Protein AF-A0A7C6LFH2-F1 (afdb_monomer)

Radius of gyration: 31.32 Å; Cα contacts (8 Å, |Δi|>4): 1348; chains: 1; bounding box: 76×56×92 Å

Structure (mmCIF, N/CA/C/O backbone):
data_AF-A0A7C6LFH2-F1
#
_entry.id   AF-A0A7C6LFH2-F1
#
loop_
_atom_site.group_PDB
_atom_site.id
_atom_site.type_symbol
_atom_site.label_atom_id
_atom_site.label_alt_id
_atom_site.label_comp_id
_atom_site.label_asym_id
_atom_site.label_entity_id
_atom_site.label_seq_id
_atom_site.pdbx_PDB_ins_code
_atom_site.Cartn_x
_atom_site.Cartn_y
_atom_site.Cartn_z
_atom_site.occupancy
_atom_site.B_iso_or_equiv
_atom_site.auth_seq_id
_atom_site.auth_comp_id
_atom_site.auth_asym_id
_atom_site.auth_atom_id
_atom_site.pdbx_PDB_model_num
ATOM 1 N N . MET A 1 1 ? 4.595 31.286 12.216 1.00 28.39 1 MET A N 1
ATOM 2 C CA . MET A 1 1 ? 3.271 31.506 11.596 1.00 28.39 1 MET A CA 1
ATOM 3 C C . MET A 1 1 ? 2.532 30.180 11.543 1.00 28.39 1 MET A C 1
ATOM 5 O O . MET A 1 1 ? 3.025 29.265 10.896 1.00 28.39 1 MET A O 1
ATOM 9 N N . MET A 1 2 ? 1.414 30.035 12.262 1.00 27.88 2 MET A N 1
ATOM 10 C CA . MET A 1 2 ? 0.525 28.885 12.061 1.00 27.88 2 MET A CA 1
ATOM 11 C C . MET A 1 2 ? -0.269 29.104 10.764 1.00 27.88 2 MET A C 1
ATOM 13 O O . MET A 1 2 ? -0.871 30.168 10.627 1.00 27.88 2 MET A O 1
ATOM 17 N N . PRO A 1 3 ? -0.257 28.166 9.800 1.00 31.67 3 PRO A N 1
ATOM 18 C CA . PRO A 1 3 ? -1.025 28.320 8.571 1.00 31.67 3 PRO A CA 1
ATOM 19 C C . PRO A 1 3 ? -2.533 28.255 8.853 1.00 31.67 3 PRO A C 1
ATOM 21 O O . PRO A 1 3 ? -3.001 27.371 9.573 1.00 31.67 3 PRO A O 1
ATOM 24 N N . LYS A 1 4 ? -3.289 29.178 8.251 1.00 34.00 4 LYS A N 1
ATOM 25 C CA . LYS A 1 4 ? -4.755 29.159 8.145 1.00 34.00 4 LYS A CA 1
ATOM 26 C C . LYS A 1 4 ? -5.212 27.888 7.406 1.00 34.00 4 LYS A C 1
ATOM 28 O O . LYS A 1 4 ? -5.181 27.875 6.183 1.00 34.00 4 LYS A O 1
ATOM 33 N N . ALA A 1 5 ? -5.616 26.825 8.107 1.00 36.16 5 ALA A N 1
ATOM 34 C CA . ALA A 1 5 ? -6.254 25.665 7.455 1.00 36.16 5 ALA A CA 1
ATOM 35 C C . ALA A 1 5 ? -7.191 24.830 8.349 1.00 36.16 5 ALA A C 1
ATOM 37 O O . ALA A 1 5 ? -7.469 23.677 8.036 1.00 36.16 5 ALA A O 1
ATOM 38 N N . VAL A 1 6 ? -7.692 25.369 9.465 1.00 44.88 6 VAL A N 1
ATOM 39 C CA . VAL A 1 6 ? -8.659 24.645 10.324 1.00 44.88 6 VAL A CA 1
ATOM 40 C C . VAL A 1 6 ? -9.843 25.537 10.713 1.00 44.88 6 VAL A C 1
ATOM 42 O O . VAL A 1 6 ? -10.404 25.399 11.792 1.00 44.88 6 VAL A O 1
ATOM 45 N N . GLU A 1 7 ? -10.237 26.477 9.850 1.00 42.16 7 GLU A N 1
ATOM 46 C CA . GLU A 1 7 ? -11.457 27.277 10.070 1.00 42.16 7 GLU A CA 1
ATOM 47 C C . GLU A 1 7 ? -12.679 26.775 9.283 1.00 42.16 7 GLU A C 1
ATOM 49 O O . GLU A 1 7 ? -13.780 27.261 9.513 1.00 42.16 7 GLU A O 1
ATOM 54 N N . ALA A 1 8 ? -12.551 25.744 8.437 1.00 42.97 8 ALA A N 1
ATOM 55 C CA . ALA A 1 8 ? -13.687 25.224 7.666 1.00 42.97 8 ALA A CA 1
ATOM 56 C C . ALA A 1 8 ? -13.632 23.705 7.409 1.00 42.97 8 ALA A C 1
ATOM 58 O O . ALA A 1 8 ? -13.862 23.249 6.293 1.00 42.97 8 ALA A O 1
ATOM 59 N N . GLY A 1 9 ? -13.337 22.893 8.431 1.00 53.41 9 GLY A N 1
ATOM 60 C CA . GLY A 1 9 ? -13.661 21.464 8.349 1.00 53.41 9 GLY A CA 1
ATOM 61 C C . GLY A 1 9 ? -15.181 21.307 8.250 1.00 53.41 9 GLY A C 1
ATOM 62 O O . GLY A 1 9 ? -15.904 21.877 9.072 1.00 53.41 9 GLY A O 1
ATOM 63 N N . ALA A 1 10 ? -15.679 20.585 7.245 1.00 71.75 10 ALA A N 1
ATOM 64 C CA . ALA A 1 10 ? -17.111 20.352 7.098 1.00 71.75 10 ALA A CA 1
ATOM 65 C C . ALA A 1 10 ? -17.675 19.712 8.382 1.00 71.75 10 ALA A C 1
ATOM 67 O O . ALA A 1 10 ? -17.030 18.892 9.038 1.00 71.75 10 ALA A O 1
ATOM 68 N N . ARG A 1 11 ? -18.868 20.131 8.810 1.00 88.56 11 ARG A N 1
ATOM 69 C CA . ARG A 1 11 ? -19.461 19.627 10.055 1.00 88.56 11 ARG A CA 1
ATOM 70 C C . ARG A 1 11 ? -20.131 18.283 9.805 1.00 88.56 11 ARG A C 1
ATOM 72 O O . ARG A 1 11 ? -20.966 18.176 8.911 1.00 88.56 11 ARG A O 1
ATOM 79 N N . LEU A 1 12 ? -19.811 17.285 10.627 1.00 92.88 12 LEU A N 1
ATOM 80 C CA . LEU A 1 12 ? -20.607 16.064 10.699 1.00 92.88 12 LEU A CA 1
ATOM 81 C C . LEU A 1 12 ? -21.862 16.364 11.523 1.00 92.88 12 LEU A C 1
ATOM 83 O O . LEU A 1 12 ? -21.760 16.820 12.661 1.00 92.88 12 LEU A O 1
ATOM 87 N N . GLN A 1 13 ? -23.033 16.122 10.943 1.00 92.12 13 GLN A N 1
ATOM 88 C CA . GLN A 1 13 ? -24.318 16.218 11.631 1.00 92.12 13 GLN A CA 1
ATOM 89 C C . GLN A 1 13 ? -24.920 14.822 11.751 1.00 92.12 13 GLN A C 1
ATOM 91 O O . GLN A 1 13 ? -24.859 14.044 10.802 1.00 92.12 13 GLN A O 1
ATOM 96 N N . VAL A 1 14 ? -25.486 14.524 12.919 1.00 94.94 14 VAL A N 1
ATOM 97 C CA . VAL A 1 14 ? -26.140 13.247 13.214 1.00 94.94 14 VAL A CA 1
ATOM 98 C C . VAL A 1 14 ? -27.643 13.479 13.275 1.00 94.94 14 VAL A C 1
ATOM 100 O O . VAL A 1 14 ? -28.114 14.355 14.003 1.00 94.94 14 VAL A O 1
ATOM 103 N N . SER A 1 15 ? -28.400 12.690 12.523 1.00 94.19 15 SER A N 1
ATOM 104 C CA . SER A 1 15 ? -29.857 12.753 12.440 1.00 94.19 15 SER A CA 1
ATOM 105 C C . SER A 1 15 ? -30.480 11.384 12.707 1.00 94.19 15 SER A C 1
ATOM 107 O O . SER A 1 15 ? -29.845 10.360 12.495 1.00 94.19 15 SER A O 1
ATOM 109 N N . HIS A 1 16 ? -31.757 11.345 13.097 1.00 94.50 16 HIS A N 1
ATOM 110 C CA . HIS A 1 16 ? -32.491 10.095 13.358 1.00 94.50 16 HIS A CA 1
ATOM 111 C C . HIS A 1 16 ? -32.548 9.118 12.162 1.00 94.50 16 HIS A C 1
ATOM 113 O O . HIS A 1 16 ? -32.890 7.952 12.335 1.00 94.50 16 HIS A O 1
ATOM 119 N N . ARG A 1 17 ? -32.255 9.588 10.938 1.00 94.62 17 ARG A N 1
ATOM 120 C CA . ARG A 1 17 ? -32.206 8.758 9.721 1.00 94.62 17 ARG A CA 1
ATOM 121 C C . ARG A 1 17 ? -30.881 8.015 9.569 1.00 94.62 17 ARG A C 1
ATOM 123 O O . ARG A 1 17 ? -30.779 7.115 8.737 1.00 94.62 17 ARG A O 1
ATOM 130 N N . ASP A 1 18 ? -29.870 8.408 10.335 1.00 97.19 18 ASP A N 1
ATOM 131 C CA . ASP A 1 18 ? -28.550 7.812 10.274 1.00 97.19 18 ASP A CA 1
ATOM 132 C C . ASP A 1 18 ? -28.488 6.512 11.077 1.00 97.19 18 ASP A C 1
ATOM 134 O O . ASP A 1 18 ? -29.229 6.280 12.036 1.00 97.19 18 ASP A O 1
ATOM 138 N N . SER A 1 19 ? -27.574 5.636 10.669 1.00 98.25 19 SER A N 1
ATOM 139 C CA . SER A 1 19 ? -27.262 4.418 11.397 1.00 98.25 19 SER A CA 1
ATOM 140 C C . SER A 1 19 ? -25.781 4.083 11.312 1.00 98.25 19 SER A C 1
ATOM 142 O O . SER A 1 19 ? -25.155 4.249 10.264 1.00 98.25 19 SER A O 1
ATOM 144 N N . PHE A 1 20 ? -25.214 3.618 12.423 1.00 98.62 20 PHE A N 1
ATOM 145 C CA . PHE A 1 20 ? -23.763 3.540 12.595 1.00 98.62 20 PHE A CA 1
ATOM 146 C C . PHE A 1 20 ? -23.324 2.146 13.031 1.00 98.62 20 PHE A C 1
ATOM 148 O O . PHE A 1 20 ? -23.748 1.659 14.076 1.00 98.62 20 PHE A O 1
ATOM 155 N N . LEU A 1 21 ? -22.425 1.523 12.269 1.00 98.88 21 LEU A N 1
ATOM 156 C CA . LEU A 1 21 ? -21.615 0.413 12.769 1.00 98.88 21 LEU A CA 1
ATOM 157 C C . LEU A 1 21 ? -20.255 0.967 13.185 1.00 98.88 21 LEU A C 1
ATOM 159 O O . LEU A 1 21 ? -19.468 1.357 12.325 1.00 98.88 21 LEU A O 1
ATOM 163 N N . ILE A 1 22 ? -19.990 1.007 14.487 1.00 98.88 22 ILE A N 1
ATOM 164 C CA . ILE A 1 22 ? -18.737 1.509 15.052 1.00 98.88 22 ILE A CA 1
ATOM 165 C C . ILE A 1 22 ? -17.837 0.323 15.374 1.00 98.88 22 ILE A C 1
ATOM 167 O O . ILE A 1 22 ? -18.191 -0.498 16.215 1.00 98.88 22 ILE A O 1
ATOM 171 N N . LEU A 1 23 ? -16.685 0.227 14.710 1.00 98.88 23 LEU A N 1
ATOM 172 C CA . LEU A 1 23 ? -15.682 -0.804 14.963 1.00 98.88 23 LEU A CA 1
ATOM 173 C C . LEU A 1 23 ? -14.531 -0.219 15.784 1.00 98.88 23 LEU A C 1
ATOM 175 O O . LEU A 1 23 ? -13.718 0.539 15.256 1.00 98.88 23 LEU A O 1
ATOM 179 N N . ALA A 1 24 ? -14.463 -0.599 17.057 1.00 98.62 24 ALA A N 1
ATOM 180 C CA . ALA A 1 24 ? -13.418 -0.197 17.991 1.00 98.62 24 ALA A CA 1
ATOM 181 C C . ALA A 1 24 ? -12.366 -1.312 18.128 1.00 98.62 24 ALA A C 1
ATOM 183 O O . ALA A 1 24 ? -12.725 -2.419 18.527 1.00 98.62 24 ALA A O 1
ATOM 184 N N . PRO A 1 25 ? -11.081 -1.083 17.798 1.00 98.19 25 PRO A N 1
ATOM 185 C CA . PRO A 1 25 ? -10.050 -2.117 17.885 1.00 98.19 25 PRO A CA 1
ATOM 186 C C . PRO A 1 25 ? -9.900 -2.708 19.285 1.00 98.19 25 PRO A C 1
ATOM 188 O O . PRO A 1 25 ? -9.813 -3.931 19.408 1.00 98.19 25 PRO A O 1
ATOM 191 N N . HIS A 1 26 ? -9.922 -1.870 20.324 1.00 97.94 26 HIS A N 1
ATOM 192 C CA . HIS A 1 26 ? -9.819 -2.289 21.721 1.00 97.94 26 HIS A CA 1
ATOM 193 C C . HIS A 1 26 ? -10.865 -1.599 22.607 1.00 97.94 26 HIS A C 1
ATOM 195 O O . HIS A 1 26 ? -11.502 -0.623 22.214 1.00 97.94 26 HIS A O 1
ATOM 201 N N . CYS A 1 27 ? -11.014 -2.124 23.825 1.00 97.75 27 CYS A N 1
ATOM 202 C CA . CYS A 1 27 ? -11.840 -1.557 24.891 1.00 97.75 27 CYS A CA 1
ATOM 203 C C . CYS A 1 27 ? -11.300 -0.204 25.389 1.00 97.75 27 CYS A C 1
ATOM 205 O O . CYS A 1 27 ? -10.475 -0.203 26.307 1.00 97.75 27 CYS A O 1
ATOM 207 N N . ASP A 1 28 ? -11.767 0.902 24.815 1.00 97.38 28 ASP A N 1
ATOM 208 C CA . ASP A 1 28 ? -11.499 2.323 25.121 1.00 97.38 28 ASP A CA 1
ATOM 209 C C . ASP A 1 28 ? -11.598 3.172 23.851 1.00 97.38 28 ASP A C 1
ATOM 211 O O . ASP A 1 28 ? -12.073 4.314 23.905 1.00 97.38 28 ASP A O 1
ATOM 215 N N . ASP A 1 29 ? -11.217 2.603 22.708 1.00 98.19 29 ASP A N 1
ATOM 216 C CA . ASP A 1 29 ? -11.238 3.251 21.397 1.00 98.19 29 ASP A CA 1
ATOM 217 C C . ASP A 1 29 ? -12.635 3.742 20.995 1.00 98.19 29 ASP A C 1
ATOM 219 O O . ASP A 1 29 ? -12.759 4.811 20.388 1.00 98.19 29 ASP A O 1
ATOM 223 N N . GLU A 1 30 ? -13.694 3.022 21.382 1.00 98.12 30 GLU A N 1
ATOM 224 C CA . GLU A 1 30 ? -15.085 3.422 21.155 1.00 98.12 30 GLU A CA 1
ATOM 225 C C . GLU A 1 30 ? -15.417 4.754 21.839 1.00 98.12 30 GLU A C 1
ATOM 227 O O . GLU A 1 30 ? -16.135 5.590 21.289 1.00 98.12 30 GLU A O 1
ATOM 232 N N . THR A 1 31 ? -14.841 5.003 23.015 1.00 98.25 31 THR A N 1
ATOM 233 C CA . THR A 1 31 ? -15.060 6.244 23.763 1.00 98.25 31 THR A CA 1
ATOM 234 C C . THR A 1 31 ? -14.077 7.324 23.323 1.00 98.25 31 THR A C 1
ATOM 236 O O . THR A 1 31 ? -14.467 8.478 23.137 1.00 98.25 31 THR A O 1
ATOM 239 N N . ILE A 1 32 ? -12.802 6.971 23.142 1.00 96.81 32 ILE A N 1
ATOM 240 C CA . ILE A 1 32 ? -11.726 7.885 22.741 1.00 96.81 32 ILE A CA 1
ATOM 241 C C . ILE A 1 32 ? -12.041 8.524 21.386 1.00 96.81 32 ILE A C 1
ATOM 243 O O . ILE A 1 32 ? -12.053 9.757 21.277 1.00 96.81 32 ILE A O 1
ATOM 247 N N . GLY A 1 33 ? -12.317 7.694 20.378 1.00 95.94 33 GLY A N 1
ATOM 248 C CA . GLY A 1 33 ? -12.513 8.125 18.998 1.00 95.94 33 GLY A CA 1
ATOM 249 C C . GLY A 1 33 ? -13.937 8.564 18.673 1.00 95.94 33 GLY A C 1
ATOM 250 O O . GLY A 1 33 ? -14.105 9.431 17.818 1.00 95.94 33 GLY A O 1
ATOM 251 N N . THR A 1 34 ? -14.947 7.985 19.338 1.00 98.06 34 THR A N 1
ATOM 252 C CA . THR A 1 34 ? -16.353 8.098 18.897 1.00 98.06 34 THR A CA 1
ATOM 253 C C . THR A 1 34 ? -17.370 8.397 20.006 1.00 98.06 34 THR A C 1
ATOM 255 O O . THR A 1 34 ? -18.574 8.290 19.790 1.00 98.06 34 THR A O 1
ATOM 258 N N . GLY A 1 35 ? -16.929 8.786 21.204 1.00 97.62 35 GLY A N 1
ATOM 259 C CA . GLY A 1 35 ? -17.817 9.061 22.337 1.00 97.62 35 GLY A CA 1
ATOM 260 C C . GLY A 1 35 ? -18.889 10.137 22.083 1.00 97.62 35 GLY A C 1
ATOM 261 O O . GLY A 1 35 ? -20.023 9.985 22.538 1.00 97.62 35 GLY A O 1
ATOM 262 N N . PHE A 1 36 ? -18.584 11.207 21.342 1.00 97.62 36 PHE A N 1
ATOM 263 C CA . PHE A 1 36 ? -19.585 12.203 20.933 1.00 97.62 36 PHE A CA 1
ATOM 264 C C . PHE A 1 36 ? -20.505 11.656 19.857 1.00 97.62 36 PHE A C 1
ATOM 266 O O . PHE A 1 36 ? -21.706 11.896 19.938 1.00 97.62 36 PHE A O 1
ATOM 273 N N . LEU A 1 37 ? -19.982 10.890 18.899 1.00 98.00 37 LEU A N 1
ATOM 274 C CA . LEU A 1 37 ? -20.820 10.226 17.904 1.00 98.00 37 LEU A CA 1
ATOM 275 C C . LEU A 1 37 ? -21.849 9.298 18.561 1.00 98.00 37 LEU A C 1
ATOM 277 O O . LEU A 1 37 ? -23.024 9.368 18.218 1.00 98.00 37 LEU A O 1
ATOM 281 N N . ILE A 1 38 ? -21.433 8.494 19.542 1.00 97.94 38 ILE A N 1
ATOM 282 C CA . ILE A 1 38 ? -22.328 7.621 20.314 1.00 97.94 38 ILE A CA 1
ATOM 283 C C . ILE A 1 38 ? -23.361 8.455 21.080 1.00 97.94 38 ILE A C 1
ATOM 285 O O . ILE A 1 38 ? -24.557 8.191 20.982 1.00 97.94 38 ILE A O 1
ATOM 289 N N . SER A 1 39 ? -22.925 9.495 21.799 1.00 96.50 39 SER A N 1
ATOM 290 C CA . SER A 1 39 ? -23.832 10.371 22.554 1.00 96.50 39 SER A CA 1
ATOM 291 C C . SER A 1 39 ? -24.872 11.052 21.653 1.00 96.50 39 SER A C 1
ATOM 293 O O . SER A 1 39 ? -26.041 11.150 22.027 1.00 96.50 39 SER A O 1
ATOM 295 N N . GLU A 1 40 ? -24.472 11.524 20.471 1.00 96.50 40 GLU A N 1
ATOM 296 C CA . GLU A 1 40 ? -25.382 12.143 19.503 1.00 96.50 40 GLU A CA 1
ATOM 297 C C . GLU A 1 40 ? -26.300 11.115 18.838 1.00 96.50 40 GLU A C 1
ATOM 299 O O . GLU A 1 40 ? -27.486 11.389 18.667 1.00 96.50 40 GLU A O 1
ATOM 304 N N . ALA A 1 41 ? -25.796 9.920 18.520 1.00 96.81 41 ALA A N 1
ATOM 305 C CA . ALA A 1 41 ? -26.601 8.834 17.975 1.00 96.81 41 ALA A CA 1
ATOM 306 C C . ALA A 1 41 ? -27.723 8.434 18.945 1.00 96.81 41 ALA A C 1
ATOM 308 O O . ALA A 1 41 ? -28.880 8.355 18.532 1.00 96.81 41 ALA A O 1
ATOM 309 N N . VAL A 1 42 ? -27.408 8.283 20.239 1.00 96.25 42 VAL A N 1
ATOM 310 C CA . VAL A 1 42 ? -28.403 8.023 21.293 1.00 96.25 42 VAL A CA 1
ATOM 311 C C . VAL A 1 42 ? -29.407 9.172 21.391 1.00 96.25 42 VAL A C 1
ATOM 313 O O . VAL A 1 42 ? -30.613 8.938 21.383 1.00 96.25 42 VAL A O 1
ATOM 316 N N . ARG A 1 43 ? -28.934 10.426 21.440 1.00 95.25 43 ARG A N 1
ATOM 317 C CA . ARG A 1 43 ? -29.805 11.611 21.540 1.00 95.25 43 ARG A CA 1
ATOM 318 C C . ARG A 1 43 ? -30.781 11.717 20.364 1.00 95.25 43 ARG A C 1
ATOM 320 O O . ARG A 1 43 ? -31.930 12.100 20.563 1.00 95.25 43 ARG A O 1
ATOM 327 N N . CYS A 1 44 ? -30.323 11.401 19.156 1.00 95.50 44 CYS A N 1
ATOM 328 C CA . CYS A 1 44 ? -31.127 11.439 17.938 1.00 95.50 44 CYS A CA 1
ATOM 329 C C . CYS A 1 44 ? -31.981 10.180 17.719 1.00 95.50 44 CYS A C 1
ATOM 331 O O . CYS A 1 44 ? -32.714 10.139 16.734 1.00 95.50 44 CYS A O 1
ATOM 333 N N . GLY A 1 45 ? -31.887 9.157 18.577 1.00 96.19 45 GLY A N 1
ATOM 334 C CA . GLY A 1 45 ? -32.605 7.890 18.393 1.00 96.19 45 GLY A CA 1
ATOM 335 C C . GLY A 1 45 ? -32.140 7.096 17.166 1.00 96.19 45 GLY A C 1
ATOM 336 O O . GLY A 1 45 ? -32.940 6.420 16.525 1.00 96.19 45 GLY A O 1
ATOM 337 N N . CYS A 1 46 ? -30.861 7.210 16.801 1.00 97.50 46 CYS A N 1
ATOM 338 C CA . CYS A 1 46 ? -30.284 6.488 15.668 1.00 97.50 46 CYS A CA 1
ATOM 339 C C . CYS A 1 46 ? -30.186 4.990 15.973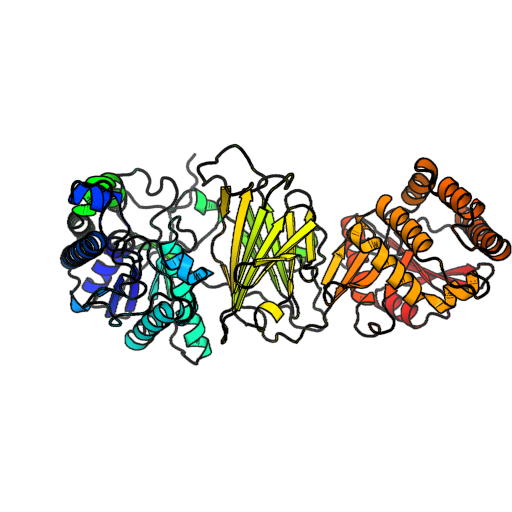 1.00 97.50 46 CYS A C 1
ATOM 341 O O . CYS A 1 46 ? -29.951 4.587 17.111 1.00 97.50 46 CYS A O 1
ATOM 343 N N . ARG A 1 47 ? -30.239 4.154 14.934 1.00 96.88 47 ARG A N 1
ATOM 344 C CA . ARG A 1 47 ? -29.857 2.739 15.046 1.00 96.88 47 ARG A CA 1
ATOM 345 C C . ARG A 1 47 ? -28.340 2.613 15.002 1.00 96.88 47 ARG A C 1
ATOM 347 O O . ARG A 1 47 ? -27.735 3.006 14.007 1.00 96.88 47 ARG A O 1
ATOM 354 N N . PHE A 1 48 ? -27.705 2.016 16.000 1.00 97.81 48 PHE A N 1
ATOM 355 C CA . PHE A 1 48 ? -26.260 1.799 15.946 1.00 97.81 48 PHE A CA 1
ATOM 356 C C . PHE A 1 48 ? -25.827 0.519 16.660 1.00 97.81 48 PHE A C 1
ATOM 358 O O . PHE A 1 48 ? -26.584 -0.080 17.415 1.00 97.81 48 PHE A O 1
ATOM 365 N N . ARG A 1 49 ? -24.599 0.084 16.379 1.00 98.56 49 ARG A N 1
ATOM 366 C CA . ARG A 1 49 ? -23.893 -0.970 17.114 1.00 98.56 49 ARG A CA 1
ATOM 367 C C . ARG A 1 49 ? -22.457 -0.534 17.356 1.00 98.56 49 ARG A C 1
ATOM 369 O O . ARG A 1 49 ? -21.810 -0.032 16.437 1.00 98.56 49 ARG A O 1
ATOM 376 N N . VAL A 1 50 ? -21.953 -0.785 18.558 1.00 98.81 50 VAL A N 1
ATOM 377 C CA . VAL A 1 50 ? -20.533 -0.674 18.901 1.00 98.81 50 VAL A CA 1
ATOM 378 C C . VAL A 1 50 ? -19.956 -2.082 18.959 1.00 98.81 50 VAL A C 1
ATOM 380 O O . VAL A 1 50 ? -20.309 -2.865 19.837 1.00 98.81 50 VAL A O 1
ATOM 383 N N . ALA A 1 51 ? -19.085 -2.422 18.016 1.00 98.81 51 ALA A N 1
ATOM 384 C CA . ALA A 1 51 ? -18.385 -3.695 17.988 1.00 98.81 51 ALA A CA 1
ATOM 385 C C . ALA A 1 51 ? -16.924 -3.498 18.389 1.00 98.81 51 ALA A C 1
ATOM 387 O O . ALA A 1 51 ? -16.147 -2.864 17.672 1.00 98.81 51 ALA A O 1
ATOM 388 N N . VAL A 1 52 ? -16.555 -4.060 19.536 1.00 98.81 52 VAL A N 1
ATOM 389 C CA . VAL A 1 52 ? -15.181 -4.059 20.034 1.00 98.81 52 VAL A CA 1
ATOM 390 C C . VAL A 1 52 ? -14.473 -5.307 19.503 1.00 98.81 52 VAL A C 1
ATOM 392 O O . VAL A 1 52 ? -14.886 -6.434 19.786 1.00 98.81 52 VAL A O 1
ATOM 395 N N . VAL A 1 53 ? -13.439 -5.117 18.683 1.00 98.75 53 VAL A N 1
ATOM 396 C CA . VAL A 1 53 ? -12.810 -6.186 17.894 1.00 98.75 53 VAL A CA 1
ATOM 397 C C . VAL A 1 53 ? -11.934 -7.083 18.768 1.00 98.75 53 VAL A C 1
ATOM 399 O O . VAL A 1 53 ? -12.051 -8.308 18.700 1.00 98.75 53 VAL A O 1
ATOM 402 N N . THR A 1 54 ? -11.100 -6.487 19.622 1.00 97.88 54 THR A N 1
ATOM 403 C CA . THR A 1 54 ? -10.246 -7.200 20.581 1.00 97.88 54 THR A CA 1
ATOM 404 C C . THR A 1 54 ? -10.550 -6.773 22.013 1.00 97.88 54 THR A C 1
ATOM 406 O O . THR A 1 54 ? -10.932 -5.635 22.278 1.00 97.88 54 THR A O 1
ATOM 409 N N . ASN A 1 55 ? -10.341 -7.678 22.968 1.00 93.94 55 ASN A N 1
ATOM 410 C CA . ASN A 1 55 ? -10.660 -7.414 24.375 1.00 93.94 55 ASN A CA 1
ATOM 411 C C . ASN A 1 55 ? -9.490 -6.814 25.174 1.00 93.94 55 ASN A C 1
ATOM 413 O O . ASN A 1 55 ? -9.604 -6.629 26.387 1.00 93.94 55 ASN A O 1
ATOM 417 N N . GLY A 1 56 ? -8.361 -6.512 24.522 1.00 89.62 56 GLY A N 1
ATOM 418 C CA . GLY A 1 56 ? -7.215 -5.898 25.187 1.00 89.62 56 GLY A CA 1
ATOM 419 C C . GLY A 1 56 ? -6.395 -6.843 26.071 1.00 89.62 56 GLY A C 1
ATOM 420 O O . GLY A 1 56 ? -5.822 -6.401 27.074 1.00 89.62 56 GLY A O 1
ATOM 421 N N . ASP A 1 57 ? -6.381 -8.136 25.742 1.00 89.25 57 ASP A N 1
ATOM 422 C CA . ASP A 1 57 ? -5.722 -9.210 26.488 1.00 89.25 57 ASP A CA 1
ATOM 423 C C . ASP A 1 57 ? -4.192 -9.222 26.355 1.00 89.25 57 ASP A C 1
ATOM 425 O O . ASP A 1 57 ? -3.522 -9.925 27.111 1.00 89.25 57 ASP A O 1
ATOM 429 N N . ALA A 1 58 ? -3.600 -8.411 25.475 1.00 83.56 58 ALA A N 1
ATOM 430 C CA . ALA A 1 58 ? -2.156 -8.347 25.256 1.00 83.56 58 ALA A CA 1
ATOM 431 C C . ALA A 1 58 ? -1.488 -7.107 25.872 1.00 83.56 58 ALA A C 1
ATOM 433 O O . ALA A 1 58 ? -0.277 -6.909 25.700 1.00 83.56 58 ALA A O 1
ATOM 434 N N . TYR A 1 59 ? -2.214 -6.279 26.638 1.00 80.06 59 TYR A N 1
ATOM 435 C CA . TYR A 1 59 ? -1.605 -5.125 27.303 1.00 80.06 59 TYR A CA 1
ATOM 436 C C . TYR A 1 59 ? -0.832 -5.515 28.580 1.00 80.06 59 TYR A C 1
ATOM 438 O O . TYR A 1 59 ? -1.240 -5.246 29.711 1.00 80.06 59 TYR A O 1
ATOM 446 N N . VAL A 1 60 ? 0.341 -6.126 28.374 1.00 72.31 60 VAL A N 1
ATOM 447 C CA . VAL A 1 60 ? 1.197 -6.720 29.419 1.00 72.31 60 VAL A CA 1
ATOM 448 C C . VAL A 1 60 ? 1.517 -5.757 30.560 1.00 72.31 60 VAL A C 1
ATOM 450 O O . VAL A 1 60 ? 1.495 -6.173 31.711 1.00 72.31 60 VAL A O 1
ATOM 453 N N . TYR A 1 61 ? 1.800 -4.481 30.278 1.00 68.31 61 TYR A N 1
ATOM 454 C CA . TYR A 1 61 ? 2.148 -3.523 31.332 1.00 68.31 61 TYR A CA 1
ATOM 455 C C . TYR A 1 61 ? 0.960 -3.220 32.249 1.00 68.31 61 TYR A C 1
ATOM 457 O O . TYR A 1 61 ? 1.107 -3.311 33.463 1.00 68.31 61 TYR A O 1
ATOM 465 N N . ALA A 1 62 ? -0.221 -2.928 31.694 1.00 65.81 62 ALA A N 1
ATOM 466 C CA . ALA A 1 62 ? -1.417 -2.666 32.498 1.00 65.81 62 ALA A CA 1
ATOM 467 C C . ALA A 1 62 ? -1.832 -3.892 33.313 1.00 65.81 62 ALA A C 1
ATOM 469 O O . ALA A 1 62 ? -2.052 -3.794 34.523 1.00 65.81 62 ALA A O 1
ATOM 470 N N . ALA A 1 63 ? -1.850 -5.063 32.675 1.00 52.41 63 ALA A N 1
ATOM 471 C CA . ALA A 1 63 ? -2.146 -6.313 33.356 1.00 52.41 63 ALA A CA 1
ATOM 472 C C . ALA A 1 63 ? -1.085 -6.627 34.433 1.00 52.41 63 ALA A C 1
ATOM 474 O O . ALA A 1 63 ? -1.417 -7.006 35.557 1.00 52.41 63 ALA A O 1
ATOM 475 N N . GLY A 1 64 ? 0.197 -6.421 34.127 1.00 60.78 64 GLY A N 1
ATOM 476 C CA . GLY A 1 64 ? 1.318 -6.679 35.028 1.00 60.78 64 GLY A CA 1
ATOM 477 C C . GLY A 1 64 ? 1.308 -5.772 36.256 1.00 60.78 64 GLY A C 1
ATOM 478 O O . GLY A 1 64 ? 1.475 -6.261 37.372 1.00 60.78 64 GLY A O 1
ATOM 479 N N . THR A 1 65 ? 1.014 -4.478 36.089 1.00 66.50 65 THR A N 1
ATOM 480 C CA . THR A 1 65 ? 0.795 -3.541 37.203 1.00 66.50 65 THR A CA 1
ATOM 481 C C . THR A 1 65 ? -0.415 -3.957 38.042 1.00 66.50 65 THR A C 1
ATOM 483 O O . THR A 1 65 ? -0.332 -3.983 39.270 1.00 66.50 65 THR A O 1
ATOM 486 N N . ARG A 1 66 ? -1.525 -4.348 37.402 1.00 75.62 66 ARG A N 1
ATOM 487 C CA . ARG A 1 66 ? -2.765 -4.750 38.086 1.00 75.62 66 ARG A CA 1
ATOM 488 C C . ARG A 1 66 ? -2.606 -6.007 38.941 1.00 75.62 66 ARG A C 1
ATOM 490 O O . ARG A 1 66 ? -3.186 -6.074 40.028 1.00 75.62 66 ARG A O 1
ATOM 497 N N . TYR A 1 67 ? -1.862 -6.994 38.448 1.00 74.38 67 TYR A N 1
ATOM 498 C CA . TYR A 1 67 ? -1.607 -8.261 39.141 1.00 74.38 67 TYR A CA 1
ATOM 499 C C . TYR A 1 67 ? -0.267 -8.288 39.886 1.00 74.38 67 TYR A C 1
ATOM 501 O O . TYR A 1 67 ? 0.062 -9.307 40.491 1.00 74.38 67 TYR A O 1
ATOM 509 N N . LYS A 1 68 ? 0.495 -7.185 39.853 1.00 72.31 68 LYS A N 1
ATOM 510 C CA . LYS A 1 68 ? 1.831 -7.037 40.452 1.00 72.31 68 LYS A CA 1
ATOM 511 C C . LYS A 1 68 ? 2.798 -8.163 40.039 1.00 72.31 68 LYS A C 1
ATOM 513 O O . LYS A 1 68 ? 3.496 -8.730 40.875 1.00 72.31 68 LYS A O 1
ATOM 518 N N . ARG A 1 69 ? 2.822 -8.515 38.746 1.00 73.88 69 ARG A N 1
ATOM 519 C CA . ARG A 1 69 ? 3.674 -9.577 38.168 1.00 73.88 69 ARG A CA 1
ATOM 520 C C . ARG A 1 69 ? 4.293 -9.141 36.838 1.00 73.88 69 ARG A C 1
ATOM 522 O O . ARG A 1 69 ? 3.607 -8.575 35.996 1.00 73.88 69 ARG A O 1
ATOM 529 N N . LEU A 1 70 ? 5.571 -9.469 36.625 1.00 65.75 70 LEU A N 1
ATOM 530 C CA . LEU A 1 70 ? 6.310 -9.168 35.384 1.00 65.75 70 LEU A CA 1
ATOM 531 C C . LEU A 1 70 ? 5.936 -10.096 34.214 1.00 65.75 70 LEU A C 1
ATOM 533 O O . LEU A 1 70 ? 5.918 -9.666 33.065 1.00 65.75 70 LEU A O 1
ATOM 537 N N . ARG A 1 71 ? 5.640 -11.369 34.502 1.00 75.25 71 ARG A N 1
ATOM 538 C CA . ARG A 1 71 ? 5.130 -12.355 33.537 1.00 75.25 71 ARG A CA 1
ATOM 539 C C . ARG A 1 71 ? 3.797 -12.889 34.037 1.00 75.25 71 ARG A C 1
ATOM 541 O O . ARG A 1 71 ? 3.703 -13.338 35.181 1.00 75.25 71 ARG A O 1
ATOM 548 N N . LEU A 1 72 ? 2.777 -12.829 33.190 1.00 82.75 72 LEU A N 1
ATOM 549 C CA . LEU A 1 72 ? 1.433 -13.286 33.520 1.00 82.75 72 LEU A CA 1
ATOM 550 C C . LEU A 1 72 ? 1.147 -14.632 32.856 1.00 82.75 72 LEU A C 1
ATOM 552 O O . LEU A 1 72 ? 1.552 -14.842 31.712 1.00 82.75 72 LEU A O 1
ATOM 556 N N . PRO A 1 73 ? 0.470 -15.553 33.559 1.00 88.75 73 PRO A N 1
ATOM 557 C CA . PRO A 1 73 ? -0.032 -16.761 32.931 1.00 88.75 73 PRO A CA 1
ATOM 558 C C . PRO A 1 73 ? -1.233 -16.423 32.016 1.00 88.75 73 PRO A C 1
ATOM 560 O O . PRO A 1 73 ? -1.893 -15.398 32.236 1.00 88.75 73 PRO A O 1
ATOM 563 N N . PRO A 1 74 ? -1.531 -17.253 30.999 1.00 91.69 74 PRO A N 1
ATOM 564 C CA . PRO A 1 74 ? -2.578 -16.990 30.005 1.00 91.69 74 PRO A CA 1
ATOM 565 C C . PRO A 1 74 ? -3.954 -16.643 30.583 1.00 91.69 74 PRO A C 1
ATOM 567 O O . PRO A 1 74 ? -4.644 -15.757 30.084 1.00 91.69 74 PRO A O 1
ATOM 570 N N . GLU A 1 75 ? -4.338 -17.281 31.685 1.00 93.62 75 GLU A N 1
ATOM 571 C CA . GLU A 1 75 ? -5.640 -17.105 32.330 1.00 93.62 75 GLU A CA 1
ATOM 572 C C . GLU A 1 75 ? -5.800 -15.682 32.881 1.00 93.62 75 GLU A C 1
ATOM 574 O O . GLU A 1 75 ? -6.896 -15.124 32.873 1.00 93.62 75 GLU A O 1
ATOM 579 N N . LYS A 1 76 ? -4.697 -15.049 33.306 1.00 92.31 76 LYS A N 1
ATOM 580 C CA . LYS A 1 76 ? -4.705 -13.663 33.798 1.00 92.31 76 LYS A CA 1
ATOM 581 C C . LYS A 1 76 ? -4.830 -12.641 32.675 1.00 92.31 76 LYS A C 1
ATOM 583 O O . LYS A 1 76 ? -5.400 -11.579 32.902 1.00 92.31 76 LYS A O 1
ATOM 588 N N . HIS A 1 77 ? -4.359 -12.963 31.473 1.00 93.44 77 HIS A N 1
ATOM 589 C CA . HIS A 1 77 ? -4.628 -12.152 30.285 1.00 93.44 77 HIS A CA 1
ATOM 590 C C . HIS A 1 77 ? -6.121 -12.175 29.926 1.00 93.44 77 HIS A C 1
ATOM 592 O O . HIS A 1 77 ? -6.712 -11.125 29.680 1.00 93.44 77 HIS A O 1
ATOM 598 N N . ILE A 1 78 ? -6.752 -13.351 30.000 1.00 95.75 78 ILE A N 1
ATOM 599 C CA . ILE A 1 78 ? -8.194 -13.522 29.762 1.00 95.75 78 ILE A CA 1
ATOM 600 C C . ILE A 1 78 ? -9.022 -12.796 30.838 1.00 95.75 78 ILE A C 1
ATOM 602 O O . ILE A 1 78 ? -9.969 -12.078 30.518 1.00 95.75 78 ILE A O 1
ATOM 606 N N . GLU A 1 79 ? -8.653 -12.929 32.117 1.00 95.44 79 GLU A N 1
ATOM 607 C CA . GLU A 1 79 ? -9.307 -12.218 33.228 1.00 95.44 79 GLU A CA 1
ATOM 608 C C . GLU A 1 79 ? -9.211 -10.690 33.059 1.00 95.44 79 GLU A C 1
ATOM 610 O O . GLU A 1 79 ? -10.198 -9.975 33.259 1.00 95.44 79 GLU A O 1
ATOM 615 N N . PHE A 1 80 ? -8.047 -10.191 32.629 1.00 94.75 80 PHE A N 1
ATOM 616 C CA . PHE A 1 80 ? -7.842 -8.774 32.341 1.00 94.75 80 PHE A CA 1
ATOM 617 C C . PHE A 1 80 ? -8.726 -8.277 31.193 1.00 94.75 80 PHE A C 1
ATOM 619 O O . PHE A 1 80 ? -9.300 -7.193 31.288 1.00 94.75 80 PHE A O 1
ATOM 626 N N . ALA A 1 81 ? -8.901 -9.079 30.143 1.00 95.88 81 ALA A N 1
ATOM 627 C CA . ALA A 1 81 ? -9.819 -8.757 29.057 1.00 95.88 81 ALA A CA 1
ATOM 628 C C . ALA A 1 81 ? -11.271 -8.607 29.543 1.00 95.88 81 ALA A C 1
ATOM 630 O O . ALA A 1 81 ? -11.915 -7.610 29.224 1.00 95.88 81 ALA A O 1
ATOM 631 N N . TYR A 1 82 ? -11.785 -9.515 30.384 1.00 98.19 82 TYR A N 1
ATOM 632 C CA . TYR A 1 82 ? -13.129 -9.352 30.964 1.00 98.19 82 TYR A CA 1
ATOM 633 C C . TYR A 1 82 ? -13.252 -8.105 31.847 1.00 98.19 82 TYR A C 1
ATOM 635 O O . TYR A 1 82 ? -14.310 -7.472 31.868 1.00 98.19 82 TYR A O 1
ATOM 643 N N . LEU A 1 83 ? -12.196 -7.732 32.581 1.00 96.88 83 LEU A N 1
ATOM 644 C CA . LEU A 1 83 ? -12.169 -6.458 33.301 1.00 96.88 83 LEU A CA 1
ATOM 645 C C . LEU A 1 83 ? -12.323 -5.287 32.322 1.00 96.88 83 LEU A C 1
ATOM 647 O O . LEU A 1 83 ? -13.189 -4.442 32.537 1.00 96.88 83 LEU A O 1
ATOM 651 N N . ARG A 1 84 ? -11.547 -5.261 31.233 1.00 97.38 84 ARG A N 1
ATOM 652 C CA . ARG A 1 84 ? -11.635 -4.201 30.219 1.00 97.38 84 ARG A CA 1
ATOM 653 C C . ARG A 1 84 ? -13.005 -4.143 29.543 1.00 97.38 84 ARG A C 1
ATOM 655 O O . ARG A 1 84 ? -13.528 -3.052 29.354 1.00 97.38 84 ARG A O 1
ATOM 662 N N . GLN A 1 85 ? -13.634 -5.284 29.257 1.00 98.31 85 GLN A N 1
ATOM 663 C CA . GLN A 1 85 ? -15.012 -5.310 28.752 1.00 98.31 85 GLN A CA 1
ATOM 664 C C . GLN A 1 85 ? -15.996 -4.653 29.733 1.00 98.31 85 GLN A C 1
ATOM 666 O O . GLN A 1 85 ? -16.853 -3.870 29.323 1.00 98.31 85 GLN A O 1
ATOM 671 N N . LYS A 1 86 ? -15.876 -4.939 31.040 1.00 98.44 86 LYS A N 1
ATOM 672 C CA . LYS A 1 86 ? -16.705 -4.295 32.076 1.00 98.44 86 LYS A CA 1
ATOM 673 C C . LYS A 1 86 ? -16.474 -2.784 32.122 1.00 98.44 86 LYS A C 1
ATOM 675 O O . LYS A 1 86 ? -17.437 -2.039 32.281 1.00 98.44 86 LYS A O 1
ATOM 680 N N . GLU A 1 87 ? -15.228 -2.340 31.970 1.00 98.44 87 GLU A N 1
ATOM 681 C CA . GLU A 1 87 ? -14.882 -0.917 31.905 1.00 98.44 87 GLU A CA 1
ATOM 682 C C . GLU A 1 87 ? -15.494 -0.233 30.673 1.00 98.44 87 GLU A C 1
ATOM 684 O O . GLU A 1 87 ? -16.123 0.811 30.833 1.00 98.44 87 GLU A O 1
ATOM 689 N N . SER A 1 88 ? -15.414 -0.847 29.484 1.00 98.56 88 SER A N 1
ATOM 690 C CA . SER A 1 88 ? -16.092 -0.363 28.268 1.00 98.56 88 SER A CA 1
ATOM 691 C C . SER A 1 88 ? -17.598 -0.227 28.458 1.00 98.56 88 SER A C 1
ATOM 693 O O . SER A 1 88 ? -18.168 0.818 28.156 1.00 98.56 88 SER A O 1
ATOM 695 N N . LEU A 1 89 ? -18.261 -1.245 29.014 1.00 98.69 89 LEU A N 1
ATOM 696 C CA . LEU A 1 89 ? -19.703 -1.185 29.268 1.00 98.69 89 LEU A CA 1
ATOM 697 C C . LEU A 1 89 ? -20.066 -0.064 30.253 1.00 98.69 89 LEU A C 1
ATOM 699 O O . LEU A 1 89 ? -21.018 0.677 30.015 1.00 98.69 89 LEU A O 1
ATOM 703 N N . ALA A 1 90 ? -19.292 0.103 31.330 1.00 98.69 90 ALA A N 1
ATOM 704 C CA . ALA A 1 90 ? -19.498 1.186 32.289 1.00 98.69 90 ALA A CA 1
ATOM 705 C C . ALA A 1 90 ? -19.263 2.572 31.662 1.00 98.69 90 ALA A C 1
ATOM 707 O O . ALA A 1 90 ? -20.003 3.513 31.953 1.00 98.69 90 ALA A O 1
ATOM 708 N N . ALA A 1 91 ? -18.257 2.707 30.793 1.00 98.56 91 ALA A N 1
ATOM 709 C CA . ALA A 1 91 ? -17.968 3.938 30.064 1.00 98.56 91 ALA A CA 1
ATOM 710 C C . ALA A 1 91 ? -19.106 4.306 29.105 1.00 98.56 91 ALA A C 1
ATOM 712 O O . ALA A 1 91 ? -19.617 5.425 29.143 1.00 98.56 91 ALA A O 1
ATOM 713 N N . LEU A 1 92 ? -19.557 3.350 28.294 1.00 98.38 92 LEU A N 1
ATOM 714 C CA . LEU A 1 92 ? -20.642 3.539 27.335 1.00 98.38 92 LEU A CA 1
ATOM 715 C C . LEU A 1 92 ? -21.980 3.850 28.020 1.00 98.38 92 LEU A C 1
ATOM 717 O O . LEU A 1 92 ? -22.746 4.676 27.520 1.00 98.38 92 LEU A O 1
ATOM 721 N N . GLN A 1 93 ? -22.223 3.304 29.213 1.00 97.81 93 GLN A N 1
ATOM 722 C CA . GLN A 1 93 ? -23.382 3.675 30.026 1.00 97.81 93 GLN A CA 1
ATOM 723 C C . GLN A 1 93 ? -23.367 5.165 30.422 1.00 97.81 93 GLN A C 1
ATOM 725 O O . GLN A 1 93 ? -24.423 5.797 30.451 1.00 97.81 93 GLN A O 1
ATOM 730 N N . GLN A 1 94 ? -22.193 5.775 30.657 1.00 97.12 94 GLN A N 1
ATOM 731 C CA . GLN A 1 94 ? -22.088 7.230 30.895 1.00 97.12 94 GLN A CA 1
ATOM 732 C C . GLN A 1 94 ? -22.498 8.056 29.667 1.00 97.12 94 GLN A C 1
ATOM 734 O O . GLN A 1 94 ? -22.922 9.203 29.810 1.00 97.12 94 GLN A O 1
ATOM 739 N N . LEU A 1 95 ? -22.404 7.469 28.471 1.00 96.38 95 LEU A N 1
ATOM 740 C CA . LEU A 1 95 ? -22.868 8.041 27.204 1.00 96.38 95 LEU A CA 1
ATOM 741 C C . LEU A 1 95 ? -24.319 7.652 26.876 1.00 96.38 95 LEU A C 1
ATOM 743 O O . LEU A 1 95 ? -24.787 7.926 25.774 1.00 96.38 95 LEU A O 1
ATOM 747 N N . LYS A 1 96 ? -25.033 7.032 27.828 1.00 96.31 96 LYS A N 1
ATOM 748 C CA . LYS A 1 96 ? -26.409 6.524 27.688 1.00 96.31 96 LYS A CA 1
ATOM 749 C C . LYS A 1 96 ? -26.575 5.439 26.612 1.00 96.31 96 LYS A C 1
ATOM 751 O O . LYS A 1 96 ? -27.689 5.194 26.163 1.00 96.31 96 LYS A O 1
ATOM 756 N N . CYS A 1 97 ? -25.487 4.783 26.214 1.00 96.81 97 CYS A N 1
ATOM 757 C CA . CYS A 1 97 ? -25.522 3.636 25.313 1.00 96.81 97 CYS A CA 1
ATOM 758 C C . CYS A 1 97 ? -25.983 2.382 26.078 1.00 96.81 97 CYS A C 1
ATOM 760 O O . CYS A 1 97 ? -25.510 2.127 27.191 1.00 96.81 97 CYS A O 1
ATOM 762 N N . SER A 1 98 ? -26.912 1.614 25.498 1.00 96.94 98 SER A N 1
ATOM 763 C CA . SER A 1 98 ? -27.395 0.362 26.090 1.00 96.94 98 SER A CA 1
ATOM 764 C C . SER A 1 98 ? -26.347 -0.741 25.955 1.00 96.94 98 SER A C 1
ATOM 766 O O . SER A 1 98 ? -25.619 -0.810 24.966 1.00 96.94 98 SER A O 1
ATOM 768 N N . ARG A 1 99 ? -26.310 -1.675 26.915 1.00 97.19 99 ARG A N 1
ATOM 769 C CA . ARG A 1 99 ? -25.481 -2.891 26.816 1.00 97.19 99 ARG A CA 1
ATOM 770 C C . ARG A 1 99 ? -25.808 -3.695 25.557 1.00 97.19 99 ARG A C 1
ATOM 772 O O . ARG A 1 99 ? -24.919 -4.323 24.996 1.00 97.19 99 ARG A O 1
ATOM 779 N N . GLU A 1 100 ? -27.071 -3.699 25.146 1.00 96.56 100 GLU A N 1
ATOM 780 C CA . GLU A 1 100 ? -27.544 -4.465 23.992 1.00 96.56 100 GLU A CA 1
ATOM 781 C C . GLU A 1 100 ? -26.918 -3.984 22.687 1.00 96.56 100 GLU A C 1
ATOM 783 O O . GLU A 1 100 ? -26.736 -4.800 21.790 1.00 96.56 100 GLU A O 1
ATOM 788 N N . ASP A 1 101 ? -26.539 -2.706 22.597 1.00 98.00 101 ASP A N 1
ATOM 789 C CA . ASP A 1 101 ? -25.903 -2.101 21.422 1.00 98.00 101 ASP A CA 1
ATOM 790 C C . ASP A 1 101 ? -24.405 -2.402 21.320 1.00 98.00 101 ASP A C 1
ATOM 792 O O . ASP A 1 101 ? -23.771 -2.050 20.322 1.00 98.00 101 ASP A O 1
ATOM 796 N N . VAL A 1 102 ? -23.835 -3.079 22.321 1.00 98.62 102 VAL A N 1
ATOM 797 C CA . VAL A 1 102 ? -22.407 -3.386 22.409 1.00 98.62 102 VAL A CA 1
ATOM 798 C C . VAL A 1 102 ? -22.171 -4.869 22.165 1.00 98.62 102 VAL A C 1
ATOM 800 O O . VAL A 1 102 ? -22.737 -5.728 22.841 1.00 98.62 102 VAL A O 1
ATOM 803 N N . VAL A 1 103 ? -21.282 -5.181 21.226 1.00 98.44 103 VAL A N 1
ATOM 804 C CA . VAL A 1 103 ? -20.839 -6.551 20.946 1.00 98.44 103 VAL A CA 1
ATOM 805 C C . VAL A 1 103 ? -19.322 -6.649 21.061 1.00 98.44 103 VAL A C 1
ATOM 807 O O . VAL A 1 103 ? -18.593 -5.769 20.609 1.00 98.44 103 VAL A O 1
ATOM 810 N N . PHE A 1 104 ? -18.835 -7.735 21.655 1.00 98.75 104 PHE A N 1
ATOM 811 C CA . PHE A 1 104 ? -17.409 -8.051 21.708 1.00 98.75 104 PHE A CA 1
ATOM 812 C C . PHE A 1 104 ? -17.130 -9.165 20.704 1.00 98.75 104 PHE A C 1
ATOM 814 O O . PHE A 1 104 ? -17.740 -10.226 20.791 1.00 98.75 104 PHE A O 1
ATOM 821 N N . LEU A 1 105 ? -16.236 -8.946 19.740 1.00 98.69 105 LEU A N 1
ATOM 822 C CA . LEU A 1 105 ? -15.899 -9.976 18.748 1.00 98.69 105 LEU A CA 1
ATOM 823 C C . LEU A 1 105 ? -14.918 -11.009 19.317 1.00 98.69 105 LEU A C 1
ATOM 825 O O . LEU A 1 105 ? -14.974 -12.185 18.973 1.00 98.69 105 LEU A O 1
ATOM 829 N N . GLY A 1 106 ? -14.057 -10.578 20.245 1.00 97.88 106 GLY A N 1
ATOM 830 C CA . GLY A 1 106 ? -13.186 -11.462 21.013 1.00 97.88 106 GLY A CA 1
ATOM 831 C C . GLY A 1 106 ? -11.997 -12.025 20.240 1.00 97.88 106 GLY A C 1
ATOM 832 O O . GLY A 1 106 ? -11.550 -13.126 20.560 1.00 97.88 106 GLY A O 1
ATOM 833 N N . TYR A 1 107 ? -11.492 -11.281 19.253 1.00 98.56 107 TYR A N 1
ATOM 834 C CA . TYR A 1 107 ? -10.244 -11.574 18.544 1.00 98.56 107 TYR A CA 1
ATOM 835 C C . TYR A 1 107 ? -9.012 -11.132 19.359 1.00 98.56 107 TYR A C 1
ATOM 837 O O . TYR A 1 107 ? -9.148 -10.326 20.286 1.00 98.56 107 TYR A O 1
ATOM 845 N N . PRO A 1 108 ? -7.807 -11.659 19.061 1.00 97.44 108 PRO A N 1
ATOM 846 C CA . PRO A 1 108 ? -6.642 -11.458 19.916 1.00 97.44 108 PRO A CA 1
ATOM 847 C C . PRO A 1 108 ? -6.038 -10.061 19.746 1.00 97.44 108 PRO A C 1
ATOM 849 O O . PRO A 1 108 ? -5.695 -9.655 18.631 1.00 97.44 108 PRO A O 1
ATOM 852 N N . ASP A 1 109 ? -5.829 -9.368 20.866 1.00 95.19 109 ASP A N 1
ATOM 853 C CA . ASP A 1 109 ? -5.058 -8.122 20.924 1.00 95.19 109 ASP A CA 1
ATOM 854 C C . ASP A 1 109 ? -3.617 -8.371 20.429 1.00 95.19 109 ASP A C 1
ATOM 856 O O . ASP A 1 109 ? -3.008 -9.416 20.700 1.00 95.19 109 ASP A O 1
ATOM 860 N N . ARG A 1 110 ? -3.078 -7.431 19.645 1.00 94.19 110 ARG A N 1
ATOM 861 C CA . ARG A 1 110 ? -1.805 -7.500 18.900 1.00 94.19 110 ARG A CA 1
ATOM 862 C C . ARG A 1 110 ? -1.715 -8.596 17.839 1.00 94.19 110 ARG A C 1
ATOM 864 O O . ARG A 1 110 ? -0.636 -8.806 17.280 1.00 94.19 110 ARG A O 1
ATOM 871 N N . GLY A 1 111 ? -2.812 -9.299 17.556 1.00 96.31 111 GLY A N 1
ATOM 872 C CA . GLY A 1 111 ? -2.861 -10.403 16.598 1.00 96.31 111 GLY A CA 1
ATOM 873 C C . GLY A 1 111 ? -3.521 -10.070 15.259 1.00 96.31 111 GLY A C 1
ATOM 874 O O . GLY A 1 111 ? -3.270 -10.774 14.278 1.00 96.31 111 GLY A O 1
ATOM 875 N N . LEU A 1 112 ? -4.317 -8.997 15.160 1.00 98.12 112 LEU A N 1
ATOM 876 C CA . LEU A 1 112 ? -5.157 -8.763 13.978 1.00 98.12 112 LEU A CA 1
ATOM 877 C C . LEU A 1 112 ? -4.333 -8.546 12.708 1.00 98.12 112 LEU A C 1
ATOM 879 O O . LEU A 1 112 ? -4.688 -9.046 11.642 1.00 98.12 112 LEU A O 1
ATOM 883 N N . MET A 1 113 ? -3.210 -7.830 12.798 1.00 96.00 113 MET A N 1
ATOM 884 C CA . MET A 1 113 ? -2.354 -7.603 11.628 1.00 96.00 113 MET A CA 1
ATOM 885 C C . MET A 1 113 ? -1.657 -8.892 11.157 1.00 96.00 113 MET A C 1
ATOM 887 O O . MET A 1 113 ? -1.454 -9.074 9.956 1.00 96.00 113 MET A O 1
ATOM 891 N N . ALA A 1 114 ? -1.326 -9.813 12.070 1.00 95.75 114 ALA A N 1
ATOM 892 C CA . ALA A 1 114 ? -0.789 -11.127 11.707 1.00 95.75 114 ALA A CA 1
ATOM 893 C C . ALA A 1 114 ? -1.858 -11.990 11.015 1.00 95.75 114 ALA A C 1
ATOM 895 O O . ALA A 1 114 ? -1.580 -12.616 9.991 1.00 95.75 114 ALA A O 1
ATOM 896 N N . MET A 1 115 ? -3.103 -11.940 11.498 1.00 97.62 115 MET A N 1
ATOM 897 C CA . MET A 1 115 ? -4.254 -12.567 10.836 1.00 97.62 115 MET A CA 1
ATOM 898 C C . MET A 1 115 ? -4.509 -11.975 9.443 1.00 97.62 115 MET A C 1
ATOM 900 O O . MET A 1 115 ? -4.716 -12.704 8.476 1.00 97.62 115 MET A O 1
ATOM 904 N N . TRP A 1 116 ? -4.424 -10.649 9.295 1.00 97.00 116 TRP A N 1
ATOM 905 C CA . TRP A 1 116 ? -4.580 -9.988 7.997 1.00 97.00 116 TRP A CA 1
ATOM 906 C C . TRP A 1 116 ? -3.503 -10.423 6.993 1.00 97.00 116 TRP A C 1
ATOM 908 O O . TRP A 1 116 ? -3.805 -10.716 5.831 1.00 97.00 116 TRP A O 1
ATOM 918 N N . ARG A 1 117 ? -2.236 -10.470 7.419 1.00 93.44 117 ARG A N 1
ATOM 919 C CA . ARG A 1 117 ? -1.095 -10.715 6.523 1.00 93.44 117 ARG A CA 1
ATOM 920 C C . ARG A 1 117 ? -0.839 -12.194 6.237 1.00 93.44 117 ARG A C 1
ATOM 922 O O . ARG A 1 117 ? -0.373 -12.502 5.139 1.00 93.44 117 ARG A O 1
ATOM 929 N N . GLU A 1 118 ? -1.101 -13.080 7.199 1.00 91.19 118 GLU A N 1
ATOM 930 C CA . GLU A 1 118 ? -0.623 -14.471 7.169 1.00 91.19 118 GLU A CA 1
ATOM 931 C C . GLU A 1 118 ? -1.705 -15.505 7.531 1.00 91.19 118 GLU A C 1
ATOM 933 O O . GLU A 1 118 ? -1.939 -16.426 6.747 1.00 91.19 118 GLU A O 1
ATOM 938 N N . ALA A 1 119 ? -2.387 -15.355 8.670 1.00 95.31 119 ALA A N 1
ATOM 939 C CA . ALA A 1 119 ? -3.382 -16.321 9.161 1.00 95.31 119 ALA A CA 1
ATOM 940 C C . ALA A 1 119 ? -4.801 -15.981 8.667 1.00 95.31 119 ALA A C 1
ATOM 942 O O . ALA A 1 119 ? -5.609 -15.389 9.388 1.00 95.31 119 ALA A O 1
ATOM 943 N N . TRP A 1 120 ? -5.085 -16.298 7.398 1.00 95.00 120 TRP A N 1
ATOM 944 C CA . TRP A 1 120 ? -6.332 -15.904 6.731 1.00 95.00 120 TRP A CA 1
ATOM 945 C C . TRP A 1 120 ? -7.457 -16.944 6.815 1.00 95.00 120 TRP A C 1
ATOM 947 O O . TRP A 1 120 ? -8.564 -16.581 7.205 1.00 95.00 120 TRP A O 1
ATOM 957 N N . GLU A 1 121 ? -7.199 -18.198 6.448 1.00 94.38 121 GLU A N 1
ATOM 958 C CA . GLU A 1 121 ? -8.215 -19.260 6.410 1.00 94.38 121 GLU A CA 1
ATOM 959 C C . GLU A 1 121 ? -8.232 -20.091 7.714 1.00 94.38 121 GLU A C 1
ATOM 961 O O . GLU A 1 121 ? -7.251 -20.079 8.462 1.00 94.38 121 GLU A O 1
ATOM 966 N N . PRO A 1 122 ? -9.333 -20.803 8.032 1.00 92.31 122 PRO A N 1
ATOM 967 C CA . PRO A 1 122 ? -9.454 -21.613 9.253 1.00 92.31 122 PRO A CA 1
ATOM 968 C C . PRO A 1 122 ? -8.457 -22.775 9.392 1.00 92.31 122 PRO A C 1
ATOM 970 O O . PRO A 1 122 ? -8.288 -23.299 10.488 1.00 92.31 122 PRO A O 1
ATOM 973 N N . ASP A 1 123 ? -7.801 -23.188 8.309 1.00 92.38 123 ASP A N 1
ATOM 974 C CA . ASP A 1 123 ? -6.739 -24.201 8.312 1.00 92.38 123 ASP A CA 1
ATOM 975 C C . ASP A 1 123 ? -5.375 -23.642 8.764 1.00 92.38 123 ASP A C 1
ATOM 977 O O . ASP A 1 123 ? -4.473 -24.408 9.101 1.00 92.38 123 ASP A O 1
ATOM 981 N N . HIS A 1 124 ? -5.228 -22.315 8.831 1.00 93.25 124 HIS A N 1
ATOM 982 C CA . HIS A 1 124 ? -4.034 -21.633 9.321 1.00 93.25 124 HIS A CA 1
ATOM 983 C C . HIS A 1 124 ? -4.406 -20.568 10.361 1.00 93.25 124 HIS A C 1
ATOM 985 O O . HIS A 1 124 ? -4.544 -19.379 10.061 1.00 93.25 124 HIS A O 1
ATOM 991 N N . LEU A 1 125 ? -4.558 -21.015 11.609 1.00 97.31 125 LEU A N 1
ATOM 992 C CA . LEU A 1 125 ? -4.944 -20.171 12.738 1.00 97.31 125 LEU A CA 1
ATOM 993 C C . LEU A 1 125 ? -3.755 -19.416 13.341 1.00 97.31 125 LEU A C 1
ATOM 995 O O . LEU A 1 125 ? -2.653 -19.945 13.493 1.00 97.31 125 LEU A O 1
ATOM 999 N N . TYR A 1 126 ? -4.008 -18.184 13.771 1.00 97.81 126 TYR A N 1
ATOM 1000 C CA . TYR A 1 126 ? -3.096 -17.424 14.610 1.00 97.81 126 TYR A CA 1
ATOM 1001 C C . TYR A 1 126 ? -3.231 -17.860 16.070 1.00 97.81 126 TYR A C 1
ATOM 1003 O O . TYR A 1 126 ? -4.317 -17.820 16.644 1.00 97.81 126 TYR A O 1
ATOM 1011 N N . ARG A 1 127 ? -2.110 -18.192 16.715 1.00 97.62 127 ARG A N 1
ATOM 1012 C CA . ARG A 1 127 ? -2.070 -18.491 18.149 1.00 97.62 127 ARG A CA 1
ATOM 1013 C C . ARG A 1 127 ? -1.517 -17.301 18.925 1.00 97.62 127 ARG A C 1
ATOM 1015 O O . ARG A 1 127 ? -0.363 -16.921 18.739 1.00 97.62 127 ARG A O 1
ATOM 1022 N N . SER A 1 128 ? -2.316 -16.737 19.829 1.00 96.25 128 SER A N 1
ATOM 1023 C CA . SER A 1 128 ? -1.885 -15.608 20.660 1.00 96.25 128 SER A CA 1
ATOM 1024 C C . SER A 1 128 ? -0.711 -16.010 21.563 1.00 96.25 128 SER A C 1
ATOM 1026 O O . SER A 1 128 ? -0.836 -16.976 22.318 1.00 96.25 128 SER A O 1
ATOM 1028 N N . PRO A 1 129 ? 0.414 -15.270 21.575 1.00 94.50 129 PRO A N 1
ATOM 1029 C CA . PRO A 1 129 ? 1.519 -15.558 22.490 1.00 94.50 129 PRO A CA 1
ATOM 1030 C C . PRO A 1 129 ? 1.175 -15.245 23.957 1.00 94.50 129 PRO A C 1
ATOM 1032 O O . PRO A 1 129 ? 1.886 -15.694 24.854 1.00 94.50 129 PRO A O 1
ATOM 1035 N N . PHE A 1 130 ? 0.091 -14.502 24.210 1.00 93.38 130 PHE A N 1
ATOM 1036 C CA . PHE A 1 130 ? -0.334 -14.081 25.548 1.00 93.38 130 PHE A CA 1
ATOM 1037 C C . PHE A 1 130 ? -1.334 -15.068 26.155 1.00 93.38 130 PHE A C 1
ATOM 1039 O O . PHE A 1 130 ? -1.063 -15.675 27.189 1.00 93.38 130 PHE A O 1
ATOM 1046 N N . THR A 1 131 ? -2.465 -15.289 25.482 1.00 94.94 131 THR A N 1
ATOM 1047 C CA . THR A 1 131 ? -3.520 -16.200 25.956 1.00 94.94 131 THR A CA 1
ATOM 1048 C C . THR A 1 131 ? -3.295 -17.651 25.536 1.00 94.94 131 THR A C 1
ATOM 1050 O O . THR A 1 131 ? -4.014 -18.533 25.991 1.00 94.94 131 THR A O 1
ATOM 1053 N N . ARG A 1 132 ? -2.307 -17.923 24.666 1.00 96.50 132 ARG A N 1
ATOM 1054 C CA . ARG A 1 132 ? -2.029 -19.240 24.050 1.00 96.50 132 ARG A CA 1
ATOM 1055 C C . ARG A 1 132 ? -3.198 -19.843 23.268 1.00 96.50 132 ARG A C 1
ATOM 1057 O O . ARG A 1 132 ? -3.075 -20.982 22.813 1.00 96.50 132 ARG A O 1
ATOM 1064 N N . ALA A 1 133 ? -4.279 -19.089 23.096 1.00 96.94 133 ALA A N 1
ATOM 1065 C CA . ALA A 1 133 ? -5.476 -19.490 22.386 1.00 96.94 133 ALA A CA 1
ATOM 1066 C C . ALA A 1 133 ? -5.350 -19.199 20.884 1.00 96.94 133 ALA A C 1
ATOM 1068 O O . ALA A 1 133 ? -4.724 -18.216 20.478 1.00 96.94 133 ALA A O 1
ATOM 1069 N N . ASP A 1 134 ? -5.958 -20.064 20.083 1.00 97.75 134 ASP A N 1
ATOM 1070 C CA . ASP A 1 134 ? -6.154 -19.958 18.630 1.00 97.75 134 ASP A CA 1
ATOM 1071 C C . ASP A 1 134 ? -7.643 -19.819 18.250 1.00 97.75 134 ASP A C 1
ATOM 1073 O O . ASP A 1 134 ? -7.999 -19.692 17.081 1.00 97.75 134 ASP A O 1
ATOM 1077 N N . HIS A 1 135 ? -8.509 -19.804 19.261 1.00 98.44 135 HIS A N 1
ATOM 1078 C CA . HIS A 1 135 ? -9.931 -19.510 19.186 1.00 98.44 135 HIS A CA 1
ATOM 1079 C C . HIS A 1 135 ? -10.286 -18.546 20.309 1.00 98.44 135 HIS A C 1
ATOM 1081 O O . HIS A 1 135 ? -9.613 -18.512 21.342 1.00 98.44 135 HIS A O 1
ATOM 1087 N N . SER A 1 136 ? -11.379 -17.809 20.140 1.00 98.19 136 SER A N 1
ATOM 1088 C CA . SER A 1 136 ? -11.859 -16.889 21.161 1.00 98.19 136 SER A CA 1
ATOM 1089 C C . SER A 1 1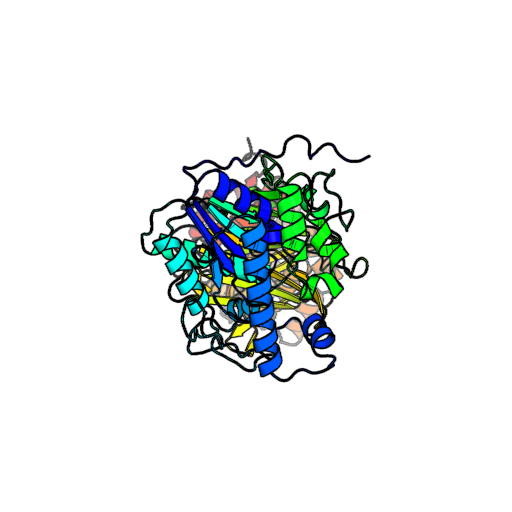36 ? -12.149 -17.625 22.479 1.00 98.19 136 SER A C 1
ATOM 1091 O O . SER A 1 136 ? -13.026 -18.494 22.503 1.00 98.19 136 SER A O 1
ATOM 1093 N N . PRO A 1 137 ? -11.446 -17.307 23.585 1.00 97.62 137 PRO A N 1
ATOM 1094 C CA . PRO A 1 137 ? -11.661 -17.955 24.876 1.00 97.62 137 PRO A CA 1
ATOM 1095 C C . PRO A 1 137 ? -12.836 -17.341 25.654 1.00 97.62 137 PRO A C 1
ATOM 1097 O O . PRO A 1 137 ? -13.079 -17.721 26.801 1.00 97.62 137 PRO A O 1
ATOM 1100 N N . TYR A 1 138 ? -13.535 -16.356 25.079 1.00 97.94 138 TYR A N 1
ATOM 1101 C CA . TYR A 1 138 ? -14.559 -15.596 25.784 1.00 97.94 138 TYR A CA 1
ATOM 1102 C C . TYR A 1 138 ? -15.958 -16.155 25.519 1.00 97.94 138 TYR A C 1
ATOM 1104 O O . TYR A 1 138 ? -16.350 -16.383 24.377 1.00 97.94 138 TYR A O 1
ATOM 1112 N N . HIS A 1 139 ? -16.733 -16.353 26.587 1.00 97.06 139 HIS A N 1
ATOM 1113 C CA . HIS A 1 139 ? -18.089 -16.910 26.492 1.00 97.06 139 HIS A CA 1
ATOM 1114 C C . HIS A 1 139 ? -19.092 -15.932 25.865 1.00 97.06 139 HIS A C 1
ATOM 1116 O O . HIS A 1 139 ? -20.147 -16.348 25.401 1.00 97.06 139 HIS A O 1
ATOM 1122 N N . ASN A 1 140 ? -18.770 -14.637 25.871 1.00 97.19 140 ASN A N 1
ATOM 1123 C CA . ASN A 1 140 ? -19.604 -13.560 25.347 1.00 97.19 140 ASN A CA 1
ATOM 1124 C C . ASN A 1 140 ? -19.112 -13.004 24.002 1.00 97.19 140 ASN A C 1
ATOM 1126 O O . ASN A 1 140 ? -19.538 -11.915 23.615 1.00 97.19 140 ASN A O 1
ATOM 1130 N N . SER A 1 141 ? -18.211 -13.710 23.315 1.00 97.88 141 SER A N 1
ATOM 1131 C CA . SER A 1 141 ? -17.837 -13.358 21.947 1.00 97.88 141 SER A CA 1
ATOM 1132 C C . SER A 1 141 ? -19.036 -13.480 21.014 1.00 97.88 141 SER A C 1
ATOM 1134 O O . SER A 1 141 ? -19.829 -14.413 21.137 1.00 97.88 141 SER A O 1
ATOM 1136 N N . TYR A 1 142 ? -19.146 -12.550 20.066 1.00 98.19 142 TYR A N 1
ATOM 1137 C CA . TYR A 1 142 ? -20.246 -12.482 19.107 1.00 98.19 142 TYR A CA 1
ATOM 1138 C C . TYR A 1 142 ? -20.445 -13.806 18.355 1.00 98.19 142 TYR A C 1
ATOM 1140 O O . TYR A 1 142 ? -21.556 -14.331 18.312 1.00 98.19 142 TYR A O 1
ATOM 1148 N N . THR A 1 143 ? -19.354 -14.386 17.850 1.00 98.12 143 THR A N 1
ATOM 1149 C CA . THR A 1 143 ? -19.307 -15.795 17.455 1.00 98.12 143 THR A CA 1
ATOM 1150 C C . THR A 1 143 ? -18.605 -16.598 18.549 1.00 98.12 143 THR A C 1
ATOM 1152 O O . THR A 1 143 ? -17.432 -16.375 18.863 1.00 98.12 143 THR A O 1
ATOM 1155 N N . SER A 1 144 ? -19.326 -17.558 19.135 1.00 97.56 144 SER A N 1
ATOM 1156 C CA . SER A 1 144 ? -18.775 -18.431 20.176 1.00 97.56 144 SER A CA 1
ATOM 1157 C C . SER A 1 144 ? -17.572 -19.210 19.649 1.00 97.56 144 SER A C 1
ATOM 1159 O O . SER A 1 144 ? -17.634 -19.796 18.567 1.00 97.56 144 SER A O 1
ATOM 1161 N N . ARG A 1 145 ? -16.471 -19.199 20.412 1.00 97.31 145 ARG A N 1
ATOM 1162 C CA . ARG A 1 145 ? -15.196 -19.839 20.048 1.00 97.31 145 ARG A CA 1
ATOM 1163 C C . ARG A 1 145 ? -14.724 -19.500 18.628 1.00 97.31 145 ARG A C 1
ATOM 1165 O O . ARG A 1 145 ? -14.174 -20.363 17.952 1.00 97.31 145 ARG A O 1
ATOM 1172 N N . ALA A 1 146 ? -14.918 -18.260 18.173 1.00 97.88 146 ALA A N 1
ATOM 1173 C CA . ALA A 1 146 ? -14.485 -17.829 16.845 1.00 97.88 146 ALA A CA 1
ATOM 1174 C C . ALA A 1 146 ? -13.001 -18.186 16.591 1.00 97.88 146 ALA A C 1
ATOM 1176 O O . ALA A 1 146 ? -12.158 -17.828 17.420 1.00 97.88 146 ALA A O 1
ATOM 1177 N N . PRO A 1 147 ? -12.655 -18.867 15.481 1.00 98.31 147 PRO A N 1
ATOM 1178 C CA . PRO A 1 147 ? -11.266 -19.180 15.158 1.00 98.31 147 PRO A CA 1
ATOM 1179 C C . PRO A 1 147 ? -10.489 -17.900 14.855 1.00 98.31 147 PRO A C 1
ATOM 1181 O O . PRO A 1 147 ? -11.015 -16.973 14.231 1.00 98.31 147 PRO A O 1
ATOM 1184 N N . TYR A 1 148 ? -9.229 -17.840 15.280 1.00 98.50 148 TYR A N 1
ATOM 1185 C CA . TYR A 1 148 ? -8.345 -16.700 15.042 1.00 98.50 148 TYR A CA 1
ATOM 1186 C C . TYR A 1 148 ? -7.734 -16.761 13.641 1.00 98.50 148 TYR A C 1
ATOM 1188 O O . TYR A 1 148 ? -6.540 -16.978 13.459 1.00 98.50 148 TYR A O 1
ATOM 1196 N N . CYS A 1 149 ? -8.571 -16.529 12.635 1.00 98.19 149 CYS A N 1
ATOM 1197 C CA . CYS A 1 149 ? -8.159 -16.316 11.253 1.00 98.19 149 CYS A CA 1
ATOM 1198 C C . CYS A 1 149 ? -8.892 -15.116 10.632 1.00 98.19 149 CYS A C 1
ATOM 1200 O O . CYS A 1 149 ? -9.939 -14.679 11.115 1.00 98.19 149 CYS A O 1
ATOM 1202 N N . GLY A 1 150 ? -8.339 -14.557 9.557 1.00 97.81 150 GLY A N 1
ATOM 1203 C CA . GLY A 1 150 ? -8.907 -13.392 8.881 1.00 97.81 150 GLY A CA 1
ATOM 1204 C C . GLY A 1 150 ? -10.335 -13.598 8.360 1.00 97.81 150 GLY A C 1
ATOM 1205 O O . GLY A 1 150 ? -11.161 -12.695 8.488 1.00 97.81 150 GLY A O 1
ATOM 1206 N N . ARG A 1 151 ? -10.654 -14.789 7.833 1.00 97.38 151 ARG A N 1
ATOM 1207 C CA . ARG A 1 151 ? -11.993 -15.160 7.342 1.00 97.38 151 ARG A CA 1
ATOM 1208 C C . ARG A 1 151 ? -13.064 -14.996 8.419 1.00 97.38 151 ARG A C 1
ATOM 1210 O O . ARG A 1 151 ? -14.091 -14.384 8.151 1.00 97.38 151 ARG A O 1
ATOM 1217 N N . SER A 1 152 ? -12.768 -15.450 9.636 1.00 98.38 152 SER A N 1
ATOM 1218 C CA . SER A 1 152 ? -13.647 -15.327 10.804 1.00 98.38 152 SER A CA 1
ATOM 1219 C C . SER A 1 152 ? -14.010 -13.862 11.082 1.00 98.38 152 SER A C 1
ATOM 1221 O O . SER A 1 152 ? -15.189 -13.526 11.179 1.00 98.38 152 SER A O 1
ATOM 1223 N N . VAL A 1 153 ? -13.009 -12.967 11.110 1.00 98.62 153 VAL A N 1
ATOM 1224 C CA . VAL A 1 153 ? -13.221 -11.524 11.353 1.00 98.62 153 VAL A CA 1
ATOM 1225 C C . VAL A 1 153 ? -14.113 -10.914 10.276 1.00 98.62 153 VAL A C 1
ATOM 1227 O O . VAL A 1 153 ? -15.021 -10.136 10.572 1.00 98.62 153 VAL A O 1
ATOM 1230 N N . VAL A 1 154 ? -13.862 -11.272 9.014 1.00 98.38 154 VAL A N 1
ATOM 1231 C CA . VAL A 1 154 ? -14.669 -10.811 7.882 1.00 98.38 154 VAL A CA 1
ATOM 1232 C C . VAL A 1 154 ? -16.113 -11.284 8.022 1.00 98.38 154 VAL A C 1
ATOM 1234 O O . VAL A 1 154 ? -17.014 -10.466 7.863 1.00 98.38 154 VAL A O 1
ATOM 1237 N N . ASP A 1 155 ? -16.344 -12.558 8.344 1.00 98.38 155 ASP A N 1
ATOM 1238 C CA . ASP A 1 155 ? -17.691 -13.116 8.499 1.00 98.38 155 ASP A CA 1
ATOM 1239 C C . ASP A 1 155 ? -18.489 -12.392 9.590 1.00 98.38 155 ASP A C 1
ATOM 1241 O O . ASP A 1 155 ? -19.649 -12.034 9.375 1.00 98.38 155 ASP A O 1
ATOM 1245 N N . ASP A 1 156 ? -17.873 -12.108 10.737 1.00 98.81 156 ASP A N 1
ATOM 1246 C CA . ASP A 1 156 ? -18.538 -11.401 11.833 1.00 98.81 156 ASP A CA 1
ATOM 1247 C C . ASP A 1 156 ? -18.858 -9.943 11.486 1.00 98.81 156 ASP A C 1
ATOM 1249 O O . ASP A 1 156 ? -19.980 -9.482 11.723 1.00 98.81 156 ASP A O 1
ATOM 1253 N N . ILE A 1 157 ? -17.934 -9.231 10.832 1.00 98.81 157 ILE A N 1
ATOM 1254 C CA . ILE A 1 157 ? -18.207 -7.874 10.339 1.00 98.81 157 ILE A CA 1
ATOM 1255 C C . ILE A 1 157 ? -19.319 -7.899 9.279 1.00 98.81 157 ILE A C 1
ATOM 1257 O O . ILE A 1 157 ? -20.192 -7.031 9.288 1.00 98.81 157 ILE A O 1
ATOM 1261 N N . GLN A 1 158 ? -19.340 -8.892 8.385 1.00 98.69 158 GLN A N 1
ATOM 1262 C CA . GLN A 1 158 ? -20.393 -9.032 7.377 1.00 98.69 158 GLN A CA 1
ATOM 1263 C C . GLN A 1 158 ? -21.765 -9.269 8.011 1.00 98.69 158 G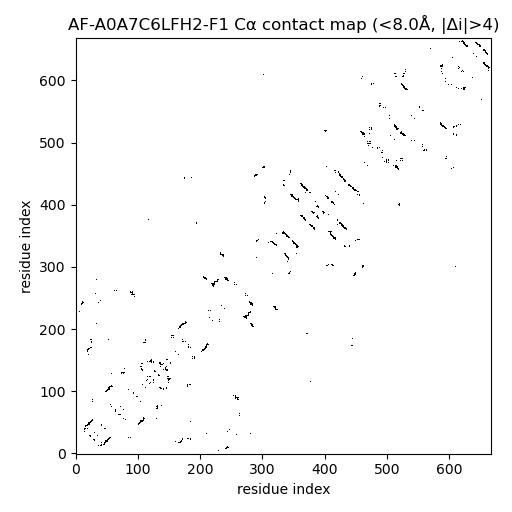LN A C 1
ATOM 1265 O O . GLN A 1 158 ? -22.722 -8.598 7.621 1.00 98.69 158 GLN A O 1
ATOM 1270 N N . LYS A 1 159 ? -21.870 -10.148 9.017 1.00 98.69 159 LYS A N 1
ATOM 1271 C CA . LYS A 1 159 ? -23.117 -10.360 9.777 1.00 98.69 159 LYS A CA 1
ATOM 1272 C C . LYS A 1 159 ? -23.613 -9.058 10.413 1.00 98.69 159 LYS A C 1
ATOM 1274 O O . LYS A 1 159 ? -24.806 -8.754 10.344 1.00 98.69 159 LYS A O 1
ATOM 1279 N N . LEU A 1 160 ? -22.714 -8.253 10.982 1.00 98.62 160 LEU A N 1
ATOM 1280 C CA . LEU A 1 160 ? -23.060 -6.953 11.569 1.00 98.62 160 LEU A CA 1
ATOM 1281 C C . LEU A 1 160 ? -23.517 -5.940 10.508 1.00 98.62 160 LEU A C 1
ATOM 1283 O O . LEU A 1 160 ? -24.540 -5.286 10.697 1.00 98.62 160 LEU A O 1
ATOM 1287 N N . ILE A 1 161 ? -22.822 -5.845 9.369 1.00 98.62 161 ILE A N 1
ATOM 1288 C CA . ILE A 1 161 ? -23.222 -4.970 8.253 1.00 98.62 161 ILE A CA 1
ATOM 1289 C C . ILE A 1 161 ? -24.604 -5.368 7.720 1.00 98.62 161 ILE A C 1
ATOM 1291 O O . ILE A 1 161 ? -25.454 -4.500 7.526 1.00 98.62 161 ILE A O 1
ATOM 1295 N N . VAL A 1 162 ? -24.845 -6.661 7.491 1.00 98.25 162 VAL A N 1
ATOM 1296 C CA . VAL A 1 162 ? -26.100 -7.166 6.911 1.00 98.25 162 VAL A CA 1
ATOM 1297 C C . VAL A 1 162 ? -27.276 -7.008 7.876 1.00 98.25 162 VAL A C 1
ATOM 1299 O O . VAL A 1 162 ? -28.365 -6.628 7.442 1.00 98.25 162 VAL A O 1
ATOM 1302 N N . SER A 1 163 ? -27.071 -7.264 9.172 1.00 97.31 163 SER A N 1
ATOM 1303 C CA . SER A 1 163 ? -28.126 -7.129 10.188 1.00 97.31 163 SER A CA 1
ATOM 1304 C C . SER A 1 163 ? -28.476 -5.667 10.479 1.00 97.31 163 SER A C 1
ATOM 1306 O O . SER A 1 163 ? -29.656 -5.319 10.555 1.00 97.31 163 SER A O 1
ATOM 1308 N N . LEU A 1 164 ? -27.474 -4.790 10.594 1.00 97.44 164 LEU A N 1
ATOM 1309 C CA . LEU A 1 164 ? -27.693 -3.384 10.927 1.00 97.44 164 LEU A CA 1
ATOM 1310 C C . LEU A 1 164 ? -28.034 -2.516 9.709 1.00 97.44 164 LEU A C 1
ATOM 1312 O O . LEU A 1 164 ? -28.717 -1.509 9.884 1.00 97.44 164 LEU A O 1
ATOM 1316 N N . LYS A 1 165 ? -27.577 -2.870 8.499 1.00 97.25 165 LYS A N 1
ATOM 1317 C CA . LYS A 1 165 ? -27.658 -2.028 7.286 1.00 97.25 165 LYS A CA 1
ATOM 1318 C C . LYS A 1 165 ? -27.275 -0.559 7.564 1.00 97.25 165 LYS A C 1
ATOM 1320 O O . LYS A 1 165 ? -28.094 0.335 7.352 1.00 97.25 165 LYS A O 1
ATOM 1325 N N . PRO A 1 166 ? -26.066 -0.300 8.096 1.00 98.06 166 PRO A N 1
ATOM 1326 C CA . PRO A 1 166 ? -25.686 1.033 8.552 1.00 98.06 166 PRO A CA 1
ATOM 1327 C C . PRO A 1 166 ? -25.536 2.014 7.381 1.00 98.06 166 PRO A C 1
ATOM 1329 O O . PRO A 1 166 ? -25.057 1.636 6.312 1.00 98.06 166 PRO A O 1
ATOM 1332 N N . SER A 1 167 ? -25.890 3.286 7.575 1.00 97.75 167 SER A N 1
ATOM 1333 C CA . SER A 1 167 ? -25.540 4.357 6.630 1.00 97.75 167 SER A CA 1
ATOM 1334 C C . SER A 1 167 ? -24.068 4.768 6.751 1.00 97.75 167 SER A C 1
ATOM 1336 O O . SER A 1 167 ? -23.474 5.219 5.768 1.00 97.75 167 SER A O 1
ATOM 1338 N N . TYR A 1 168 ? -23.457 4.547 7.922 1.00 98.44 168 TYR A N 1
ATOM 1339 C CA . TYR A 1 168 ? -22.044 4.799 8.187 1.00 98.44 168 TYR A CA 1
ATOM 1340 C C . TYR A 1 168 ? -21.338 3.590 8.810 1.00 98.44 168 TYR A C 1
ATOM 1342 O O . TYR A 1 168 ? -21.750 3.071 9.849 1.00 98.44 168 TYR A O 1
ATOM 1350 N N . LEU A 1 169 ? -20.209 3.202 8.221 1.00 98.56 169 LEU A N 1
ATOM 1351 C CA . LEU A 1 169 ? -19.211 2.348 8.863 1.00 98.56 169 LEU A CA 1
ATOM 1352 C C . LEU A 1 169 ? -18.123 3.235 9.454 1.00 98.56 169 LEU A C 1
ATOM 1354 O O . LEU A 1 169 ? -17.456 3.978 8.733 1.00 98.56 169 LEU A O 1
ATOM 1358 N N . VAL A 1 170 ? -17.954 3.154 10.766 1.00 98.81 170 VAL A N 1
ATOM 1359 C CA . VAL A 1 170 ? -17.004 3.964 11.522 1.00 98.81 170 VAL A CA 1
ATOM 1360 C C . VAL A 1 170 ? -15.839 3.072 11.927 1.00 98.81 170 VAL A C 1
ATOM 1362 O O . VAL A 1 170 ? -16.030 2.078 12.623 1.00 98.81 170 VAL A O 1
ATOM 1365 N N . VAL A 1 171 ? -14.643 3.393 11.444 1.00 98.69 171 VAL A N 1
ATOM 1366 C CA . VAL A 1 171 ? -13.443 2.547 11.552 1.00 98.69 171 VAL A CA 1
ATOM 1367 C C . VAL A 1 171 ? -12.223 3.380 11.927 1.00 98.69 171 VAL A C 1
ATOM 1369 O O . VAL A 1 171 ? -12.220 4.589 11.699 1.00 98.69 171 VAL A O 1
ATOM 1372 N N . PRO A 1 172 ? -11.150 2.772 12.451 1.00 98.25 172 PRO A N 1
ATOM 1373 C CA . PRO A 1 172 ? -9.895 3.480 12.623 1.00 98.25 172 PRO A CA 1
ATOM 1374 C C . PRO A 1 172 ? -9.324 3.956 11.288 1.00 98.25 172 PRO A C 1
ATOM 1376 O O . PRO A 1 172 ? -9.561 3.374 10.227 1.00 98.25 172 PRO A O 1
ATOM 1379 N N . HIS A 1 173 ? -8.518 5.005 11.346 1.00 96.06 173 HIS A N 1
ATOM 1380 C CA . HIS A 1 173 ? -7.862 5.564 10.183 1.00 96.06 173 HIS A CA 1
ATOM 1381 C C . HIS A 1 173 ? -6.816 4.586 9.612 1.00 96.06 173 HIS A C 1
ATOM 1383 O O . HIS A 1 173 ? -6.014 4.048 10.376 1.00 96.06 173 HIS A O 1
ATOM 1389 N N . PRO A 1 174 ? -6.716 4.396 8.278 1.00 93.56 174 PRO A N 1
ATOM 1390 C CA . PRO A 1 174 ? -5.724 3.494 7.666 1.00 93.56 174 PRO A CA 1
ATOM 1391 C C . PRO A 1 174 ? -4.265 3.905 7.916 1.00 93.56 174 PRO A C 1
ATOM 1393 O O . PRO A 1 174 ? -3.344 3.126 7.685 1.00 93.56 174 PRO A O 1
ATOM 1396 N N . ARG A 1 175 ? -4.063 5.144 8.379 1.00 91.69 175 ARG A N 1
ATOM 1397 C CA . ARG A 1 175 ? -2.774 5.728 8.777 1.00 91.69 175 ARG A CA 1
ATOM 1398 C C . ARG A 1 175 ? -2.584 5.790 10.299 1.00 91.69 175 ARG A C 1
ATOM 1400 O O . ARG A 1 175 ? -1.757 6.562 10.780 1.00 91.69 175 ARG A O 1
ATOM 1407 N N . ASP A 1 176 ? -3.353 5.039 11.076 1.00 93.56 176 ASP A N 1
ATOM 1408 C CA . ASP A 1 176 ? -3.088 4.905 12.507 1.00 93.56 176 ASP A CA 1
ATOM 1409 C C . ASP A 1 176 ? -1.741 4.181 12.749 1.00 93.56 176 ASP A C 1
ATOM 1411 O O . ASP A 1 176 ? -1.287 3.346 11.958 1.00 93.56 176 ASP A O 1
ATOM 1415 N N . ALA A 1 177 ? -1.037 4.542 13.821 1.00 90.12 177 ALA A N 1
ATOM 1416 C CA . ALA A 1 177 ? 0.244 3.935 14.167 1.00 90.12 177 ALA A CA 1
ATOM 1417 C C . ALA A 1 177 ? 0.092 2.521 14.767 1.00 90.12 177 ALA A C 1
ATOM 1419 O O . ALA A 1 177 ? 1.050 1.741 14.731 1.00 90.12 177 ALA A O 1
ATOM 1420 N N . HIS A 1 178 ? -1.085 2.142 15.271 1.00 91.44 178 HIS A N 1
ATOM 1421 C CA . HIS A 1 178 ? -1.299 0.832 15.886 1.00 91.44 178 HIS A CA 1
ATOM 1422 C C . HIS A 1 178 ? -1.680 -0.248 14.863 1.00 91.44 178 HIS A C 1
ATOM 1424 O O . HIS A 1 178 ? -2.566 -0.060 14.030 1.00 91.44 178 HIS A O 1
ATOM 1430 N N . GLY A 1 179 ? -1.033 -1.417 14.942 1.00 93.62 179 GLY A N 1
ATOM 1431 C CA . GLY A 1 179 ? -1.251 -2.525 14.001 1.00 93.62 179 GLY A CA 1
ATOM 1432 C C . GLY A 1 179 ? -2.702 -3.010 13.960 1.00 93.62 179 GLY A C 1
ATOM 1433 O O . GLY A 1 179 ? -3.261 -3.157 12.877 1.00 93.62 179 GLY A O 1
ATOM 1434 N N . ASP A 1 180 ? -3.337 -3.183 15.119 1.00 97.25 180 ASP A N 1
ATOM 1435 C CA . ASP A 1 180 ? -4.732 -3.644 15.194 1.00 97.25 180 ASP A CA 1
ATOM 1436 C C . ASP A 1 180 ? -5.747 -2.602 14.703 1.00 97.25 180 ASP A C 1
ATOM 1438 O O . ASP A 1 180 ? -6.785 -2.973 14.157 1.00 97.25 180 ASP A O 1
ATOM 1442 N N . HIS A 1 181 ? -5.430 -1.305 14.802 1.00 97.81 181 HIS A N 1
ATOM 1443 C CA . HIS A 1 181 ? -6.277 -0.240 14.249 1.00 97.81 181 HIS A CA 1
ATOM 1444 C C . HIS A 1 181 ? -6.297 -0.335 12.727 1.00 97.81 181 HIS A C 1
ATOM 1446 O O . HIS A 1 181 ? -7.356 -0.402 12.102 1.00 97.81 181 HIS A O 1
ATOM 1452 N N . VAL A 1 182 ? -5.106 -0.429 12.133 1.00 97.12 182 VAL A N 1
ATOM 1453 C CA . VAL A 1 182 ? -4.947 -0.568 10.685 1.00 97.12 182 VAL A CA 1
ATOM 1454 C C . VAL A 1 182 ? -5.548 -1.888 10.186 1.00 97.12 182 VAL A C 1
ATOM 1456 O O . VAL A 1 182 ? -6.195 -1.910 9.141 1.00 97.12 182 VAL A O 1
ATOM 1459 N N . ALA A 1 183 ? -5.393 -2.988 10.929 1.00 98.12 183 ALA A N 1
ATOM 1460 C CA . ALA A 1 183 ? -5.995 -4.273 10.573 1.00 98.12 183 ALA A CA 1
ATOM 1461 C C . ALA A 1 183 ? -7.529 -4.231 10.635 1.00 98.12 183 ALA A C 1
ATOM 1463 O O . ALA A 1 183 ? -8.181 -4.728 9.719 1.00 98.12 183 ALA A O 1
ATOM 1464 N N . THR A 1 184 ? -8.106 -3.591 11.659 1.00 98.75 184 THR A N 1
ATOM 1465 C CA . THR A 1 184 ? -9.560 -3.393 11.784 1.00 98.75 184 THR A CA 1
ATOM 1466 C C . THR A 1 184 ? -10.115 -2.652 10.571 1.00 98.75 184 THR A C 1
ATOM 1468 O O . THR A 1 184 ? -11.093 -3.103 9.976 1.00 98.75 184 THR A O 1
ATOM 1471 N N . PHE A 1 185 ? -9.448 -1.576 10.134 1.00 98.44 185 PHE A N 1
ATOM 1472 C CA . PHE A 1 185 ? -9.776 -0.904 8.876 1.00 98.44 185 PHE A CA 1
ATOM 1473 C C . PHE A 1 185 ? -9.740 -1.881 7.689 1.00 98.44 185 PHE A C 1
ATOM 1475 O O . PHE A 1 185 ? -10.716 -1.987 6.948 1.00 98.44 185 PHE A O 1
ATOM 1482 N N . CYS A 1 186 ? -8.650 -2.638 7.522 1.00 98.06 186 CYS A N 1
ATOM 1483 C CA . CYS A 1 186 ? -8.492 -3.559 6.393 1.00 98.06 186 CYS A CA 1
ATOM 1484 C C . CYS A 1 186 ? -9.601 -4.620 6.340 1.00 98.06 186 CYS A C 1
ATOM 1486 O O . CYS A 1 186 ? -10.217 -4.810 5.289 1.00 98.06 186 CYS A O 1
ATOM 1488 N N . PHE A 1 187 ? -9.897 -5.271 7.469 1.00 98.56 187 PHE A N 1
ATOM 1489 C CA . PHE A 1 187 ? -10.963 -6.269 7.562 1.00 98.56 187 PHE A CA 1
ATOM 1490 C C . PHE A 1 187 ? -12.335 -5.673 7.263 1.00 98.56 187 PHE A C 1
ATOM 1492 O O . PHE A 1 187 ? -13.108 -6.275 6.520 1.00 98.56 187 PHE A O 1
ATOM 1499 N N . ALA A 1 188 ? -12.621 -4.476 7.776 1.00 98.25 188 ALA A N 1
ATOM 1500 C CA . ALA A 1 188 ? -13.902 -3.819 7.573 1.00 98.25 188 ALA A CA 1
ATOM 1501 C C . ALA A 1 188 ? -14.140 -3.441 6.105 1.00 98.25 188 ALA A C 1
ATOM 1503 O O . ALA A 1 188 ? -15.205 -3.724 5.547 1.00 98.25 188 ALA A O 1
ATOM 1504 N N . ILE A 1 189 ? -13.128 -2.865 5.444 1.00 96.94 189 ILE A N 1
ATOM 1505 C CA . ILE A 1 189 ? -13.230 -2.541 4.019 1.00 96.94 189 ILE A CA 1
ATOM 1506 C C . ILE A 1 189 ? -13.312 -3.815 3.177 1.00 96.94 189 ILE A C 1
ATOM 1508 O O . ILE A 1 189 ? -14.130 -3.876 2.259 1.00 96.94 189 ILE A O 1
ATOM 1512 N N . TYR A 1 190 ? -12.531 -4.852 3.500 1.00 97.00 190 TYR A N 1
ATOM 1513 C CA . TYR A 1 190 ? -12.592 -6.133 2.796 1.00 97.00 190 TYR A CA 1
ATOM 1514 C C . TYR A 1 190 ? -13.988 -6.761 2.908 1.00 97.00 190 TYR A C 1
ATOM 1516 O O . TYR A 1 190 ? -14.575 -7.135 1.893 1.00 97.00 190 TYR A O 1
ATOM 1524 N N . ALA A 1 191 ? -14.547 -6.820 4.122 1.00 97.12 191 ALA A N 1
ATOM 1525 C CA . ALA A 1 191 ? -15.884 -7.340 4.393 1.00 97.12 191 ALA A CA 1
ATOM 1526 C C . ALA A 1 191 ? -16.952 -6.640 3.552 1.00 97.12 191 ALA A C 1
ATOM 1528 O O . ALA A 1 191 ? -17.762 -7.309 2.902 1.00 97.12 191 ALA A O 1
ATOM 1529 N N . TRP A 1 192 ? -16.907 -5.307 3.501 1.00 95.31 192 TRP A N 1
ATOM 1530 C CA . TRP A 1 192 ? -17.830 -4.517 2.696 1.00 95.31 192 TRP A CA 1
ATOM 1531 C C . TRP A 1 192 ? -17.654 -4.748 1.189 1.00 95.31 192 TRP A C 1
ATOM 1533 O O . TRP A 1 192 ? -18.643 -4.967 0.486 1.00 95.31 192 TRP A O 1
ATOM 1543 N N . GLN A 1 193 ? -16.419 -4.750 0.672 1.00 93.06 193 GLN A N 1
ATOM 1544 C CA . GLN A 1 193 ? -16.183 -4.984 -0.759 1.00 93.06 193 GLN A CA 1
ATOM 1545 C C . GLN A 1 193 ? -16.595 -6.390 -1.189 1.00 93.06 193 GLN A C 1
ATOM 1547 O O . GLN A 1 193 ? -17.173 -6.565 -2.263 1.00 93.06 193 GLN A O 1
ATOM 1552 N N . GLU A 1 194 ? -16.348 -7.389 -0.348 1.00 93.88 194 GLU A N 1
ATOM 1553 C CA . GLU A 1 194 ? -16.758 -8.756 -0.625 1.00 93.88 194 GLU A CA 1
ATOM 1554 C C . GLU A 1 194 ? -18.291 -8.896 -0.648 1.00 93.88 194 GLU A C 1
ATOM 1556 O O . GLU A 1 194 ? -18.812 -9.511 -1.580 1.00 93.88 194 GLU A O 1
ATOM 1561 N N . LEU A 1 195 ? -19.019 -8.257 0.280 1.00 95.06 195 LEU A N 1
ATOM 1562 C CA . LEU A 1 195 ? -20.488 -8.202 0.249 1.00 95.06 195 LEU A CA 1
ATOM 1563 C C . LEU A 1 195 ? -21.009 -7.550 -1.036 1.00 95.06 195 LEU A C 1
ATOM 1565 O O . LEU A 1 195 ? -21.900 -8.093 -1.691 1.00 95.06 195 LEU A O 1
ATOM 1569 N N . ARG A 1 196 ? -20.442 -6.406 -1.444 1.00 92.00 196 ARG A N 1
ATOM 1570 C CA . ARG A 1 196 ? -20.853 -5.718 -2.683 1.00 92.00 196 ARG A CA 1
ATOM 1571 C C . ARG A 1 196 ? -20.683 -6.607 -3.910 1.00 92.00 196 ARG A C 1
ATOM 1573 O O . ARG A 1 196 ? -21.549 -6.634 -4.788 1.00 92.00 196 ARG A O 1
ATOM 1580 N N . ARG A 1 197 ? -19.590 -7.373 -3.951 1.00 88.75 197 ARG A N 1
ATOM 1581 C CA . ARG A 1 197 ? -19.312 -8.336 -5.023 1.00 88.75 197 ARG A CA 1
ATOM 1582 C C . ARG A 1 197 ? -20.290 -9.514 -5.025 1.00 88.75 197 ARG A C 1
ATOM 1584 O O . ARG A 1 197 ? -20.569 -10.051 -6.089 1.00 88.75 197 ARG A O 1
ATOM 1591 N N . GLN A 1 198 ? -20.825 -9.880 -3.861 1.00 91.56 198 GLN A N 1
ATOM 1592 C CA . GLN A 1 198 ? -21.878 -10.890 -3.692 1.00 91.56 198 GLN A CA 1
ATOM 1593 C C . GLN A 1 198 ? -23.294 -10.348 -3.964 1.00 91.56 198 GLN A C 1
ATOM 1595 O O . GLN A 1 198 ? -24.270 -11.060 -3.761 1.00 91.56 198 GLN A O 1
ATOM 1600 N N . GLY A 1 199 ? -23.431 -9.103 -4.429 1.00 93.44 199 GLY A N 1
ATOM 1601 C CA . GLY A 1 199 ? -24.730 -8.529 -4.779 1.00 93.44 199 GLY A CA 1
ATOM 1602 C C . GLY A 1 199 ? -25.318 -7.588 -3.731 1.00 93.44 199 GLY A C 1
ATOM 1603 O O . GLY A 1 199 ? -26.359 -6.998 -3.995 1.00 93.44 199 GLY A O 1
ATOM 1604 N N . TYR A 1 200 ? -24.667 -7.374 -2.583 1.00 95.06 200 TYR A N 1
ATOM 1605 C CA . TYR A 1 200 ? -25.149 -6.424 -1.577 1.00 95.06 200 TYR A CA 1
ATOM 1606 C C . TYR A 1 200 ? -25.157 -4.991 -2.139 1.00 95.06 200 TYR A C 1
ATOM 1608 O O . TYR A 1 200 ? -24.140 -4.504 -2.640 1.00 95.06 200 TYR A O 1
ATOM 1616 N N . ARG A 1 201 ? -26.318 -4.323 -2.097 1.00 94.06 201 ARG A N 1
ATOM 1617 C CA . ARG A 1 201 ? -26.539 -3.007 -2.733 1.00 94.06 201 ARG A CA 1
ATOM 1618 C C . ARG A 1 201 ? -26.633 -1.834 -1.766 1.00 94.06 201 ARG A C 1
ATOM 1620 O O . ARG A 1 201 ? -26.612 -0.702 -2.227 1.00 94.06 201 ARG A O 1
ATOM 1627 N N . HIS A 1 202 ? -26.737 -2.083 -0.462 1.00 93.94 202 HIS A N 1
ATOM 1628 C CA . HIS A 1 202 ? -26.874 -1.005 0.516 1.00 93.94 202 HIS A CA 1
ATOM 1629 C C . HIS A 1 202 ? -25.623 -0.121 0.515 1.00 93.94 202 HIS A C 1
ATOM 1631 O O . HIS A 1 202 ? -24.502 -0.607 0.709 1.00 93.94 202 HIS A O 1
ATOM 1637 N N . GLU A 1 203 ? -25.823 1.168 0.262 1.00 92.44 203 GLU A N 1
ATOM 1638 C CA . GLU A 1 203 ? -24.751 2.153 0.248 1.00 92.44 203 GLU A CA 1
ATOM 1639 C C . GLU A 1 203 ? -24.386 2.591 1.660 1.00 92.44 203 GLU A C 1
ATOM 1641 O O . GLU A 1 203 ? -25.220 2.659 2.560 1.00 92.44 203 GLU A O 1
ATOM 1646 N N . MET A 1 204 ? -23.107 2.890 1.848 1.00 94.31 204 MET A N 1
ATOM 1647 C CA . MET A 1 204 ? -22.557 3.210 3.150 1.00 94.31 204 MET A CA 1
ATOM 1648 C C . MET A 1 204 ? -21.383 4.162 2.980 1.00 94.31 204 MET A C 1
ATOM 1650 O O . MET A 1 204 ? -20.539 3.976 2.100 1.00 94.31 204 MET A O 1
ATOM 1654 N N . LYS A 1 205 ? -21.323 5.175 3.839 1.00 96.44 205 LYS A N 1
ATOM 1655 C CA . LYS A 1 205 ? -20.184 6.086 3.947 1.00 96.44 205 LYS A CA 1
ATOM 1656 C C . LYS A 1 205 ? -19.208 5.553 4.990 1.00 96.44 205 LYS A C 1
ATOM 1658 O O . LYS A 1 205 ? -19.619 4.936 5.970 1.00 96.44 205 LYS A O 1
ATOM 1663 N N . ILE A 1 206 ? -17.917 5.801 4.798 1.00 97.62 206 ILE A N 1
ATOM 1664 C CA . ILE A 1 206 ? -16.887 5.362 5.743 1.00 97.62 206 ILE A CA 1
ATOM 1665 C C . ILE A 1 206 ? -16.360 6.576 6.498 1.00 97.62 206 ILE A C 1
ATOM 1667 O O . ILE A 1 206 ? -15.808 7.493 5.889 1.00 97.62 206 ILE A O 1
ATOM 1671 N N . LEU A 1 207 ? -16.516 6.567 7.820 1.00 98.00 207 LEU A N 1
ATOM 1672 C CA . LEU A 1 207 ? -15.937 7.567 8.712 1.00 98.00 207 LEU A CA 1
ATOM 1673 C C . LEU A 1 207 ? -14.719 6.967 9.405 1.00 98.00 207 LEU A C 1
ATOM 1675 O O . LEU A 1 207 ? -14.835 6.032 10.192 1.00 98.00 207 LEU A O 1
ATOM 1679 N N . ALA A 1 208 ? -13.548 7.511 9.107 1.00 97.56 208 ALA A N 1
ATOM 1680 C CA . ALA A 1 208 ? -12.288 7.044 9.650 1.00 97.56 208 ALA A CA 1
ATOM 1681 C C . ALA A 1 208 ? -11.843 7.934 10.824 1.00 97.56 208 ALA A C 1
ATOM 1683 O O . ALA A 1 208 ? -11.631 9.129 10.629 1.00 97.56 208 ALA A O 1
ATOM 1684 N N . TYR A 1 209 ? -11.689 7.389 12.031 1.00 97.62 209 TYR A N 1
ATOM 1685 C CA . TYR A 1 209 ? -11.224 8.137 13.211 1.00 97.62 209 TYR A CA 1
ATOM 1686 C C . TYR A 1 209 ? -9.774 7.782 13.564 1.00 97.62 209 TYR A C 1
ATOM 1688 O O . TYR A 1 209 ? -9.326 6.659 13.351 1.00 97.62 209 TYR A O 1
ATOM 1696 N N . LEU A 1 210 ? -9.009 8.733 14.099 1.00 95.69 210 LEU A N 1
ATOM 1697 C CA . LEU A 1 210 ? -7.591 8.542 14.423 1.00 95.69 210 LEU A CA 1
ATOM 1698 C C . LEU A 1 210 ? -7.381 8.494 15.939 1.00 95.69 210 LEU A C 1
ATOM 1700 O O . LEU A 1 210 ? -7.952 9.314 16.657 1.00 95.69 210 LEU A O 1
ATOM 1704 N N . VAL A 1 211 ? -6.519 7.589 16.412 1.00 95.06 211 VAL A N 1
ATOM 1705 C CA . VAL A 1 211 ? -6.150 7.492 17.834 1.00 95.06 211 VAL A CA 1
ATOM 1706 C C . VAL A 1 211 ? -4.646 7.667 18.019 1.00 95.06 211 VAL A C 1
ATOM 1708 O O . VAL A 1 211 ? -4.213 8.535 18.780 1.00 95.06 211 VAL A O 1
ATOM 1711 N N . HIS A 1 212 ? -3.821 6.908 17.294 1.00 91.75 212 HIS A N 1
ATOM 1712 C CA . HIS A 1 212 ? -2.372 6.935 17.489 1.00 91.75 212 HIS A CA 1
ATOM 1713 C C . HIS A 1 212 ? -1.645 7.578 16.307 1.00 91.75 212 HIS A C 1
ATOM 1715 O O . HIS A 1 212 ? -1.542 7.000 15.225 1.00 91.75 212 HIS A O 1
ATOM 1721 N N . ARG A 1 213 ? -1.046 8.760 16.529 1.00 88.44 213 ARG A N 1
ATOM 1722 C CA . ARG A 1 213 ? -0.076 9.346 15.587 1.00 88.44 213 ARG A CA 1
ATOM 1723 C C . ARG A 1 213 ? 0.945 10.254 16.268 1.00 88.44 213 ARG A C 1
ATOM 1725 O O . ARG A 1 213 ? 0.654 11.399 16.607 1.00 88.44 213 ARG A O 1
ATOM 1732 N N . GLY A 1 214 ? 2.179 9.772 16.416 1.00 83.50 214 GLY A N 1
ATOM 1733 C CA . GLY A 1 214 ? 3.279 10.553 16.989 1.00 83.50 214 GLY A CA 1
ATOM 1734 C C . GLY A 1 214 ? 2.917 11.165 18.351 1.00 83.50 214 GLY A C 1
ATOM 1735 O O . GLY A 1 214 ? 2.598 10.460 19.309 1.00 83.50 214 GLY A O 1
ATOM 1736 N N . THR A 1 215 ? 2.963 12.494 18.450 1.00 84.94 215 THR A N 1
ATOM 1737 C CA . THR A 1 215 ? 2.605 13.230 19.676 1.00 84.94 215 THR A CA 1
ATOM 1738 C C . THR A 1 215 ? 1.136 13.654 19.748 1.00 84.94 215 THR A C 1
ATOM 1740 O O . THR A 1 215 ? 0.726 14.168 20.789 1.00 84.94 215 THR A O 1
ATOM 1743 N N . TRP A 1 216 ? 0.351 13.439 18.689 1.00 89.56 216 TRP A N 1
ATOM 1744 C CA . TRP A 1 216 ? -1.068 13.786 18.632 1.00 89.56 216 TRP A CA 1
ATOM 1745 C C . TRP A 1 216 ? -1.905 12.886 19.569 1.00 89.56 216 TRP A C 1
ATOM 1747 O O . TRP A 1 216 ? -1.562 11.710 19.719 1.00 89.56 216 TRP A O 1
ATOM 1757 N N . PRO A 1 217 ? -2.985 13.396 20.195 1.00 91.44 217 PRO A N 1
ATOM 1758 C CA . PRO A 1 217 ? -3.419 14.797 20.241 1.00 91.44 217 PRO A CA 1
ATOM 1759 C C . PRO A 1 217 ? -2.470 15.718 21.020 1.00 91.44 217 PRO A C 1
ATOM 1761 O O . PRO A 1 217 ? -1.979 15.371 22.095 1.00 91.44 217 PRO A O 1
ATOM 1764 N N . TYR A 1 218 ? -2.255 16.936 20.511 1.00 85.06 218 TYR A N 1
ATOM 1765 C CA . TYR A 1 218 ? -1.442 17.961 21.175 1.00 85.06 218 TYR A CA 1
ATOM 1766 C C . TYR A 1 218 ? -2.281 19.203 21.542 1.00 85.06 218 TYR A C 1
ATOM 1768 O O . TYR A 1 218 ? -3.081 19.644 20.718 1.00 85.06 218 TYR A O 1
ATOM 1776 N N . PRO A 1 219 ? -2.101 19.806 22.737 1.00 91.31 219 PRO A N 1
ATOM 1777 C CA . PRO A 1 219 ? -1.302 19.308 23.864 1.00 91.31 219 PRO A CA 1
ATOM 1778 C C . PRO A 1 219 ? -1.936 18.067 24.511 1.00 91.31 219 PRO A C 1
ATOM 1780 O O . PRO A 1 219 ? -3.154 17.952 24.558 1.00 91.31 219 PRO A O 1
ATOM 1783 N N . ARG A 1 220 ? -1.137 17.143 25.059 1.00 92.06 220 ARG A N 1
ATOM 1784 C CA . ARG A 1 220 ? -1.682 15.992 25.812 1.00 92.06 220 ARG A CA 1
ATOM 1785 C C . ARG A 1 220 ? -2.325 16.438 27.137 1.00 92.06 220 ARG A C 1
ATOM 1787 O O . ARG A 1 220 ? -1.943 17.470 27.694 1.00 92.06 220 ARG A O 1
ATOM 1794 N N . GLY A 1 221 ? -3.251 15.638 27.667 1.00 94.81 221 GLY A N 1
ATOM 1795 C CA . GLY A 1 221 ? -4.006 15.913 28.897 1.00 94.81 221 GLY A CA 1
ATOM 1796 C C . GLY A 1 221 ? -5.403 16.504 28.672 1.00 94.81 221 GLY A C 1
ATOM 1797 O O . GLY A 1 221 ? -5.856 16.665 27.537 1.00 94.81 221 GLY A O 1
ATOM 1798 N N . LEU A 1 222 ? -6.087 16.821 29.771 1.00 96.81 222 LEU A N 1
ATOM 1799 C CA . LEU A 1 222 ? -7.466 17.311 29.785 1.00 96.81 222 LEU A CA 1
ATOM 1800 C C . LEU A 1 222 ? -7.554 18.762 29.278 1.00 96.81 222 LEU A C 1
ATOM 1802 O O . LEU A 1 222 ? -7.090 19.674 29.953 1.00 96.81 222 LEU A O 1
ATOM 1806 N N . HIS A 1 223 ? -8.170 18.982 28.109 1.00 96.00 223 HIS A N 1
ATOM 1807 C CA . HIS A 1 223 ? -8.379 20.329 27.539 1.00 96.00 223 HIS A CA 1
ATOM 1808 C C . HIS A 1 223 ? -9.781 20.479 26.913 1.00 96.00 223 HIS A C 1
ATOM 1810 O O . HIS A 1 223 ? -9.892 20.663 25.699 1.00 96.00 223 HIS A O 1
ATOM 1816 N N . PRO A 1 224 ? -10.867 20.444 27.710 1.00 94.50 224 PRO A N 1
ATOM 1817 C CA . PRO A 1 224 ? -12.247 20.487 27.206 1.00 94.50 224 PRO A CA 1
ATOM 1818 C C . PRO A 1 224 ? -12.582 21.777 26.439 1.00 94.50 224 PRO A C 1
ATOM 1820 O O . PRO A 1 224 ? -13.462 21.777 25.586 1.00 94.50 224 PRO A O 1
ATOM 1823 N N . GLY A 1 225 ? -11.863 22.875 26.699 1.00 92.69 225 GLY A N 1
ATOM 1824 C CA . GLY A 1 225 ? -12.042 24.157 26.010 1.00 92.69 225 GLY A CA 1
ATOM 1825 C C . GLY A 1 225 ? -11.374 24.258 24.630 1.00 92.69 225 GLY A C 1
ATOM 1826 O O . GLY A 1 225 ? -11.561 25.269 23.949 1.00 92.69 225 GLY A O 1
ATOM 1827 N N . ARG A 1 226 ? -10.598 23.250 24.205 1.00 94.00 226 ARG A N 1
ATOM 1828 C CA . ARG A 1 226 ? -9.843 23.268 22.940 1.00 94.00 226 ARG A CA 1
ATOM 1829 C C . ARG A 1 226 ? -10.477 22.372 21.881 1.00 94.00 226 ARG A C 1
ATOM 1831 O O . ARG A 1 226 ? -10.967 21.289 22.187 1.00 94.00 226 ARG A O 1
ATOM 1838 N N . THR A 1 227 ? -10.409 22.812 20.630 1.00 93.12 227 THR A N 1
ATOM 1839 C CA . THR A 1 227 ? -10.765 22.011 19.451 1.00 93.12 227 THR A CA 1
ATOM 1840 C C . THR A 1 227 ? -9.646 21.012 19.150 1.00 93.12 227 THR A C 1
ATOM 1842 O O . THR A 1 227 ? -8.462 21.332 19.269 1.00 93.12 227 THR A O 1
ATOM 1845 N N . LEU A 1 228 ? -10.018 19.794 18.778 1.00 92.12 228 LEU A N 1
ATOM 1846 C CA . LEU A 1 228 ? -9.144 18.798 18.188 1.00 92.12 228 LEU A CA 1
ATOM 1847 C C . LEU A 1 228 ? -8.967 19.126 16.699 1.00 92.12 228 LEU A C 1
ATOM 1849 O O . LEU A 1 228 ? -9.951 19.206 15.966 1.00 92.12 228 LEU A O 1
ATOM 1853 N N . ALA A 1 229 ? -7.723 19.319 16.267 1.00 90.69 229 ALA A N 1
ATOM 1854 C CA . ALA A 1 229 ? -7.350 19.508 14.864 1.00 90.69 229 ALA A CA 1
ATOM 1855 C C . ALA A 1 229 ? -6.609 18.263 14.341 1.00 90.69 229 ALA A C 1
ATOM 1857 O O . ALA A 1 229 ? -5.999 17.559 15.157 1.00 90.69 229 ALA A O 1
ATOM 1858 N N . PRO A 1 230 ? -6.630 17.979 13.025 1.00 90.56 230 PRO A N 1
ATOM 1859 C CA . PRO A 1 230 ? -5.853 16.884 12.446 1.00 90.56 230 PRO A CA 1
ATOM 1860 C C . PRO A 1 230 ? -4.356 16.991 12.791 1.00 90.56 230 PRO A C 1
ATOM 1862 O O . PRO A 1 230 ? -3.858 18.099 13.026 1.00 90.56 230 PRO A O 1
ATOM 1865 N N . PRO A 1 231 ? -3.601 15.876 12.826 1.00 88.06 231 PRO A N 1
ATOM 1866 C CA . PRO A 1 231 ? -2.160 15.939 13.042 1.00 88.06 231 PRO A CA 1
ATOM 1867 C C . PRO A 1 231 ? -1.475 16.815 11.986 1.00 88.06 231 PRO A C 1
ATOM 1869 O O . PRO A 1 231 ? -1.792 16.731 10.803 1.00 88.06 231 PRO A O 1
ATOM 1872 N N . LEU A 1 232 ? -0.469 17.602 12.382 1.00 81.62 232 LEU A N 1
ATOM 1873 C CA . LEU A 1 232 ? 0.271 18.469 11.448 1.00 81.62 232 LEU A CA 1
ATOM 1874 C C . LEU A 1 232 ? 0.891 17.692 10.276 1.00 81.62 232 LEU A C 1
ATOM 1876 O O . LEU A 1 232 ? 0.990 18.215 9.169 1.00 81.62 232 LEU A O 1
ATOM 1880 N N . SER A 1 233 ? 1.277 16.435 10.504 1.00 79.38 233 SER A N 1
ATOM 1881 C CA . SER A 1 233 ? 1.845 15.566 9.473 1.00 79.38 233 SER A CA 1
ATOM 1882 C C . SER A 1 233 ? 0.838 15.202 8.367 1.00 79.38 233 SER A C 1
ATOM 1884 O O . SER A 1 233 ? 1.249 14.804 7.284 1.00 79.38 233 SER A O 1
ATOM 1886 N N . PHE A 1 234 ? -0.464 15.409 8.593 1.00 84.88 234 PHE A N 1
ATOM 1887 C CA . PHE A 1 234 ? -1.537 15.146 7.629 1.00 84.88 234 PHE A CA 1
ATOM 1888 C C . PHE A 1 234 ? -1.881 16.367 6.767 1.00 84.88 234 PHE A C 1
ATOM 1890 O O . PHE A 1 234 ? -2.646 16.249 5.814 1.00 84.88 234 PHE A O 1
ATOM 1897 N N . TYR A 1 235 ? -1.292 17.534 7.051 1.00 77.81 235 TYR A N 1
ATOM 1898 C CA . TYR A 1 235 ? -1.595 18.785 6.350 1.00 77.81 235 TYR A CA 1
ATOM 1899 C C . TYR A 1 235 ? -1.441 18.678 4.824 1.00 77.81 235 TYR A C 1
ATOM 1901 O O . TYR A 1 235 ? -2.242 19.223 4.073 1.00 77.81 235 TYR A O 1
ATOM 1909 N N . ARG A 1 236 ? -0.425 17.946 4.350 1.00 73.94 236 ARG A N 1
ATOM 1910 C CA . ARG A 1 236 ? -0.145 17.774 2.912 1.00 73.94 236 ARG A CA 1
ATOM 1911 C C . ARG A 1 236 ? -1.032 16.738 2.221 1.00 73.94 236 ARG A C 1
ATOM 1913 O O . ARG A 1 236 ? -0.956 16.620 1.005 1.00 73.94 236 ARG A O 1
ATOM 1920 N N . LEU A 1 237 ? -1.828 15.981 2.976 1.00 79.50 237 LEU A N 1
ATOM 1921 C CA . LEU A 1 237 ? -2.649 14.903 2.427 1.00 79.50 237 LEU A CA 1
ATOM 1922 C C . LEU A 1 237 ? -3.978 15.400 1.850 1.00 79.50 237 LEU A C 1
ATOM 1924 O O . LEU A 1 237 ? -4.608 14.670 1.095 1.00 79.50 237 LEU A O 1
ATOM 1928 N N . ASN A 1 238 ? -4.399 16.621 2.209 1.00 77.88 238 ASN A N 1
ATOM 1929 C CA . ASN A 1 238 ? -5.676 17.218 1.804 1.00 77.88 238 ASN A CA 1
ATOM 1930 C C . ASN A 1 238 ? -6.883 16.274 2.006 1.00 77.88 238 ASN A C 1
ATOM 1932 O O . ASN A 1 238 ? -7.772 16.170 1.163 1.00 77.88 238 ASN A O 1
ATOM 1936 N N . GLU A 1 239 ? -6.880 15.533 3.115 1.00 85.19 239 GLU A N 1
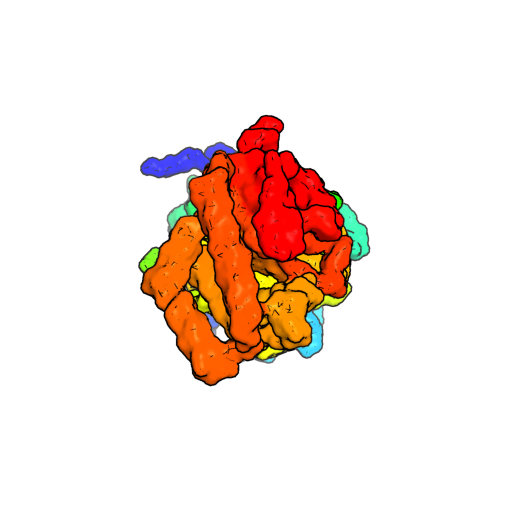ATOM 1937 C CA . GLU A 1 239 ? -7.950 14.598 3.458 1.00 85.19 239 GLU A CA 1
ATOM 1938 C C . GLU A 1 239 ? -9.246 15.333 3.839 1.00 85.19 239 GLU A C 1
ATOM 1940 O O . GLU A 1 239 ? -9.227 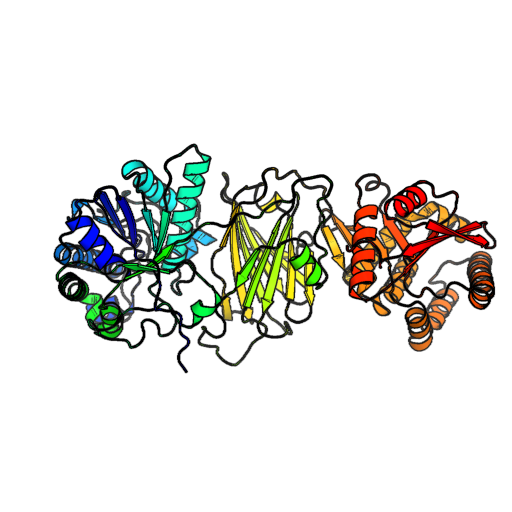16.453 4.356 1.00 85.19 239 GLU A O 1
ATOM 1945 N N . ASN A 1 240 ? -10.389 14.680 3.614 1.00 89.12 240 ASN A N 1
ATOM 1946 C CA . ASN A 1 240 ? -11.705 15.248 3.895 1.00 89.12 240 ASN A CA 1
ATOM 1947 C C . ASN A 1 240 ? -12.065 15.104 5.383 1.00 89.12 240 ASN A C 1
ATOM 1949 O O . ASN A 1 240 ? -12.771 14.174 5.784 1.00 89.12 240 ASN A O 1
ATOM 1953 N N . TRP A 1 241 ? -11.536 16.013 6.202 1.00 92.38 241 TRP A N 1
ATOM 1954 C CA . TRP A 1 241 ? -11.778 16.050 7.641 1.00 92.38 241 TRP A CA 1
ATOM 1955 C C . TRP A 1 241 ? -13.133 16.669 7.986 1.00 92.38 241 TRP A C 1
ATOM 1957 O O . TRP A 1 241 ? -13.425 17.820 7.657 1.00 92.38 241 TRP A O 1
ATOM 1967 N N . LEU A 1 242 ? -13.919 15.915 8.747 1.00 94.44 242 LEU A N 1
ATOM 1968 C CA . LEU A 1 242 ? -15.174 16.321 9.347 1.00 94.44 242 LEU A CA 1
ATOM 1969 C C . LEU A 1 242 ? -15.008 16.528 10.853 1.00 94.44 242 LEU A C 1
ATOM 1971 O O . LEU A 1 242 ? -14.394 15.711 11.542 1.00 94.44 242 LEU A O 1
ATOM 1975 N N . SER A 1 243 ? -15.599 17.601 11.375 1.00 95.00 243 SER A N 1
ATOM 1976 C CA . SER A 1 243 ? -15.684 17.840 12.821 1.00 95.00 243 SER A CA 1
ATOM 1977 C C . SER A 1 243 ? -17.094 17.583 13.333 1.00 95.00 243 SER A C 1
ATOM 1979 O O . SER A 1 243 ? -18.054 18.157 12.816 1.00 95.00 243 SER A O 1
ATOM 1981 N N . LEU A 1 244 ? -17.212 16.770 14.382 1.00 96.19 244 LEU A N 1
ATOM 1982 C CA . LEU A 1 244 ? -18.449 16.588 15.135 1.00 96.19 244 LEU A CA 1
ATOM 1983 C C . LEU A 1 244 ? -18.369 17.394 16.431 1.00 96.19 244 LEU A C 1
ATOM 1985 O O . LEU A 1 244 ? -17.567 17.081 17.311 1.00 96.19 244 LEU A O 1
ATOM 1989 N N . TYR A 1 245 ? -19.211 18.414 16.549 1.00 94.69 245 TYR A N 1
ATOM 1990 C CA . TYR A 1 245 ? -19.410 19.149 17.796 1.00 94.69 245 TYR A CA 1
ATOM 1991 C C . TYR A 1 245 ? -20.675 18.606 18.463 1.00 94.69 245 TYR A C 1
ATOM 1993 O O . TYR A 1 245 ? -21.736 18.660 17.836 1.00 94.69 245 TYR A O 1
ATOM 2001 N N . PRO A 1 246 ? -20.588 18.061 19.685 1.00 90.12 246 PRO A N 1
ATOM 2002 C CA . PRO A 1 246 ? -21.753 17.495 20.341 1.00 90.12 246 PRO A CA 1
ATOM 2003 C C . PRO A 1 246 ? -22.716 18.589 20.807 1.00 90.12 246 PRO A C 1
ATOM 2005 O O . PRO A 1 246 ? -22.312 19.727 21.066 1.00 90.12 246 PRO A O 1
ATOM 2008 N N . GLN A 1 247 ? -23.981 18.222 20.985 1.00 80.94 247 GLN A N 1
ATOM 2009 C CA . GLN A 1 247 ? -24.955 19.037 21.697 1.00 80.94 247 GLN A CA 1
ATOM 2010 C C . GLN A 1 247 ? -24.884 18.738 23.207 1.00 80.94 247 GLN A C 1
ATOM 2012 O O . GLN A 1 247 ? -24.521 17.643 23.640 1.00 80.94 247 GLN A O 1
ATOM 2017 N N . ASN A 1 248 ? -25.269 19.712 24.037 1.00 75.38 248 ASN A N 1
ATOM 2018 C CA . ASN A 1 248 ? -25.382 19.572 25.497 1.00 75.38 248 ASN A CA 1
ATOM 2019 C C . ASN A 1 248 ? -24.055 19.237 26.226 1.00 75.38 248 ASN A C 1
ATOM 2021 O O . ASN A 1 248 ? -22.959 19.596 25.800 1.00 75.38 248 ASN A O 1
ATOM 2025 N N . ASN A 1 249 ? -24.149 18.578 27.387 1.00 83.00 249 ASN A N 1
ATOM 2026 C CA . ASN A 1 249 ? -23.047 18.274 28.306 1.00 83.00 249 ASN A CA 1
ATOM 2027 C C . ASN A 1 249 ? -22.212 17.032 27.914 1.00 83.00 249 ASN A C 1
ATOM 2029 O O . ASN A 1 249 ? -21.560 16.435 28.777 1.00 83.00 249 ASN A O 1
ATOM 2033 N N . ALA A 1 250 ? -22.194 16.644 26.632 1.00 89.88 250 ALA A N 1
ATOM 2034 C CA . ALA A 1 250 ? -21.517 15.433 26.158 1.00 89.88 250 ALA A CA 1
ATOM 2035 C C . ALA A 1 250 ? -20.004 15.422 26.446 1.00 89.88 250 ALA A C 1
ATOM 2037 O O . ALA A 1 250 ? -19.433 14.360 26.673 1.00 89.88 250 ALA A O 1
ATOM 2038 N N . ILE A 1 251 ? -19.348 16.590 26.512 1.00 95.31 251 ILE A N 1
ATOM 2039 C CA . ILE A 1 251 ? -17.933 16.706 26.918 1.00 95.31 251 ILE A CA 1
ATOM 2040 C C . ILE A 1 251 ? -17.728 16.131 28.327 1.00 95.31 251 ILE A C 1
ATOM 2042 O O . ILE A 1 251 ? -16.810 15.340 28.553 1.00 95.31 251 ILE A O 1
ATOM 2046 N N . THR A 1 252 ? -18.609 16.482 29.268 1.00 95.56 252 THR A N 1
ATOM 2047 C CA . THR A 1 252 ? -18.575 15.975 30.646 1.00 95.56 252 THR A CA 1
ATOM 2048 C C . THR A 1 252 ? -18.908 14.487 30.697 1.00 95.56 252 THR A C 1
ATOM 2050 O O . THR A 1 252 ? -18.262 13.747 31.438 1.00 95.56 252 THR A O 1
ATOM 2053 N N . ALA A 1 253 ? -19.877 14.032 29.896 1.00 95.69 253 ALA A N 1
ATOM 2054 C CA . ALA A 1 253 ? -20.216 12.613 29.791 1.00 95.69 253 ALA A CA 1
ATOM 2055 C C . ALA A 1 253 ? -19.029 11.788 29.264 1.00 95.69 253 ALA A C 1
ATOM 2057 O O . ALA A 1 253 ? -18.643 10.809 29.895 1.00 95.69 253 ALA A O 1
ATOM 2058 N N . LYS A 1 254 ? -18.368 12.241 28.189 1.00 97.19 254 LYS A N 1
ATOM 2059 C CA . LYS A 1 254 ? -17.153 11.619 27.639 1.00 97.19 254 LYS A CA 1
ATOM 2060 C C . LYS A 1 254 ? -16.003 11.613 28.640 1.00 97.19 254 LYS A C 1
ATOM 2062 O O . LYS A 1 254 ? -15.316 10.606 28.771 1.00 97.19 254 LYS A O 1
ATOM 2067 N N . TYR A 1 255 ? -15.804 12.699 29.387 1.00 97.69 255 TYR A N 1
ATOM 2068 C CA . TYR A 1 255 ? -14.811 12.729 30.463 1.00 97.69 255 TYR A CA 1
ATOM 2069 C C . TYR A 1 255 ? -15.085 11.650 31.523 1.00 97.69 255 TYR A C 1
ATOM 2071 O O . TYR A 1 255 ? -14.192 10.863 31.832 1.00 97.69 255 TYR A O 1
ATOM 2079 N N . ARG A 1 256 ? -16.325 11.553 32.024 1.00 97.75 256 ARG A N 1
ATOM 2080 C CA . ARG A 1 256 ? -16.728 10.528 33.006 1.00 97.75 256 ARG A CA 1
ATOM 2081 C C . ARG A 1 256 ? -16.647 9.108 32.449 1.00 97.75 256 ARG A C 1
ATOM 2083 O O . ARG A 1 256 ? -16.281 8.199 33.193 1.00 97.75 256 ARG A O 1
ATOM 2090 N N . ALA A 1 257 ? -16.960 8.929 31.166 1.00 98.19 257 ALA A N 1
ATOM 2091 C CA . ALA A 1 257 ? -16.816 7.666 30.451 1.00 98.19 257 ALA A CA 1
ATOM 2092 C C . ALA A 1 257 ? -15.346 7.224 30.428 1.00 98.19 257 ALA A C 1
ATOM 2094 O O . ALA A 1 257 ? -15.028 6.123 30.864 1.00 98.19 257 ALA A O 1
ATOM 2095 N N . LEU A 1 258 ? -14.429 8.117 30.036 1.00 98.06 258 LEU A N 1
ATOM 2096 C CA . LEU A 1 258 ? -12.992 7.823 30.007 1.00 98.06 258 LEU A CA 1
ATOM 2097 C C . LEU A 1 258 ? -12.421 7.476 31.392 1.00 98.06 258 LEU A C 1
ATOM 2099 O O . LEU A 1 258 ? -11.509 6.660 31.499 1.00 98.06 258 LEU A O 1
ATOM 2103 N N . GLN A 1 259 ? -12.971 8.045 32.466 1.00 97.94 259 GLN A N 1
ATOM 2104 C CA . GLN A 1 259 ? -12.574 7.695 33.833 1.00 97.94 259 GLN A CA 1
ATOM 2105 C C . GLN A 1 259 ? -12.966 6.264 34.246 1.00 97.94 259 GLN A C 1
ATOM 2107 O O . GLN A 1 259 ? -12.406 5.754 35.219 1.00 97.94 259 GLN A O 1
ATOM 2112 N N . GLN A 1 260 ? -13.890 5.601 33.536 1.00 98.25 260 GLN A N 1
ATOM 2113 C CA . GLN A 1 260 ? -14.280 4.220 33.847 1.00 98.25 260 GLN A CA 1
ATOM 2114 C C . GLN A 1 260 ? -13.221 3.191 33.440 1.00 98.25 260 GLN A C 1
ATOM 2116 O O . GLN A 1 260 ? -13.171 2.123 34.047 1.00 98.25 260 GLN A O 1
ATOM 2121 N N . TYR A 1 261 ? -12.326 3.521 32.503 1.00 97.00 261 TYR A N 1
ATOM 2122 C CA . TYR A 1 261 ? -11.187 2.676 32.122 1.00 97.00 261 TYR A CA 1
ATOM 2123 C C . TYR A 1 261 ? -10.074 2.737 33.171 1.00 97.00 261 TYR A C 1
ATOM 2125 O O . TYR A 1 261 ? -8.955 3.173 32.900 1.00 97.00 261 TYR A O 1
ATOM 2133 N N . LYS A 1 262 ? -10.382 2.340 34.410 1.00 95.44 262 LYS A N 1
ATOM 2134 C CA . LYS A 1 262 ? -9.484 2.431 35.572 1.00 95.44 262 LYS A CA 1
ATOM 2135 C C . LYS A 1 262 ? -8.147 1.742 35.303 1.00 95.44 262 LYS A C 1
ATOM 2137 O O . LYS A 1 262 ? -7.105 2.293 35.656 1.00 95.44 262 LYS A O 1
ATOM 2142 N N . SER A 1 263 ? -8.182 0.588 34.635 1.00 91.44 263 SER A N 1
ATOM 2143 C CA . SER A 1 263 ? -6.997 -0.172 34.229 1.00 91.44 263 SER A CA 1
ATOM 2144 C C . SER A 1 263 ? -6.061 0.600 33.287 1.00 91.44 263 SER A C 1
ATOM 2146 O O . SER A 1 263 ? -4.846 0.413 33.339 1.00 91.44 263 SER A O 1
ATOM 2148 N N . GLN A 1 264 ? -6.612 1.492 32.459 1.00 93.19 264 GLN A N 1
ATOM 2149 C CA . GLN A 1 264 ? -5.863 2.314 31.506 1.00 93.19 264 GLN A CA 1
ATOM 2150 C C . GLN A 1 264 ? -5.461 3.655 32.127 1.00 93.19 264 GLN A C 1
ATOM 2152 O O . GLN A 1 264 ? -4.327 4.110 31.972 1.00 93.19 264 GLN A O 1
ATOM 2157 N N . MET A 1 265 ? -6.356 4.273 32.899 1.00 91.06 265 MET A N 1
ATOM 2158 C CA . MET A 1 265 ? -6.147 5.571 33.544 1.00 91.06 265 MET A CA 1
ATOM 2159 C C . MET A 1 265 ? -4.936 5.581 34.483 1.00 91.06 265 MET A C 1
ATOM 2161 O O . MET A 1 265 ? -4.221 6.583 34.532 1.00 91.06 265 MET A O 1
ATOM 2165 N N . SER A 1 266 ? -4.640 4.472 35.168 1.00 86.38 266 SER A N 1
ATOM 2166 C CA . SER A 1 266 ? -3.464 4.377 36.045 1.00 86.38 266 SER A CA 1
ATOM 2167 C C . SER A 1 266 ? -2.124 4.529 35.316 1.00 86.38 266 SER A C 1
ATOM 2169 O O . SER A 1 266 ? -1.136 4.891 35.947 1.00 86.38 266 SER A O 1
ATOM 2171 N N . LEU A 1 267 ? -2.072 4.259 34.007 1.00 85.44 267 LEU A N 1
ATOM 2172 C CA . LEU A 1 267 ? -0.838 4.310 33.210 1.00 85.44 267 LEU A CA 1
ATOM 2173 C C . LEU A 1 267 ? -0.864 5.391 32.128 1.00 85.44 267 LEU A C 1
ATOM 2175 O O . LEU A 1 267 ? 0.170 5.956 31.779 1.00 85.44 267 LEU A O 1
ATOM 2179 N N . GLN A 1 268 ? -2.043 5.666 31.578 1.00 89.94 268 GLN A N 1
ATOM 2180 C CA . GLN A 1 268 ? -2.215 6.443 30.359 1.00 89.94 268 GLN A CA 1
ATOM 2181 C C . GLN A 1 268 ? -3.214 7.596 30.511 1.00 89.94 268 GLN A C 1
ATOM 2183 O O . GLN A 1 268 ? -3.604 8.182 29.503 1.00 89.94 268 GLN A O 1
ATOM 2188 N N . SER A 1 269 ? -3.604 7.989 31.731 1.00 93.56 269 SER A N 1
ATOM 2189 C CA . SER A 1 269 ? -4.571 9.085 31.960 1.00 93.56 269 SER A CA 1
ATOM 2190 C C . SER A 1 269 ? -4.279 10.338 31.132 1.00 93.56 269 SER A C 1
ATOM 2192 O O . SER A 1 269 ? -5.173 10.892 30.497 1.00 93.56 269 SER A O 1
ATOM 2194 N N . ARG A 1 270 ? -3.014 10.765 31.057 1.00 94.31 270 ARG A N 1
ATOM 2195 C CA . ARG A 1 270 ? -2.620 11.938 30.262 1.00 94.31 270 ARG A CA 1
ATOM 2196 C C . ARG A 1 270 ? -2.878 11.764 28.755 1.00 94.31 270 ARG A C 1
ATOM 2198 O O . ARG A 1 270 ? -3.149 12.758 28.081 1.00 94.31 270 ARG A O 1
ATOM 2205 N N . PHE A 1 271 ? -2.780 10.545 28.223 1.00 95.06 271 PHE A N 1
ATOM 2206 C CA . PHE A 1 271 ? -3.121 10.230 26.834 1.00 95.06 271 PHE A CA 1
ATOM 2207 C C . PHE A 1 271 ? -4.638 10.113 26.646 1.00 95.06 271 PHE A C 1
ATOM 2209 O O . PHE A 1 271 ? -5.177 10.842 25.820 1.00 95.06 271 PHE A O 1
ATOM 2216 N N . LEU A 1 272 ? -5.345 9.313 27.451 1.00 95.44 272 LEU A N 1
ATOM 2217 C CA . LEU A 1 272 ? -6.802 9.141 27.329 1.00 95.44 272 LEU A CA 1
ATOM 2218 C C . LEU A 1 272 ? -7.537 10.487 27.426 1.00 95.44 272 LEU A C 1
ATOM 2220 O O . LEU A 1 272 ? -8.337 10.844 26.562 1.00 95.44 272 LEU A O 1
ATOM 2224 N N . LEU A 1 273 ? -7.191 11.305 28.425 1.00 96.94 273 LEU A N 1
ATOM 2225 C CA . LEU A 1 273 ? -7.814 12.615 28.632 1.00 96.94 273 LEU A CA 1
ATOM 2226 C C . LEU A 1 273 ? -7.485 13.635 27.528 1.00 96.94 273 LEU A C 1
ATOM 2228 O O . LEU A 1 273 ? -8.141 14.675 27.443 1.00 96.94 273 LEU A O 1
ATOM 2232 N N . SER A 1 274 ? -6.516 13.346 26.648 1.00 96.69 274 SER A N 1
ATOM 2233 C CA . SER A 1 274 ? -6.215 14.190 25.483 1.00 96.69 274 SER A CA 1
ATOM 2234 C C . SER A 1 274 ? -7.318 14.212 24.424 1.00 96.69 274 SER A C 1
ATOM 2236 O O . SER A 1 274 ? -7.336 15.116 23.592 1.00 96.69 274 SER A O 1
ATOM 2238 N N . PHE A 1 275 ? -8.287 13.301 24.510 1.00 96.88 275 PHE A N 1
ATOM 2239 C CA . PHE A 1 275 ? -9.449 13.252 23.622 1.00 96.88 275 PHE A CA 1
ATOM 2240 C C . PHE A 1 275 ? -10.692 13.938 24.195 1.00 96.88 275 PHE A C 1
ATOM 2242 O O . PHE A 1 275 ? -11.726 14.011 23.531 1.00 96.88 275 PHE A O 1
ATOM 2249 N N . VAL A 1 276 ? -10.602 14.494 25.407 1.00 96.94 276 VAL A N 1
ATOM 2250 C CA . VAL A 1 276 ? -11.631 15.392 25.940 1.00 96.94 276 VAL A CA 1
ATOM 2251 C C . VAL A 1 276 ? -11.386 16.784 25.360 1.00 96.94 276 VAL A C 1
ATOM 2253 O O . VAL A 1 276 ? -10.482 17.511 25.790 1.00 96.94 276 VAL A O 1
ATOM 2256 N N . ARG A 1 277 ? -12.155 17.108 24.318 1.00 96.12 277 ARG A N 1
ATOM 2257 C CA . ARG A 1 277 ? -12.047 18.301 23.462 1.00 96.12 277 ARG A CA 1
ATOM 2258 C C . ARG A 1 277 ? -13.437 18.842 23.122 1.00 96.12 277 ARG A C 1
ATOM 2260 O O . ARG A 1 277 ? -14.436 18.217 23.457 1.00 96.12 277 ARG A O 1
ATOM 2267 N N . LYS A 1 278 ? -13.497 19.987 22.435 1.00 95.50 278 LYS A N 1
ATOM 2268 C CA . LYS A 1 278 ? -14.749 20.582 21.932 1.00 95.50 278 LYS A CA 1
ATOM 2269 C C . LYS A 1 278 ? -15.415 19.773 20.813 1.00 95.50 278 LYS A C 1
ATOM 2271 O O . LYS A 1 278 ? -16.608 19.937 20.592 1.00 95.50 278 LYS A O 1
ATOM 2276 N N . ASN A 1 279 ? -14.657 18.944 20.101 1.00 95.56 279 ASN A N 1
ATOM 2277 C CA . ASN A 1 279 ? -15.120 18.151 18.965 1.00 95.56 279 ASN A CA 1
ATOM 2278 C C . ASN A 1 279 ? -14.434 16.784 18.902 1.00 95.56 279 ASN A C 1
ATOM 2280 O O . ASN A 1 279 ? -13.371 16.572 19.491 1.00 95.56 279 ASN A O 1
ATOM 2284 N N . GLU A 1 280 ? -15.031 15.902 18.109 1.00 96.50 280 GLU A N 1
ATOM 2285 C CA . GLU A 1 280 ? -14.391 14.726 17.525 1.00 96.50 280 GLU A CA 1
ATOM 2286 C C . GLU A 1 280 ? -14.045 14.978 16.057 1.00 96.50 280 GLU A C 1
ATOM 2288 O O . GLU A 1 280 ? -14.641 15.839 15.402 1.00 96.50 280 GLU A O 1
ATOM 2293 N N . LEU A 1 281 ? -13.060 14.233 15.556 1.00 94.81 281 LEU A N 1
ATOM 2294 C CA . LEU A 1 281 ? -12.591 14.317 14.179 1.00 94.81 281 LEU A CA 1
ATOM 2295 C C . LEU A 1 281 ? -12.771 12.988 13.464 1.00 94.81 281 LEU A C 1
ATOM 2297 O O . LEU A 1 281 ? -12.355 11.944 13.963 1.00 94.81 281 LEU A O 1
ATOM 2301 N N . PHE A 1 282 ? -13.300 13.074 12.251 1.00 96.62 282 PHE A N 1
ATOM 2302 C CA . PHE A 1 282 ? -13.462 11.954 11.337 1.00 96.62 282 PHE A CA 1
ATOM 2303 C C . PHE A 1 282 ? -12.914 12.342 9.968 1.00 96.62 282 PHE A C 1
ATOM 2305 O O . PHE A 1 282 ? -12.993 13.499 9.577 1.00 96.62 282 PHE A O 1
ATOM 2312 N N . CYS A 1 283 ? -12.387 11.389 9.218 1.00 94.38 283 CYS A N 1
ATOM 2313 C CA . CYS A 1 283 ? -12.039 11.549 7.814 1.00 94.38 283 CYS A CA 1
ATOM 2314 C C . CYS A 1 283 ? -13.058 10.774 6.974 1.00 94.38 283 CYS A C 1
ATOM 2316 O O . CYS A 1 283 ? -13.300 9.592 7.230 1.00 94.38 283 CYS A O 1
ATOM 2318 N N . LEU A 1 284 ? -13.687 11.426 5.994 1.00 94.31 284 LEU A N 1
ATOM 2319 C CA . LEU A 1 284 ? -14.582 10.742 5.063 1.00 94.31 284 LEU A CA 1
ATOM 2320 C C . LEU A 1 284 ? -13.743 9.950 4.054 1.00 94.31 284 LEU A C 1
ATOM 2322 O O . LEU A 1 284 ? -13.181 10.514 3.114 1.00 94.31 284 LEU A O 1
ATOM 2326 N N . TYR A 1 285 ? -13.661 8.634 4.246 1.00 92.38 285 TYR A N 1
ATOM 2327 C CA . TYR A 1 285 ? -12.837 7.767 3.413 1.00 92.38 285 TYR A CA 1
ATOM 2328 C C . TYR A 1 285 ? -13.601 7.288 2.176 1.00 92.38 285 TYR A C 1
ATOM 2330 O O . TYR A 1 285 ? -14.689 6.718 2.275 1.00 92.38 285 TYR A O 1
ATOM 2338 N N . THR A 1 286 ? -12.991 7.461 1.004 1.00 87.38 286 THR A N 1
ATOM 2339 C CA . THR A 1 286 ? -13.501 6.939 -0.269 1.00 87.38 286 THR A CA 1
ATOM 2340 C C . THR A 1 286 ? -12.433 6.044 -0.899 1.00 87.38 286 THR A C 1
ATOM 2342 O O . THR A 1 286 ? -11.345 6.549 -1.201 1.00 87.38 286 THR A O 1
ATOM 2345 N N . PRO A 1 287 ? -12.698 4.735 -1.100 1.00 83.25 287 PRO A N 1
ATOM 2346 C CA . PRO A 1 287 ? -11.779 3.878 -1.838 1.00 83.25 287 PRO A CA 1
ATOM 2347 C C . PRO A 1 287 ? -11.583 4.417 -3.256 1.00 83.25 287 PRO A C 1
ATOM 2349 O O . PRO A 1 287 ? -12.529 4.881 -3.895 1.00 83.25 287 PRO A O 1
ATOM 2352 N N . GLN A 1 288 ? -10.352 4.364 -3.745 1.00 83.94 288 GLN A N 1
ATOM 2353 C CA . GLN A 1 288 ? -9.964 5.075 -4.958 1.00 83.94 288 GLN A CA 1
ATOM 2354 C C . GLN A 1 288 ? -10.121 4.165 -6.173 1.00 83.94 288 GLN A C 1
ATOM 2356 O O . GLN A 1 288 ? -9.901 2.955 -6.100 1.00 83.94 288 GLN A O 1
ATOM 2361 N N . ARG A 1 289 ? -10.524 4.733 -7.308 1.00 81.44 289 ARG A N 1
ATOM 2362 C CA . ARG A 1 289 ? -10.671 3.997 -8.565 1.00 81.44 289 ARG A CA 1
ATOM 2363 C C . ARG A 1 289 ? -9.591 4.446 -9.527 1.00 81.44 289 ARG A C 1
ATOM 2365 O O . ARG A 1 289 ? -9.521 5.626 -9.841 1.00 81.44 289 ARG A O 1
ATOM 2372 N N . ILE A 1 290 ? -8.807 3.496 -10.024 1.00 74.31 290 ILE A N 1
ATOM 2373 C CA . ILE A 1 290 ? -7.900 3.767 -11.134 1.00 74.31 290 ILE A CA 1
ATOM 2374 C C . ILE A 1 290 ? -8.772 3.912 -12.382 1.00 74.31 290 ILE A C 1
ATOM 2376 O O . ILE A 1 290 ? -9.463 2.966 -12.775 1.00 74.31 290 ILE A O 1
ATOM 2380 N N . SER A 1 291 ? -8.784 5.106 -12.971 1.00 61.00 291 SER A N 1
ATOM 2381 C CA . SER A 1 291 ? -9.343 5.347 -14.297 1.00 61.00 291 SER A CA 1
ATOM 2382 C C . SER A 1 291 ? -8.511 4.553 -15.301 1.00 61.00 291 SER A C 1
ATOM 2384 O O . SER A 1 291 ? -7.440 4.972 -15.726 1.00 61.00 291 SER A O 1
ATOM 2386 N N . GLY A 1 292 ? -8.963 3.346 -15.636 1.00 53.19 292 GLY A N 1
ATOM 2387 C CA . GLY A 1 292 ? -8.354 2.593 -16.722 1.00 53.19 292 GLY A CA 1
ATOM 2388 C C . GLY A 1 292 ? -8.612 3.329 -18.027 1.00 53.19 292 GLY A C 1
ATOM 2389 O O . GLY A 1 292 ? -9.771 3.517 -18.393 1.00 53.19 292 GLY A O 1
ATOM 2390 N N . LEU A 1 293 ? -7.560 3.697 -18.753 1.00 47.41 293 LEU A N 1
ATOM 2391 C CA . LEU A 1 293 ? -7.676 3.939 -20.189 1.00 47.41 293 LEU A CA 1
ATOM 2392 C C . LEU A 1 293 ? -7.874 2.582 -20.873 1.00 47.41 293 LEU A C 1
ATOM 2394 O O . LEU A 1 293 ? -6.958 2.037 -21.468 1.00 47.41 293 LEU A O 1
ATOM 2398 N N . VAL A 1 294 ? -9.053 1.975 -20.737 1.00 44.94 294 VAL A N 1
ATOM 2399 C CA . VAL A 1 294 ? -9.354 0.691 -21.382 1.00 44.94 294 VAL A CA 1
ATOM 2400 C C . VAL A 1 294 ? -9.601 0.949 -22.871 1.00 44.94 294 VAL A C 1
ATOM 2402 O O . VAL A 1 294 ? -10.606 1.553 -23.229 1.00 44.94 294 VAL A O 1
ATOM 2405 N N . GLY A 1 295 ? -8.687 0.511 -23.742 1.00 41.12 295 GLY A N 1
ATOM 2406 C CA . GLY A 1 295 ? -8.852 0.620 -25.194 1.00 41.12 295 GLY A CA 1
ATOM 2407 C C . GLY A 1 295 ? -7.569 0.372 -26.004 1.00 41.12 295 GLY A C 1
ATOM 2408 O O . GLY A 1 295 ? -6.493 0.237 -25.429 1.00 41.12 295 GLY A O 1
ATOM 2409 N N . PRO A 1 296 ? -7.652 0.321 -27.346 1.00 35.44 296 PRO A N 1
ATOM 2410 C CA . PRO A 1 296 ? -6.508 0.109 -28.246 1.00 35.44 296 PRO A CA 1
ATOM 2411 C C . PRO A 1 296 ? -5.461 1.242 -28.238 1.00 35.44 296 PRO A C 1
ATOM 2413 O O . PRO A 1 296 ? -4.386 1.077 -28.811 1.00 35.44 296 PRO A O 1
ATOM 2416 N N . GLU A 1 297 ? -5.742 2.362 -27.565 1.00 45.81 297 GLU A N 1
ATOM 2417 C CA . GLU A 1 297 ? -4.807 3.478 -27.342 1.00 45.81 297 GLU A CA 1
ATOM 2418 C C . GLU A 1 297 ? -4.081 3.414 -25.982 1.00 45.81 297 GLU A C 1
ATOM 2420 O O . GLU A 1 297 ? -3.421 4.371 -25.572 1.00 45.81 297 GLU A O 1
ATOM 2425 N N . HIS A 1 298 ? -4.194 2.294 -25.256 1.00 57.44 298 HIS A N 1
ATOM 2426 C CA . HIS A 1 298 ? -3.584 2.112 -23.938 1.00 57.44 298 HIS A CA 1
ATOM 2427 C C . HIS A 1 298 ? -2.050 2.192 -24.017 1.00 57.44 298 HIS A C 1
ATOM 2429 O O . HIS A 1 298 ? -1.379 1.271 -24.478 1.00 57.44 298 HIS A O 1
ATOM 2435 N N . LYS A 1 299 ? -1.472 3.288 -23.515 1.00 65.38 299 LYS A N 1
ATOM 2436 C CA . LYS A 1 299 ? -0.016 3.477 -23.440 1.00 65.38 299 LYS A CA 1
ATOM 2437 C C . LYS A 1 299 ? 0.524 2.809 -22.175 1.00 65.38 299 LYS A C 1
ATOM 2439 O O . LYS A 1 299 ? 0.226 3.263 -21.072 1.00 65.38 299 LYS A O 1
ATOM 2444 N N . SER A 1 300 ? 1.324 1.751 -22.307 1.00 77.19 300 SER A N 1
ATOM 2445 C CA . SER A 1 300 ? 1.967 1.093 -21.156 1.00 77.19 300 SER A CA 1
ATOM 2446 C C . SER A 1 300 ? 2.967 2.032 -20.461 1.00 77.19 300 SER A C 1
ATOM 2448 O O . SER A 1 300 ? 3.581 2.872 -21.126 1.00 77.19 300 SER A O 1
ATOM 2450 N N . ILE A 1 301 ? 3.211 1.872 -19.155 1.00 86.44 301 ILE A N 1
ATOM 2451 C CA . ILE A 1 301 ? 4.298 2.587 -18.450 1.00 86.44 301 ILE A CA 1
ATOM 2452 C C . ILE A 1 301 ? 5.654 1.946 -18.782 1.00 86.44 301 ILE A C 1
ATOM 2454 O O . ILE A 1 301 ? 5.778 0.718 -18.758 1.00 86.44 301 ILE A O 1
ATOM 2458 N N . LEU A 1 302 ? 6.674 2.765 -19.074 1.00 90.06 302 LEU A N 1
ATOM 2459 C CA . LEU A 1 302 ? 8.066 2.318 -19.158 1.00 90.06 302 LEU A CA 1
ATOM 2460 C C . LEU A 1 302 ? 8.696 2.272 -17.762 1.00 90.06 302 LEU A C 1
ATOM 2462 O O . LEU A 1 302 ? 8.819 3.297 -17.096 1.00 90.06 302 LEU A O 1
ATOM 2466 N N . ILE A 1 303 ? 9.184 1.106 -17.338 1.00 91.56 303 ILE A N 1
ATOM 2467 C CA . ILE A 1 303 ? 9.959 0.987 -16.095 1.00 91.56 303 ILE A CA 1
ATOM 2468 C C . ILE A 1 303 ? 11.413 1.416 -16.357 1.00 91.56 303 ILE A C 1
ATOM 2470 O O . ILE A 1 303 ? 12.232 0.661 -16.895 1.00 91.56 303 ILE A O 1
ATOM 2474 N N . GLY A 1 304 ? 11.763 2.650 -16.002 1.00 84.56 304 GLY A N 1
ATOM 2475 C CA . GLY A 1 304 ? 13.048 3.244 -16.401 1.00 84.56 304 GLY A CA 1
ATOM 2476 C C . GLY A 1 304 ? 13.496 4.473 -15.615 1.00 84.56 304 GLY A C 1
ATOM 2477 O O . GLY A 1 304 ? 14.571 5.016 -15.884 1.00 84.56 304 GLY A O 1
ATOM 2478 N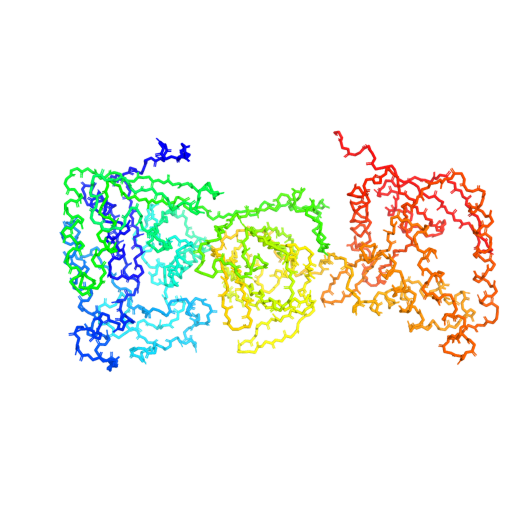 N . GLY A 1 305 ? 12.712 4.906 -14.630 1.00 70.12 305 GLY A N 1
ATOM 2479 C CA . GLY A 1 305 ? 12.962 6.101 -13.837 1.00 70.12 305 GLY A CA 1
ATOM 2480 C C . GLY A 1 305 ? 12.705 7.394 -14.609 1.00 70.12 305 GLY A C 1
ATOM 2481 O O . GLY A 1 305 ? 13.444 8.359 -14.407 1.00 70.12 305 GLY A O 1
ATOM 2482 N N . ASN A 1 306 ? 11.747 7.399 -15.541 1.00 72.12 306 ASN A N 1
ATOM 2483 C CA . ASN A 1 306 ? 11.228 8.623 -16.148 1.00 72.12 306 ASN A CA 1
ATOM 2484 C C . ASN A 1 306 ? 9.914 8.984 -15.453 1.00 72.12 306 ASN A C 1
ATOM 2486 O O . ASN A 1 306 ? 8.908 8.311 -15.642 1.00 72.12 306 ASN A O 1
ATOM 2490 N N . THR A 1 307 ? 9.906 10.048 -14.654 1.00 67.81 307 THR A N 1
ATOM 2491 C CA . THR A 1 307 ? 8.699 10.466 -13.929 1.00 67.81 307 THR A CA 1
ATOM 2492 C C . THR A 1 307 ? 7.630 11.060 -14.847 1.00 67.81 307 THR A C 1
ATOM 2494 O O . THR A 1 307 ? 6.460 11.029 -14.478 1.00 67.81 307 THR A O 1
ATOM 2497 N N . ALA A 1 308 ? 8.000 11.559 -16.036 1.00 67.75 308 ALA A N 1
ATOM 2498 C CA . ALA A 1 308 ? 7.051 12.135 -16.995 1.00 67.75 308 ALA A CA 1
ATOM 2499 C C . ALA A 1 308 ? 6.001 11.107 -17.456 1.00 67.75 308 ALA A C 1
ATOM 2501 O O . ALA A 1 308 ? 4.813 11.422 -17.537 1.00 67.75 308 ALA A O 1
ATOM 2502 N N . ASP A 1 309 ? 6.418 9.846 -17.629 1.00 70.44 309 ASP A N 1
ATOM 2503 C CA . ASP A 1 309 ? 5.533 8.730 -17.970 1.00 70.44 309 ASP A CA 1
ATOM 2504 C C . ASP A 1 309 ? 4.370 8.561 -16.985 1.00 70.44 309 ASP A C 1
ATOM 2506 O O . ASP A 1 309 ? 3.287 8.139 -17.388 1.00 70.44 309 ASP A O 1
ATOM 2510 N N . TRP A 1 310 ? 4.599 8.855 -15.702 1.00 76.12 310 TRP A N 1
ATOM 2511 C CA . TRP A 1 310 ? 3.618 8.672 -14.632 1.00 76.12 310 TRP A CA 1
ATOM 2512 C C . TRP A 1 310 ? 2.601 9.811 -14.593 1.00 76.12 310 TRP A C 1
ATOM 2514 O O . TRP A 1 310 ? 1.413 9.561 -14.386 1.00 76.12 310 TRP A O 1
ATOM 2524 N N . SER A 1 311 ? 3.051 11.049 -14.822 1.00 64.75 311 SER A N 1
ATOM 2525 C CA . SER A 1 311 ? 2.171 12.220 -14.880 1.00 64.75 311 SER A CA 1
ATOM 2526 C C . SER A 1 311 ? 1.277 12.208 -16.118 1.00 64.75 311 SER A C 1
ATOM 2528 O O . SER A 1 311 ? 0.075 12.430 -15.996 1.00 64.75 311 SER A O 1
ATOM 2530 N N . GLU A 1 312 ? 1.826 11.889 -17.295 1.00 65.44 312 GLU A N 1
ATOM 2531 C CA . GLU A 1 312 ? 1.058 11.860 -18.551 1.00 65.44 312 GLU A CA 1
ATOM 2532 C C . GLU A 1 312 ? -0.049 10.798 -18.535 1.00 65.44 312 GLU A C 1
ATOM 2534 O O . GLU A 1 312 ? -1.111 10.983 -19.124 1.00 65.44 312 GLU A O 1
ATOM 2539 N N . LYS A 1 313 ? 0.177 9.688 -17.822 1.00 67.00 313 LYS A N 1
ATOM 2540 C CA . LYS A 1 313 ? -0.763 8.560 -17.725 1.00 67.00 313 LYS A CA 1
ATOM 2541 C C . LYS A 1 313 ? -1.716 8.664 -16.531 1.00 67.00 313 LYS A C 1
ATOM 2543 O O . LYS A 1 313 ? -2.356 7.673 -16.179 1.00 67.00 313 LYS A O 1
ATOM 2548 N N . GLN A 1 314 ? -1.803 9.848 -15.914 1.00 67.19 314 GLN A N 1
ATOM 2549 C CA . GLN A 1 314 ? -2.713 10.158 -14.806 1.00 67.19 314 GLN A CA 1
ATOM 2550 C C . GLN A 1 314 ? -2.622 9.137 -13.659 1.00 67.19 314 GLN A C 1
ATOM 2552 O O . GLN A 1 314 ? -3.637 8.671 -13.137 1.00 67.19 314 GLN A O 1
ATOM 2557 N N . ALA A 1 315 ? -1.401 8.742 -13.277 1.00 71.06 315 ALA A N 1
ATOM 2558 C CA . ALA A 1 315 ? -1.216 7.854 -12.135 1.00 71.06 315 ALA A CA 1
ATOM 2559 C C . ALA A 1 315 ? -1.819 8.483 -10.867 1.00 71.06 315 ALA A C 1
ATOM 2561 O O . ALA A 1 315 ? -1.603 9.663 -10.578 1.00 71.06 315 ALA A O 1
ATOM 2562 N N . LEU A 1 316 ? -2.549 7.684 -10.084 1.00 78.69 316 LEU A N 1
ATOM 2563 C CA . LEU A 1 316 ? -3.053 8.134 -8.791 1.00 78.69 316 LEU A CA 1
ATOM 2564 C C . LEU A 1 316 ? -1.879 8.241 -7.832 1.00 78.69 316 LEU A C 1
ATOM 2566 O O . LEU A 1 316 ? -1.216 7.243 -7.561 1.00 78.69 316 LEU A O 1
ATOM 2570 N N . SER A 1 317 ? -1.629 9.442 -7.326 1.00 81.06 317 SER A N 1
ATOM 2571 C CA . SER A 1 317 ? -0.508 9.717 -6.439 1.00 81.06 317 SER A CA 1
ATOM 2572 C C . SER A 1 317 ? -1.006 9.975 -5.027 1.00 81.06 317 SER A C 1
ATOM 2574 O O . SER A 1 317 ? -1.822 10.869 -4.797 1.00 81.06 317 SER A O 1
ATOM 2576 N N . PHE A 1 318 ? -0.523 9.178 -4.080 1.00 83.50 318 PHE A N 1
ATOM 2577 C CA . PHE A 1 318 ? -0.892 9.293 -2.682 1.00 83.50 318 PHE A CA 1
ATOM 2578 C C . PHE A 1 318 ? 0.291 9.818 -1.872 1.00 83.50 318 PHE A C 1
ATOM 2580 O O . PHE A 1 318 ? 1.287 9.101 -1.716 1.00 83.50 318 PHE A O 1
ATOM 2587 N N . PRO A 1 319 ? 0.218 11.062 -1.367 1.00 82.06 31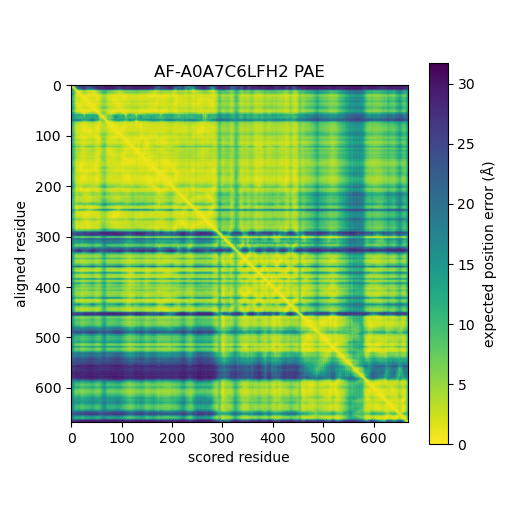9 PRO A N 1
ATOM 2588 C CA . PRO A 1 319 ? 1.240 11.572 -0.471 1.00 82.06 319 PRO A CA 1
ATOM 2589 C C . PRO A 1 319 ? 1.221 10.788 0.844 1.00 82.06 319 PRO A C 1
ATOM 2591 O O . PRO A 1 319 ? 0.165 10.379 1.327 1.00 82.06 319 PRO A O 1
ATOM 2594 N N . GLU A 1 320 ? 2.393 10.622 1.440 1.00 81.81 320 GLU A N 1
ATOM 2595 C CA . GLU A 1 320 ? 2.576 10.042 2.764 1.00 81.81 320 GLU A CA 1
ATOM 2596 C C . GLU A 1 320 ? 3.143 11.091 3.730 1.00 81.81 320 GLU A C 1
ATOM 2598 O O . GLU A 1 320 ? 3.889 11.996 3.327 1.00 81.81 320 GLU A O 1
ATOM 2603 N N . PRO A 1 321 ? 2.764 11.036 5.018 1.00 71.12 321 PRO A N 1
ATOM 2604 C CA . PRO A 1 321 ? 3.365 11.913 6.008 1.00 71.12 321 PRO A CA 1
ATOM 2605 C C . PRO A 1 321 ? 4.850 11.595 6.178 1.00 71.12 321 PRO A C 1
ATOM 2607 O O . PRO A 1 321 ? 5.201 10.484 6.539 1.00 71.12 321 PRO A O 1
ATOM 2610 N N . VAL A 1 322 ? 5.704 12.595 5.977 1.00 64.69 322 VAL A N 1
ATOM 2611 C CA . VAL A 1 322 ? 7.164 12.461 6.113 1.00 64.69 322 VAL A CA 1
ATOM 2612 C C . VAL A 1 322 ? 7.650 12.876 7.504 1.00 64.69 322 VAL A C 1
ATOM 2614 O O . VAL A 1 322 ? 7.053 13.753 8.141 1.00 64.69 322 VAL A O 1
ATOM 2617 N N . LYS A 1 323 ? 8.798 12.332 7.937 1.00 61.38 323 LYS A N 1
ATOM 2618 C CA . LYS A 1 323 ? 9.485 12.670 9.211 1.00 61.38 323 LYS A CA 1
ATOM 2619 C C . LYS A 1 323 ? 8.668 12.415 10.487 1.00 61.38 323 LYS A C 1
ATOM 2621 O O . LYS A 1 323 ? 8.852 13.092 11.507 1.00 61.38 323 LYS A O 1
ATOM 2626 N N . ASP A 1 324 ? 7.745 11.471 10.453 1.00 60.72 324 ASP A N 1
ATOM 2627 C CA . ASP A 1 324 ? 6.828 11.188 11.555 1.00 60.72 324 ASP A CA 1
ATOM 2628 C C . ASP A 1 324 ? 7.257 9.991 12.429 1.00 60.72 324 ASP A C 1
ATOM 2630 O O . ASP A 1 324 ? 6.780 9.865 13.561 1.00 60.72 324 ASP A O 1
ATOM 2634 N N . THR A 1 325 ? 8.217 9.189 11.961 1.00 53.22 325 THR A N 1
ATOM 2635 C CA . THR A 1 325 ? 8.855 8.105 12.721 1.00 53.22 325 THR A CA 1
ATOM 2636 C C . THR A 1 325 ? 10.045 8.621 13.552 1.00 53.22 325 THR A C 1
ATOM 2638 O O . THR A 1 325 ? 10.732 9.576 13.188 1.00 53.22 325 THR A O 1
ATOM 2641 N N . ILE A 1 326 ? 10.281 8.022 14.728 1.00 45.03 326 ILE A N 1
ATOM 2642 C CA . ILE A 1 326 ? 11.278 8.455 15.735 1.00 45.03 326 ILE A CA 1
ATOM 2643 C C . ILE A 1 326 ? 12.737 8.340 15.227 1.00 45.03 326 ILE A C 1
ATOM 2645 O O . ILE A 1 326 ? 13.625 8.992 15.773 1.00 45.03 326 ILE A O 1
ATOM 2649 N N . THR A 1 327 ? 12.994 7.620 14.130 1.00 48.91 327 THR A N 1
ATOM 2650 C CA . THR A 1 327 ? 14.292 7.465 13.427 1.00 48.91 327 THR A CA 1
ATOM 2651 C C . THR A 1 327 ? 14.716 8.723 12.641 1.00 48.91 327 THR A C 1
ATOM 2653 O O . THR A 1 327 ? 15.323 8.656 11.573 1.00 48.91 327 THR A O 1
ATOM 2656 N N . ARG A 1 328 ? 14.417 9.899 13.209 1.00 47.00 328 ARG A N 1
ATOM 2657 C CA . ARG A 1 328 ? 14.263 11.223 12.581 1.00 47.00 328 ARG A CA 1
ATOM 2658 C C . ARG A 1 328 ? 15.411 11.758 11.720 1.00 47.00 328 ARG A C 1
ATOM 2660 O O . ARG A 1 328 ? 15.173 12.731 11.014 1.00 47.00 328 ARG A O 1
ATOM 2667 N N . ASN A 1 329 ? 16.613 11.182 11.751 1.00 42.88 329 ASN A N 1
ATOM 2668 C CA . ASN A 1 329 ? 17.792 11.804 11.137 1.00 42.88 329 ASN A CA 1
ATOM 2669 C C . ASN A 1 329 ? 18.690 10.888 10.296 1.00 42.88 329 ASN A C 1
ATOM 2671 O O . ASN A 1 329 ? 19.637 11.406 9.711 1.00 42.88 329 ASN A O 1
ATOM 2675 N N . VAL A 1 330 ? 18.448 9.575 10.213 1.00 51.12 330 VAL A N 1
ATOM 2676 C CA . VAL A 1 330 ? 19.512 8.684 9.710 1.00 51.12 330 VAL A CA 1
ATOM 2677 C C . VAL A 1 330 ? 19.331 8.268 8.244 1.00 51.12 330 VAL A C 1
ATOM 2679 O O . VAL A 1 330 ? 20.338 8.119 7.562 1.00 51.12 330 VAL A O 1
ATOM 2682 N N . GLU A 1 331 ? 18.114 8.138 7.687 1.00 63.34 331 GLU A N 1
ATOM 2683 C CA . GLU A 1 331 ? 17.964 7.463 6.374 1.00 63.34 331 GLU A CA 1
ATOM 2684 C C . GLU A 1 331 ? 16.841 8.028 5.477 1.00 63.34 331 GLU A C 1
ATOM 2686 O O . GLU A 1 331 ? 15.835 7.375 5.213 1.00 63.34 331 GLU A O 1
ATOM 2691 N N . GLN A 1 332 ? 17.030 9.239 4.931 1.00 68.19 332 GLN A N 1
ATOM 2692 C CA . GLN A 1 332 ? 16.066 9.884 4.010 1.00 68.19 332 GLN A CA 1
ATOM 2693 C C . GLN A 1 332 ? 15.697 9.017 2.783 1.00 68.19 332 GLN A C 1
ATOM 2695 O O . GLN A 1 332 ? 14.621 9.181 2.216 1.00 68.19 332 GLN A O 1
ATOM 2700 N N . GLY A 1 333 ? 16.572 8.094 2.365 1.00 65.31 333 GLY A N 1
ATOM 2701 C CA . GLY A 1 333 ? 16.337 7.163 1.251 1.00 65.31 333 GLY A CA 1
ATOM 2702 C C . GLY A 1 333 ? 15.334 6.035 1.532 1.00 65.31 333 GLY A C 1
ATOM 2703 O O . GLY A 1 333 ? 15.020 5.287 0.611 1.00 65.31 333 GLY A O 1
ATOM 2704 N N . ALA A 1 334 ? 14.835 5.919 2.767 1.00 73.19 334 ALA A N 1
ATOM 2705 C CA . ALA A 1 334 ? 13.808 4.956 3.173 1.00 73.19 334 ALA A CA 1
ATOM 2706 C C . ALA A 1 334 ? 12.502 5.621 3.666 1.00 73.19 334 ALA A C 1
ATOM 2708 O O . ALA A 1 334 ? 11.502 4.929 3.802 1.00 73.19 334 ALA A O 1
ATOM 2709 N N . ASP A 1 335 ? 12.485 6.939 3.887 1.00 81.06 335 ASP A N 1
ATOM 2710 C CA . ASP A 1 335 ? 11.296 7.734 4.259 1.00 81.06 335 ASP A CA 1
ATOM 2711 C C . ASP A 1 335 ? 10.416 7.939 3.014 1.00 81.06 335 ASP A C 1
ATOM 2713 O O . ASP A 1 335 ? 10.805 8.672 2.094 1.00 81.06 335 ASP A O 1
ATOM 2717 N N . VAL A 1 336 ? 9.284 7.236 2.929 1.00 84.56 336 VAL A N 1
ATOM 2718 C CA . VAL A 1 336 ? 8.396 7.247 1.760 1.00 84.56 336 VAL A CA 1
ATOM 2719 C C . VAL A 1 336 ? 7.591 8.539 1.767 1.00 84.56 336 VAL A C 1
ATOM 2721 O O . VAL A 1 336 ? 6.843 8.846 2.686 1.00 84.56 336 VAL A O 1
ATOM 2724 N N . ARG A 1 337 ? 7.721 9.308 0.690 1.00 85.81 337 ARG A N 1
ATOM 2725 C CA . ARG A 1 337 ? 7.006 10.569 0.495 1.00 85.81 337 ARG A CA 1
ATOM 2726 C C . ARG A 1 337 ? 5.716 10.383 -0.287 1.00 85.81 337 ARG A C 1
ATOM 2728 O O . ARG A 1 337 ? 4.740 11.079 -0.016 1.00 85.81 337 ARG A O 1
ATOM 2735 N N . THR A 1 338 ? 5.737 9.496 -1.275 1.00 88.38 338 THR A N 1
ATOM 2736 C CA . THR A 1 338 ? 4.625 9.319 -2.206 1.00 88.38 338 THR A CA 1
ATOM 2737 C C . THR A 1 338 ? 4.582 7.877 -2.697 1.00 88.38 338 THR A C 1
ATOM 2739 O O . THR A 1 338 ? 5.626 7.300 -3.011 1.00 88.38 338 THR A O 1
ATOM 2742 N N . ILE A 1 339 ? 3.379 7.316 -2.825 1.00 90.81 339 ILE A N 1
ATOM 2743 C CA . ILE A 1 339 ? 3.122 6.105 -3.608 1.00 90.81 339 ILE A CA 1
ATOM 2744 C C . ILE A 1 339 ? 2.204 6.450 -4.778 1.00 90.81 339 ILE A C 1
ATOM 2746 O O . ILE A 1 339 ? 1.074 6.891 -4.585 1.00 90.81 339 ILE A O 1
ATOM 2750 N N . SER A 1 340 ? 2.696 6.250 -5.997 1.00 90.62 340 SER A N 1
ATOM 2751 C CA . SER A 1 340 ? 1.924 6.435 -7.223 1.00 90.62 340 SER A CA 1
ATOM 2752 C C . SER A 1 340 ? 1.535 5.083 -7.804 1.00 90.62 340 SER A C 1
ATOM 2754 O O . SER A 1 340 ? 2.360 4.169 -7.864 1.00 90.62 340 SER A O 1
ATOM 2756 N N . VAL A 1 341 ? 0.279 4.954 -8.229 1.00 90.19 341 VAL A N 1
ATOM 2757 C CA . VAL A 1 341 ? -0.281 3.704 -8.744 1.00 90.19 341 VAL A CA 1
ATOM 2758 C C . VAL A 1 341 ? -0.976 3.924 -10.079 1.00 90.19 341 VAL A C 1
ATOM 2760 O O . VAL A 1 341 ? -1.770 4.849 -10.251 1.00 90.19 341 VAL A O 1
ATOM 2763 N N . HIS A 1 342 ? -0.705 3.019 -11.012 1.00 87.75 342 HIS A N 1
ATOM 2764 C CA . HIS A 1 342 ? -1.414 2.886 -12.277 1.00 87.75 342 HIS A CA 1
ATOM 2765 C C . HIS A 1 342 ? -1.653 1.397 -12.550 1.00 87.75 342 HIS A C 1
ATOM 2767 O O . HIS A 1 342 ? -0.993 0.537 -11.964 1.00 87.75 342 HIS A O 1
ATOM 2773 N N . ALA A 1 343 ? -2.602 1.058 -13.412 1.00 85.56 343 ALA A N 1
ATOM 2774 C CA . ALA A 1 343 ? -2.847 -0.329 -13.778 1.00 85.56 343 ALA A CA 1
ATOM 2775 C C . ALA A 1 343 ? -3.368 -0.420 -15.207 1.00 85.56 343 ALA A C 1
ATOM 2777 O O . ALA A 1 343 ? -4.204 0.387 -15.609 1.00 85.56 343 ALA A O 1
ATOM 2778 N N . ASP A 1 344 ? -2.909 -1.441 -15.922 1.00 80.94 344 ASP A N 1
ATOM 2779 C CA . ASP A 1 344 ? -3.424 -1.826 -17.230 1.00 80.94 344 ASP A CA 1
ATOM 2780 C C . ASP A 1 344 ? -4.005 -3.247 -17.190 1.00 80.94 344 ASP A C 1
ATOM 2782 O O . ASP A 1 344 ? -4.272 -3.814 -16.126 1.00 80.94 344 ASP A O 1
ATOM 2786 N N . MET A 1 345 ? -4.242 -3.834 -18.358 1.00 76.81 345 MET A N 1
ATOM 2787 C CA . MET A 1 345 ? -4.785 -5.184 -18.503 1.00 76.81 345 MET A CA 1
ATOM 2788 C C . MET A 1 345 ? -3.893 -6.289 -17.913 1.00 76.81 345 MET A C 1
ATOM 2790 O O . MET A 1 345 ? -4.420 -7.299 -17.448 1.00 76.81 345 MET A O 1
ATOM 2794 N N . GLY A 1 346 ? -2.569 -6.112 -17.915 1.00 81.81 346 GLY A N 1
ATOM 2795 C CA . GLY A 1 346 ? -1.598 -7.119 -17.485 1.00 81.81 346 GLY A CA 1
ATOM 2796 C C . GLY A 1 346 ? -0.868 -6.803 -16.183 1.00 81.81 346 GLY A C 1
ATOM 2797 O O . GLY A 1 346 ? -0.531 -7.725 -15.440 1.00 81.81 346 GLY A O 1
ATOM 2798 N N . TYR A 1 347 ? -0.668 -5.530 -15.850 1.00 88.25 347 TYR A N 1
ATOM 2799 C CA . TYR A 1 347 ? 0.210 -5.098 -14.769 1.00 88.25 347 TYR A CA 1
ATOM 2800 C C . TYR A 1 347 ? -0.433 -4.048 -13.861 1.00 88.25 347 TYR A C 1
ATOM 2802 O O . TYR A 1 347 ? -1.210 -3.193 -14.282 1.00 88.25 347 TYR A O 1
ATOM 2810 N N . ILE A 1 348 ? -0.061 -4.105 -12.582 1.00 90.38 348 ILE A N 1
ATOM 2811 C CA . ILE A 1 348 ? -0.168 -2.991 -11.640 1.00 90.38 348 ILE A CA 1
ATOM 2812 C C . ILE A 1 348 ? 1.212 -2.349 -11.570 1.00 90.38 348 ILE A C 1
ATOM 2814 O O . ILE A 1 348 ? 2.198 -3.009 -11.238 1.00 90.38 348 ILE A O 1
ATOM 2818 N N . TYR A 1 349 ? 1.275 -1.063 -11.870 1.00 91.94 349 TYR A N 1
ATOM 2819 C CA . TYR A 1 349 ? 2.483 -0.263 -11.803 1.00 91.94 349 TYR A CA 1
ATOM 2820 C C . TYR A 1 349 ? 2.509 0.512 -10.491 1.00 91.94 349 TYR A C 1
ATOM 2822 O O . TYR A 1 349 ? 1.541 1.195 -10.155 1.00 91.94 349 TYR A O 1
ATOM 2830 N N . LEU A 1 350 ? 3.623 0.420 -9.765 1.00 93.69 350 LEU A N 1
ATOM 2831 C CA . LEU A 1 350 ? 3.857 1.169 -8.531 1.00 93.69 350 LEU A CA 1
ATOM 2832 C C . LEU A 1 350 ? 5.141 1.986 -8.644 1.00 93.69 350 LEU A C 1
ATOM 2834 O O . LEU A 1 350 ? 6.164 1.470 -9.096 1.00 93.69 350 LEU A O 1
ATOM 2838 N N . GLN A 1 351 ? 5.093 3.238 -8.201 1.00 93.19 351 GLN A N 1
ATOM 2839 C CA . GLN A 1 351 ? 6.270 4.073 -7.994 1.00 93.19 351 GLN A CA 1
ATOM 2840 C C . GLN A 1 351 ? 6.279 4.556 -6.551 1.00 93.19 351 GLN A C 1
ATOM 2842 O O . GLN A 1 351 ? 5.343 5.217 -6.105 1.00 93.19 351 GLN A O 1
ATOM 2847 N N . LEU A 1 352 ? 7.351 4.238 -5.834 1.00 92.56 352 LEU A N 1
ATOM 2848 C CA . LEU A 1 352 ? 7.652 4.842 -4.545 1.00 92.56 352 LEU A CA 1
ATOM 2849 C C . LEU A 1 352 ? 8.632 5.989 -4.751 1.00 92.56 352 LEU A C 1
ATOM 2851 O O . LEU A 1 352 ? 9.696 5.796 -5.340 1.00 92.56 352 LEU A O 1
ATOM 2855 N N . GLU A 1 353 ? 8.276 7.163 -4.241 1.00 91.50 353 GLU A N 1
ATOM 2856 C CA . GLU A 1 353 ? 9.178 8.300 -4.096 1.00 91.50 353 GLU A CA 1
ATOM 2857 C C . GLU A 1 353 ? 9.621 8.396 -2.637 1.00 91.50 353 GLU A C 1
ATOM 2859 O O . GLU A 1 353 ? 8.786 8.507 -1.739 1.00 91.50 353 GLU A O 1
ATOM 2864 N N . THR A 1 354 ? 10.927 8.395 -2.395 1.00 89.12 354 THR A N 1
ATOM 2865 C CA . THR A 1 354 ? 11.513 8.609 -1.067 1.00 89.12 354 THR A CA 1
ATOM 2866 C C . THR A 1 354 ? 11.958 10.060 -0.879 1.00 89.12 354 THR A C 1
ATOM 2868 O O . THR A 1 354 ? 12.184 10.804 -1.837 1.00 89.12 354 THR A O 1
ATOM 2871 N N . ASN A 1 355 ? 12.103 10.492 0.372 1.00 84.25 355 ASN A N 1
ATOM 2872 C CA . ASN A 1 355 ? 12.521 11.852 0.716 1.00 84.25 355 ASN A CA 1
ATOM 2873 C C . ASN A 1 355 ? 13.981 12.152 0.299 1.00 84.25 355 ASN A C 1
ATOM 2875 O O . ASN A 1 355 ? 14.326 13.295 0.008 1.00 84.25 355 ASN A O 1
ATOM 2879 N N . GLY A 1 356 ? 14.826 11.121 0.212 1.00 84.12 356 GLY A N 1
ATOM 2880 C CA . GLY A 1 356 ? 16.204 11.174 -0.281 1.00 84.12 356 GLY A CA 1
ATOM 2881 C C . GLY A 1 356 ? 16.492 10.132 -1.363 1.00 84.12 356 GLY A C 1
ATOM 2882 O O . GLY A 1 356 ? 15.621 9.366 -1.765 1.00 84.12 356 GLY A O 1
ATOM 2883 N N . ARG A 1 357 ? 17.736 10.095 -1.854 1.00 87.44 357 ARG A N 1
ATOM 2884 C CA . ARG A 1 357 ? 18.181 9.111 -2.854 1.00 87.44 357 ARG A CA 1
ATOM 2885 C C . ARG A 1 357 ? 18.156 7.697 -2.263 1.00 87.44 357 ARG A C 1
ATOM 2887 O O . ARG A 1 357 ? 18.679 7.477 -1.175 1.00 87.44 357 ARG A O 1
ATOM 2894 N N . ILE A 1 358 ? 17.634 6.738 -3.021 1.00 87.00 358 ILE A N 1
ATOM 2895 C CA . ILE A 1 358 ? 17.701 5.314 -2.698 1.00 87.00 358 ILE A CA 1
ATOM 2896 C C . ILE A 1 358 ? 19.119 4.831 -3.032 1.00 87.00 358 ILE A C 1
ATOM 2898 O O . ILE A 1 358 ? 19.515 4.762 -4.199 1.00 87.00 358 ILE A O 1
ATOM 2902 N N . ALA A 1 359 ? 19.910 4.547 -2.000 1.00 78.38 359 ALA A N 1
ATOM 2903 C CA . ALA A 1 359 ? 21.277 4.043 -2.104 1.00 78.38 359 ALA A CA 1
ATOM 2904 C C . ALA A 1 359 ? 21.572 3.090 -0.935 1.00 78.38 359 ALA A C 1
ATOM 2906 O O . ALA A 1 359 ? 21.032 3.275 0.147 1.00 78.38 359 ALA A O 1
ATOM 2907 N N . GLY A 1 360 ? 22.444 2.099 -1.137 1.00 72.31 360 GLY A N 1
ATOM 2908 C CA . GLY A 1 360 ? 22.819 1.144 -0.087 1.00 72.31 360 GLY A CA 1
ATOM 2909 C C . GLY A 1 360 ? 21.910 -0.086 -0.005 1.00 72.31 360 GLY A C 1
ATOM 2910 O O . GLY A 1 360 ? 21.346 -0.519 -1.006 1.00 72.31 360 GLY A O 1
ATOM 2911 N N . ASP A 1 361 ? 21.813 -0.662 1.193 1.00 76.56 361 ASP A N 1
ATOM 2912 C CA . ASP A 1 361 ? 21.203 -1.957 1.523 1.00 76.56 361 ASP A CA 1
ATOM 2913 C C . ASP A 1 361 ? 19.733 -1.861 1.976 1.00 76.56 361 ASP A C 1
ATOM 2915 O O . ASP A 1 361 ? 19.249 -2.694 2.746 1.00 76.56 361 ASP A O 1
ATOM 2919 N N . PHE A 1 362 ? 19.005 -0.849 1.494 1.00 84.81 362 PHE A N 1
ATOM 2920 C CA . PHE A 1 362 ? 17.581 -0.713 1.786 1.00 84.81 362 PHE A CA 1
ATOM 2921 C C . PHE A 1 362 ? 16.773 -1.888 1.237 1.00 84.81 362 PHE A C 1
ATOM 2923 O O . PHE A 1 362 ? 16.958 -2.347 0.103 1.00 84.81 362 PHE A O 1
ATOM 2930 N N . VAL A 1 363 ? 15.826 -2.330 2.057 1.00 90.56 363 VAL A N 1
ATOM 2931 C CA . VAL A 1 363 ? 14.860 -3.369 1.733 1.00 90.56 363 VAL A CA 1
ATOM 2932 C C . VAL A 1 363 ? 13.489 -2.724 1.628 1.00 90.56 363 VAL A C 1
ATOM 2934 O O . VAL A 1 363 ? 12.998 -2.138 2.590 1.00 90.56 363 VAL A O 1
ATOM 2937 N N . PHE A 1 364 ? 12.853 -2.868 0.470 1.00 93.56 364 PHE A N 1
ATOM 2938 C CA . PHE A 1 364 ? 11.469 -2.450 0.266 1.00 93.56 364 PHE A CA 1
ATOM 2939 C C . PHE A 1 364 ? 10.594 -3.697 0.245 1.00 93.56 364 PHE A C 1
ATOM 2941 O O . PHE A 1 364 ? 10.839 -4.615 -0.538 1.00 93.56 364 PHE A O 1
ATOM 2948 N N . THR A 1 365 ? 9.582 -3.751 1.102 1.00 94.75 365 THR A N 1
ATOM 2949 C CA . THR A 1 365 ? 8.594 -4.829 1.122 1.00 94.75 365 THR A CA 1
ATOM 2950 C C . THR A 1 365 ? 7.261 -4.287 0.635 1.00 94.75 365 THR A C 1
ATOM 2952 O O . THR A 1 365 ? 6.704 -3.379 1.241 1.00 94.75 365 THR A O 1
ATOM 2955 N N . ILE A 1 366 ? 6.736 -4.860 -0.443 1.00 96.31 366 ILE A N 1
ATOM 2956 C CA . ILE A 1 366 ? 5.447 -4.485 -1.026 1.00 96.31 366 ILE A CA 1
ATOM 2957 C C . ILE A 1 366 ? 4.478 -5.638 -0.827 1.00 96.31 366 ILE A C 1
ATOM 2959 O O . ILE A 1 366 ? 4.822 -6.796 -1.064 1.00 96.31 366 ILE A O 1
ATOM 2963 N N . GLN A 1 367 ? 3.266 -5.327 -0.389 1.00 96.38 367 GLN A N 1
ATOM 2964 C CA . GLN A 1 367 ? 2.202 -6.304 -0.212 1.00 96.38 367 GLN A CA 1
ATOM 2965 C C . GLN A 1 367 ? 0.982 -5.891 -1.014 1.00 96.38 367 GLN A C 1
ATOM 2967 O O . GLN A 1 367 ? 0.532 -4.749 -0.932 1.00 96.38 367 GLN A O 1
ATOM 2972 N N . LEU A 1 368 ? 0.457 -6.843 -1.780 1.00 96.25 368 LEU A N 1
ATOM 2973 C CA . LEU A 1 368 ? -0.774 -6.700 -2.534 1.00 96.25 368 LEU A CA 1
ATOM 2974 C C . LEU A 1 368 ? -1.737 -7.801 -2.102 1.00 96.25 368 LEU A C 1
ATOM 2976 O O . LEU A 1 368 ? -1.395 -8.981 -2.146 1.00 96.25 368 LEU A O 1
ATOM 2980 N N . VAL A 1 369 ? -2.942 -7.423 -1.692 1.00 95.50 369 VAL A N 1
ATOM 2981 C CA . VAL A 1 369 ? -3.980 -8.363 -1.260 1.00 95.50 369 VAL A CA 1
ATOM 2982 C C . VAL A 1 369 ? -5.215 -8.178 -2.126 1.00 95.50 369 VAL A C 1
ATOM 2984 O O . VAL A 1 369 ? -5.776 -7.088 -2.200 1.00 95.50 369 VAL A O 1
ATOM 2987 N N . SER A 1 370 ? -5.656 -9.244 -2.784 1.00 93.25 370 SER A N 1
ATOM 2988 C CA . SER A 1 370 ? -6.823 -9.207 -3.655 1.00 93.25 370 SER A CA 1
ATOM 2989 C C . SER A 1 370 ? -8.133 -9.269 -2.864 1.00 93.25 370 SER A C 1
ATOM 2991 O O . SER A 1 370 ? -8.251 -10.005 -1.888 1.00 93.25 370 SER A O 1
ATOM 2993 N N . CYS A 1 371 ? -9.157 -8.550 -3.325 1.00 89.50 371 CYS A N 1
ATOM 2994 C CA . CYS A 1 371 ? -10.545 -8.743 -2.889 1.00 89.50 371 CYS A CA 1
ATOM 2995 C C . CYS A 1 371 ? -11.260 -9.729 -3.826 1.00 89.50 371 CYS A C 1
ATOM 2997 O O . CYS A 1 371 ? -12.187 -9.361 -4.553 1.00 89.50 371 CYS A O 1
ATOM 2999 N N . SER A 1 372 ? -10.791 -10.975 -3.867 1.00 82.19 372 SER A N 1
ATOM 3000 C CA . SER A 1 372 ? -11.339 -12.048 -4.709 1.00 82.19 372 SER A CA 1
ATOM 3001 C C . SER A 1 372 ? -11.665 -13.293 -3.888 1.00 82.19 372 SER A C 1
ATOM 3003 O O . SER A 1 372 ? -11.219 -13.432 -2.754 1.00 82.19 372 SER A O 1
ATOM 3005 N N . LYS A 1 373 ? -12.427 -14.221 -4.477 1.00 80.44 373 LYS A N 1
ATOM 3006 C CA . LYS A 1 373 ? -12.564 -15.594 -3.973 1.00 80.44 373 LYS A CA 1
ATOM 3007 C C . LYS A 1 373 ? -11.968 -16.538 -5.032 1.00 80.44 373 LYS A C 1
ATOM 3009 O O . LYS A 1 373 ? -12.510 -16.548 -6.136 1.00 80.44 373 LYS A O 1
ATOM 3014 N N . PRO A 1 374 ? -10.869 -17.264 -4.745 1.00 84.88 374 PRO A N 1
ATOM 3015 C CA . PRO A 1 374 ? -10.083 -17.210 -3.507 1.00 84.88 374 PRO A CA 1
ATOM 3016 C C . PRO A 1 374 ? -9.325 -15.879 -3.354 1.00 84.88 374 PRO A C 1
ATOM 3018 O O . PRO A 1 374 ? -8.989 -15.224 -4.348 1.00 84.88 374 PRO A O 1
ATOM 3021 N N . ARG A 1 375 ? -9.047 -15.479 -2.107 1.00 90.94 375 ARG A N 1
ATOM 3022 C CA . ARG A 1 375 ? -8.171 -14.341 -1.791 1.00 90.94 375 ARG A CA 1
ATOM 3023 C C . ARG A 1 375 ? -6.726 -14.701 -2.125 1.00 90.94 375 ARG A C 1
ATOM 3025 O O . ARG A 1 375 ? -6.263 -15.794 -1.815 1.00 90.94 375 ARG A O 1
ATOM 3032 N N . ARG A 1 376 ? -5.988 -13.769 -2.720 1.00 92.00 376 ARG A N 1
ATOM 3033 C CA . ARG A 1 376 ? -4.550 -13.882 -2.981 1.00 92.00 376 ARG A CA 1
ATOM 3034 C C . ARG A 1 376 ? -3.805 -12.793 -2.219 1.00 92.00 376 ARG A C 1
ATOM 3036 O O . ARG A 1 376 ? -4.240 -11.646 -2.183 1.00 92.00 376 ARG A O 1
ATOM 3043 N N . SER A 1 377 ? -2.685 -13.169 -1.613 1.00 93.75 377 SER A N 1
ATOM 3044 C CA . SER A 1 377 ? -1.754 -12.260 -0.944 1.00 93.75 377 SER A CA 1
ATOM 3045 C C . SER A 1 377 ? -0.390 -12.426 -1.596 1.00 93.75 377 SER A C 1
ATOM 3047 O O . SER A 1 377 ? 0.197 -13.506 -1.551 1.00 93.75 377 SER A O 1
ATOM 3049 N N . LEU A 1 378 ? 0.085 -11.367 -2.239 1.00 95.12 378 LEU A N 1
ATOM 3050 C CA . LEU A 1 378 ? 1.391 -11.296 -2.868 1.00 95.12 378 LEU A CA 1
ATOM 3051 C C . LEU A 1 378 ? 2.300 -10.439 -1.992 1.00 95.12 378 LEU A C 1
ATOM 3053 O O . LEU A 1 378 ? 2.007 -9.268 -1.760 1.00 95.12 378 LEU A O 1
ATOM 3057 N N . GLN A 1 379 ? 3.415 -11.007 -1.532 1.00 96.38 379 GLN A N 1
ATOM 3058 C CA . GLN A 1 379 ? 4.450 -10.259 -0.821 1.00 96.38 379 GLN A CA 1
ATOM 3059 C C . GLN A 1 379 ? 5.735 -10.266 -1.643 1.00 96.38 379 GLN A C 1
ATOM 3061 O O . GLN A 1 379 ? 6.248 -11.328 -2.005 1.00 96.38 379 GLN A O 1
ATOM 3066 N N . LEU A 1 380 ? 6.249 -9.073 -1.917 1.00 96.88 380 LEU A N 1
ATOM 3067 C CA . LEU A 1 380 ? 7.459 -8.832 -2.686 1.00 96.88 380 LEU A CA 1
ATOM 3068 C C . LEU A 1 380 ? 8.491 -8.149 -1.799 1.00 96.88 380 LEU A C 1
ATOM 3070 O O . LEU A 1 380 ? 8.156 -7.242 -1.042 1.00 96.88 380 LEU A O 1
ATOM 3074 N N . ARG A 1 381 ? 9.750 -8.564 -1.912 1.00 95.62 381 ARG A N 1
ATOM 3075 C CA . ARG A 1 381 ? 10.883 -7.949 -1.224 1.00 95.62 381 ARG A CA 1
ATOM 3076 C C . ARG A 1 381 ? 11.935 -7.547 -2.241 1.00 95.62 381 ARG A C 1
ATOM 3078 O O . ARG A 1 381 ? 12.533 -8.404 -2.887 1.00 95.62 381 ARG A O 1
ATOM 3085 N N . PHE A 1 382 ? 12.182 -6.252 -2.347 1.00 93.38 382 PHE A N 1
ATOM 3086 C CA . PHE A 1 382 ? 13.194 -5.668 -3.210 1.00 93.38 382 PHE A CA 1
ATOM 3087 C C . PHE A 1 382 ? 14.444 -5.397 -2.383 1.00 93.38 382 PHE A C 1
ATOM 3089 O O . PHE A 1 382 ? 14.398 -4.660 -1.399 1.00 93.38 382 PHE A O 1
ATOM 3096 N N . ILE A 1 383 ? 15.551 -6.009 -2.789 1.00 89.75 383 ILE A N 1
ATOM 3097 C CA . ILE A 1 383 ? 16.888 -5.696 -2.297 1.00 89.75 383 ILE A CA 1
ATOM 3098 C C . ILE A 1 383 ? 17.567 -4.895 -3.405 1.00 89.75 383 ILE A C 1
ATOM 3100 O O . ILE A 1 383 ? 17.888 -5.423 -4.476 1.00 89.75 383 ILE A O 1
ATOM 3104 N N . VAL A 1 384 ? 17.717 -3.598 -3.152 1.00 83.69 384 VAL A N 1
ATOM 3105 C CA . VAL A 1 384 ? 18.290 -2.635 -4.096 1.00 83.69 384 VAL A CA 1
ATOM 3106 C C . VAL A 1 384 ? 19.743 -3.033 -4.421 1.00 83.69 384 VAL A C 1
ATOM 3108 O O . VAL A 1 384 ? 20.460 -3.496 -3.533 1.00 83.69 384 VAL A O 1
ATOM 3111 N N . PRO A 1 385 ? 20.204 -2.883 -5.679 1.00 80.69 385 PRO A N 1
ATOM 3112 C CA . PRO A 1 385 ? 19.511 -2.216 -6.785 1.00 80.69 385 PRO A CA 1
ATOM 3113 C C . PRO A 1 385 ? 18.647 -3.107 -7.685 1.00 80.69 385 PRO A C 1
ATOM 3115 O O . PRO A 1 385 ? 17.859 -2.558 -8.452 1.00 80.69 385 PRO A O 1
ATOM 3118 N N . ASP A 1 386 ? 18.785 -4.436 -7.650 1.00 83.06 386 ASP A N 1
ATOM 3119 C CA . ASP A 1 386 ? 18.300 -5.267 -8.764 1.00 83.06 386 ASP A CA 1
ATOM 3120 C C . ASP A 1 386 ? 17.780 -6.672 -8.400 1.00 83.06 386 ASP A C 1
ATOM 3122 O O . ASP A 1 386 ? 17.462 -7.455 -9.305 1.00 83.06 386 ASP A O 1
ATOM 3126 N N . LYS A 1 387 ? 17.665 -7.009 -7.109 1.00 91.06 387 LYS A N 1
ATOM 3127 C CA . LYS A 1 387 ? 17.106 -8.291 -6.657 1.00 91.06 387 LYS A CA 1
ATOM 3128 C C . LYS A 1 387 ? 15.683 -8.116 -6.141 1.00 91.06 387 LYS A C 1
ATOM 3130 O O . LYS A 1 387 ? 15.413 -7.249 -5.316 1.00 91.06 387 LYS A O 1
ATOM 3135 N N . VAL A 1 388 ? 14.787 -8.990 -6.583 1.00 94.50 388 VAL A N 1
ATOM 3136 C CA . VAL A 1 388 ? 13.414 -9.081 -6.083 1.00 94.50 388 VAL A CA 1
ATOM 3137 C C . VAL A 1 388 ? 13.101 -10.522 -5.714 1.00 94.50 388 VAL A C 1
ATOM 3139 O O . VAL A 1 388 ? 13.433 -11.457 -6.446 1.00 94.50 388 VAL A O 1
ATOM 3142 N N . TYR A 1 389 ? 12.474 -10.681 -4.557 1.00 96.00 389 TYR A N 1
ATOM 3143 C CA . TYR A 1 389 ? 12.023 -11.955 -4.030 1.00 96.00 389 TYR A CA 1
ATOM 3144 C C . TYR A 1 389 ? 10.514 -11.928 -3.854 1.00 96.00 389 TYR A C 1
ATOM 3146 O O . TYR A 1 389 ? 9.954 -10.927 -3.412 1.00 96.00 389 TYR A O 1
ATOM 3154 N N . MET A 1 390 ? 9.871 -13.043 -4.159 1.00 96.25 390 MET A N 1
ATOM 3155 C CA . MET A 1 390 ? 8.453 -13.271 -3.921 1.00 96.25 390 MET A CA 1
ATOM 3156 C C . MET A 1 390 ? 8.306 -14.281 -2.779 1.00 96.25 390 MET A C 1
ATOM 3158 O O . MET A 1 390 ? 9.115 -15.203 -2.657 1.00 96.25 390 MET A O 1
ATOM 3162 N N . LYS A 1 391 ? 7.321 -14.086 -1.900 1.00 94.62 391 LYS A N 1
ATOM 3163 C CA . LYS A 1 391 ? 7.033 -15.018 -0.799 1.00 94.62 391 LYS A CA 1
ATOM 3164 C C . LYS A 1 391 ? 6.102 -16.135 -1.282 1.00 94.62 391 LYS A C 1
ATOM 3166 O O . LYS A 1 391 ? 5.105 -15.854 -1.941 1.00 94.62 391 LYS A O 1
ATOM 3171 N N . SER A 1 392 ? 6.403 -17.385 -0.936 1.00 89.81 392 SER A N 1
ATOM 3172 C CA . SER A 1 392 ? 5.492 -18.536 -1.060 1.00 89.81 392 SER A CA 1
ATOM 3173 C C . SER A 1 392 ? 5.594 -19.372 0.212 1.00 89.81 392 SER A C 1
ATOM 3175 O O . SER A 1 392 ? 6.682 -19.818 0.584 1.00 89.81 392 SER A O 1
ATOM 3177 N N . GLY A 1 393 ? 4.477 -19.516 0.930 1.00 84.94 393 GLY A N 1
ATOM 3178 C CA . GLY A 1 393 ? 4.480 -20.047 2.293 1.00 84.94 393 GLY A CA 1
ATOM 3179 C C . GLY A 1 393 ? 5.422 -19.243 3.199 1.00 84.94 393 GLY A C 1
ATOM 3180 O O . GLY A 1 393 ? 5.314 -18.018 3.300 1.00 84.94 393 GLY A O 1
ATOM 3181 N N . HIS A 1 394 ? 6.383 -19.925 3.823 1.00 83.06 394 HIS A N 1
ATOM 3182 C CA . HIS A 1 394 ? 7.405 -19.304 4.677 1.00 83.06 394 HIS A CA 1
ATOM 3183 C C . HIS A 1 394 ? 8.707 -18.946 3.939 1.00 83.06 394 HIS A C 1
ATOM 3185 O O . HIS A 1 394 ? 9.599 -18.339 4.534 1.00 83.06 394 HIS A O 1
ATOM 3191 N N . LEU A 1 395 ? 8.826 -19.293 2.655 1.00 91.94 395 LEU A N 1
ATOM 3192 C CA . LEU A 1 395 ? 10.056 -19.142 1.880 1.00 91.94 395 LEU A CA 1
ATOM 3193 C C . LEU A 1 395 ? 10.009 -17.923 0.955 1.00 91.94 395 LEU A C 1
ATOM 3195 O O . LEU A 1 395 ? 8.953 -17.500 0.483 1.00 91.94 395 LEU A O 1
ATOM 3199 N N . TRP A 1 396 ? 11.192 -17.378 0.679 1.00 94.00 396 TRP A N 1
ATOM 3200 C CA . TRP A 1 396 ? 11.413 -16.301 -0.283 1.00 94.00 396 TRP A CA 1
ATOM 3201 C C . TRP A 1 396 ? 12.222 -16.843 -1.456 1.00 94.00 396 TRP A C 1
ATOM 3203 O O . TRP A 1 396 ? 13.297 -17.399 -1.249 1.00 94.00 396 TRP A O 1
ATOM 3213 N N . TYR A 1 397 ? 11.737 -16.651 -2.679 1.00 95.25 397 TYR A N 1
ATOM 3214 C CA . TYR A 1 397 ? 12.420 -17.088 -3.897 1.00 95.25 397 TYR A CA 1
ATOM 3215 C C . TYR A 1 397 ? 12.658 -15.901 -4.819 1.00 95.25 397 TYR A C 1
ATOM 3217 O O . TYR A 1 397 ? 11.818 -15.008 -4.936 1.00 95.25 397 TYR A O 1
ATOM 3225 N N . ALA A 1 398 ? 13.826 -15.875 -5.456 1.00 94.88 398 ALA A N 1
ATOM 3226 C CA . ALA A 1 398 ? 14.126 -14.871 -6.463 1.00 94.88 398 ALA A CA 1
ATOM 3227 C C . ALA A 1 398 ? 13.174 -15.045 -7.656 1.00 94.88 398 ALA A C 1
ATOM 3229 O O . ALA A 1 398 ? 12.922 -16.169 -8.088 1.00 94.88 398 ALA A O 1
ATOM 3230 N N . THR A 1 399 ? 12.662 -13.943 -8.200 1.00 92.50 399 THR A N 1
ATOM 3231 C CA . THR A 1 399 ? 11.774 -13.972 -9.371 1.00 92.50 399 THR A CA 1
ATOM 3232 C C . THR A 1 399 ? 12.239 -12.997 -10.448 1.00 92.50 399 THR A C 1
ATOM 3234 O O . THR A 1 399 ? 12.812 -11.948 -10.154 1.00 92.50 399 THR A O 1
ATOM 3237 N N . LYS A 1 400 ? 11.999 -13.356 -11.714 1.00 89.75 400 LYS A N 1
ATOM 3238 C CA . LYS A 1 400 ? 12.177 -12.474 -12.878 1.00 89.75 400 LYS A CA 1
ATOM 3239 C C . LYS A 1 400 ? 10.854 -11.874 -13.375 1.00 89.75 400 LYS A C 1
ATOM 3241 O O . LYS A 1 400 ? 10.886 -11.013 -14.251 1.00 89.75 400 LYS A O 1
ATOM 3246 N N . GLU A 1 401 ? 9.715 -12.321 -12.839 1.00 90.31 401 GLU A N 1
ATOM 3247 C CA . GLU A 1 401 ? 8.375 -11.898 -13.279 1.00 90.31 401 GLU A CA 1
ATOM 3248 C C . GLU A 1 401 ? 8.048 -10.455 -12.883 1.00 90.31 401 GLU A C 1
ATOM 3250 O O . GLU A 1 401 ? 7.289 -9.778 -13.573 1.00 90.31 401 GLU A O 1
ATOM 3255 N N . ILE A 1 402 ? 8.650 -9.972 -11.793 1.00 93.31 402 ILE A N 1
ATOM 3256 C CA . ILE A 1 402 ? 8.516 -8.587 -11.348 1.00 93.31 402 ILE A CA 1
ATOM 3257 C C . ILE A 1 402 ? 9.608 -7.749 -12.006 1.00 93.31 402 ILE A C 1
ATOM 3259 O O . ILE A 1 402 ? 10.802 -7.955 -11.771 1.00 93.31 402 ILE A O 1
ATOM 3263 N N . VAL A 1 403 ? 9.201 -6.777 -12.817 1.00 92.62 403 VAL A N 1
ATOM 3264 C CA . VAL A 1 403 ? 10.126 -5.845 -13.469 1.00 92.62 403 VAL A CA 1
ATOM 3265 C C . VAL A 1 403 ? 10.201 -4.580 -12.639 1.00 92.62 403 VAL A C 1
ATOM 3267 O O . VAL A 1 403 ? 9.174 -3.973 -12.365 1.00 92.62 403 VAL A O 1
ATOM 3270 N N . PHE A 1 404 ? 11.403 -4.181 -12.227 1.00 93.56 404 PHE A N 1
ATOM 3271 C CA . PHE A 1 404 ? 11.589 -2.986 -11.409 1.00 93.56 404 PHE A CA 1
ATOM 3272 C C . PHE A 1 404 ? 12.898 -2.254 -11.719 1.00 93.56 404 PHE A C 1
ATOM 3274 O O . PHE A 1 404 ? 13.851 -2.838 -12.257 1.00 93.56 404 PHE A O 1
ATOM 3281 N N . LYS A 1 405 ? 12.943 -0.966 -11.369 1.00 91.62 405 LYS A N 1
ATOM 3282 C CA . LYS A 1 405 ? 14.117 -0.099 -11.503 1.00 91.62 405 LYS A CA 1
ATOM 3283 C C . LYS A 1 405 ? 14.205 0.860 -10.324 1.00 91.62 405 LYS A C 1
ATOM 3285 O O . LYS A 1 405 ? 13.195 1.375 -9.856 1.00 91.62 405 LYS A O 1
ATOM 3290 N N . VAL A 1 406 ? 15.431 1.133 -9.889 1.00 90.19 406 VAL A N 1
ATOM 3291 C CA . VAL A 1 406 ? 15.730 2.197 -8.928 1.00 90.19 406 VAL A CA 1
ATOM 3292 C C . VAL A 1 406 ? 16.509 3.292 -9.641 1.00 90.19 406 VAL A C 1
ATOM 3294 O O . VAL A 1 406 ? 17.538 3.016 -10.263 1.00 90.19 406 VAL A O 1
ATOM 3297 N N . ARG A 1 407 ? 16.039 4.539 -9.550 1.00 88.25 407 ARG A N 1
ATOM 3298 C CA . ARG A 1 407 ? 16.737 5.712 -10.089 1.00 88.25 407 ARG A CA 1
ATOM 3299 C C . ARG A 1 407 ? 16.544 6.915 -9.175 1.00 88.25 407 ARG A C 1
ATOM 3301 O O . ARG A 1 407 ? 15.433 7.396 -8.980 1.00 88.25 407 ARG A O 1
ATOM 3308 N N . GLY A 1 408 ? 17.645 7.444 -8.645 1.00 89.00 408 GLY A N 1
ATOM 3309 C CA . GLY A 1 408 ? 17.586 8.587 -7.735 1.00 89.00 408 GLY A CA 1
ATOM 3310 C C . GLY A 1 408 ? 16.781 8.242 -6.481 1.00 89.00 408 GLY A C 1
ATOM 3311 O O . GLY A 1 408 ? 17.188 7.371 -5.722 1.00 89.00 408 GLY A O 1
ATOM 3312 N N . LYS A 1 409 ? 15.655 8.924 -6.276 1.00 90.12 409 LYS A N 1
ATOM 3313 C CA . LYS A 1 409 ? 14.718 8.726 -5.156 1.00 90.12 409 LYS A CA 1
ATOM 3314 C C . LYS A 1 409 ? 13.489 7.876 -5.515 1.00 90.12 409 LYS A C 1
ATOM 3316 O O . LYS A 1 409 ? 12.521 7.861 -4.767 1.00 90.12 409 LYS A O 1
ATOM 3321 N N . TYR A 1 410 ? 13.503 7.231 -6.681 1.00 91.44 410 TYR A N 1
ATOM 3322 C CA . TYR A 1 410 ? 12.357 6.501 -7.209 1.00 91.44 410 TYR A CA 1
ATOM 3323 C C . TYR A 1 410 ? 12.647 5.006 -7.301 1.00 91.44 410 TYR A C 1
ATOM 3325 O O . TYR A 1 410 ? 13.663 4.603 -7.876 1.00 91.44 410 TYR A O 1
ATOM 3333 N N . LEU A 1 411 ? 11.732 4.198 -6.767 1.00 92.94 411 LEU A N 1
ATOM 3334 C CA . LEU A 1 411 ? 11.619 2.766 -7.030 1.00 92.94 411 LEU A CA 1
ATOM 3335 C C . LEU A 1 411 ? 10.349 2.542 -7.853 1.00 92.94 411 LEU A C 1
ATOM 3337 O O . LEU A 1 411 ? 9.248 2.741 -7.353 1.00 92.94 411 LEU A O 1
ATOM 3341 N N . GLU A 1 412 ? 10.510 2.118 -9.100 1.00 93.50 412 GLU A N 1
ATOM 3342 C CA . GLU A 1 412 ? 9.416 1.797 -10.017 1.00 93.50 412 GLU A CA 1
ATOM 3343 C C . GLU A 1 412 ? 9.320 0.293 -10.206 1.00 93.50 412 GLU A C 1
ATOM 3345 O O . GLU A 1 412 ? 10.345 -0.376 -10.340 1.00 93.50 412 GLU A O 1
ATOM 3350 N N . MET A 1 413 ? 8.105 -0.238 -10.277 1.00 94.06 413 MET A N 1
ATOM 3351 C CA . MET A 1 413 ? 7.872 -1.653 -10.529 1.00 94.06 413 MET A CA 1
ATOM 3352 C C . MET A 1 413 ? 6.585 -1.902 -11.304 1.00 94.06 413 MET A C 1
ATOM 3354 O O . MET A 1 413 ? 5.623 -1.145 -11.204 1.00 94.06 413 MET A O 1
ATOM 3358 N N . ALA A 1 414 ? 6.571 -3.017 -12.023 1.00 93.12 414 ALA A N 1
ATOM 3359 C CA . ALA A 1 414 ? 5.409 -3.595 -12.667 1.00 93.12 414 ALA A CA 1
ATOM 3360 C C . ALA A 1 414 ? 5.160 -4.988 -12.081 1.00 93.12 414 ALA A C 1
ATOM 3362 O O . ALA A 1 414 ? 6.027 -5.868 -12.127 1.00 93.12 414 ALA A O 1
ATOM 3363 N N . VAL A 1 415 ? 3.967 -5.176 -11.525 1.00 92.81 415 VAL A N 1
ATOM 3364 C CA . VAL A 1 415 ? 3.521 -6.406 -10.873 1.00 92.81 415 VAL A CA 1
ATOM 3365 C C . VAL A 1 415 ? 2.439 -7.061 -11.735 1.00 92.81 415 VAL A C 1
ATOM 3367 O O . VAL A 1 415 ? 1.388 -6.447 -11.924 1.00 92.81 415 VAL A O 1
ATOM 3370 N N . PRO A 1 416 ? 2.644 -8.287 -12.252 1.00 90.56 416 PRO A N 1
ATOM 3371 C CA . PRO A 1 416 ? 1.631 -8.978 -13.044 1.00 90.56 416 PRO A CA 1
ATOM 3372 C C . PRO A 1 416 ? 0.318 -9.171 -12.269 1.00 90.56 416 PRO A C 1
ATOM 3374 O O . PRO A 1 416 ? 0.303 -9.732 -11.169 1.00 90.56 416 PRO A O 1
ATOM 3377 N N . ARG A 1 417 ? -0.812 -8.772 -12.866 1.00 87.56 417 ARG A N 1
ATOM 3378 C CA . ARG A 1 417 ? -2.161 -8.888 -12.275 1.00 87.56 417 ARG A CA 1
ATOM 3379 C C . ARG A 1 417 ? -2.586 -10.336 -12.035 1.00 87.56 417 ARG A C 1
ATOM 3381 O O . ARG A 1 417 ? -3.373 -10.594 -11.123 1.00 87.56 417 ARG A O 1
ATOM 3388 N N . ARG A 1 418 ? -2.043 -11.289 -12.800 1.00 86.50 418 ARG A N 1
ATOM 3389 C CA . ARG A 1 418 ? -2.315 -12.732 -12.652 1.00 86.50 418 ARG A CA 1
ATOM 3390 C C . ARG A 1 418 ? -2.012 -13.276 -11.251 1.00 86.50 418 ARG A C 1
ATOM 3392 O O . ARG A 1 418 ? -2.735 -14.143 -10.771 1.00 86.50 418 ARG A O 1
ATOM 3399 N N . HIS A 1 419 ? -1.035 -12.707 -10.535 1.00 89.62 419 HIS A N 1
ATOM 3400 C CA . HIS A 1 419 ? -0.743 -13.102 -9.148 1.00 89.62 419 HIS A CA 1
ATOM 3401 C C . HIS A 1 419 ? -1.877 -12.763 -8.164 1.00 89.62 419 HIS A C 1
ATOM 3403 O O . HIS A 1 419 ? -1.918 -13.297 -7.058 1.00 89.62 419 HIS A O 1
ATOM 3409 N N . LEU A 1 420 ? -2.816 -11.899 -8.562 1.00 89.06 420 LEU A N 1
ATOM 3410 C CA . LEU A 1 420 ? -3.951 -11.448 -7.756 1.00 89.06 420 LEU A CA 1
ATOM 3411 C C . LEU A 1 420 ? -5.289 -12.027 -8.241 1.00 89.06 420 LEU A C 1
ATOM 3413 O O . LEU A 1 420 ? -6.341 -11.462 -7.944 1.00 89.06 420 LEU A O 1
ATOM 3417 N N . ALA A 1 421 ? -5.252 -13.132 -8.998 1.00 82.38 421 ALA A N 1
ATOM 3418 C CA . ALA A 1 421 ? -6.431 -13.815 -9.542 1.00 82.38 421 ALA A CA 1
ATOM 3419 C C . ALA A 1 421 ? -7.392 -12.875 -10.300 1.00 82.38 421 ALA A C 1
ATOM 3421 O O . ALA A 1 421 ? -8.611 -13.007 -10.213 1.00 82.38 421 ALA A O 1
ATOM 3422 N N . GLY A 1 422 ? -6.839 -11.873 -10.994 1.00 71.00 422 GLY A N 1
ATOM 3423 C CA . GLY A 1 422 ? -7.612 -10.930 -11.797 1.00 71.00 422 GLY A CA 1
ATOM 3424 C C . GLY A 1 422 ? -8.580 -10.036 -11.016 1.00 71.00 422 GLY A C 1
ATOM 3425 O O . GLY A 1 422 ? -9.537 -9.517 -11.590 1.00 71.00 422 GLY A O 1
ATOM 3426 N N . ALA A 1 423 ? -8.360 -9.853 -9.712 1.00 80.94 423 ALA A N 1
ATOM 3427 C CA . ALA A 1 423 ? -9.278 -9.111 -8.858 1.00 80.94 423 ALA A CA 1
ATOM 3428 C C . ALA A 1 423 ? -9.507 -7.665 -9.330 1.00 80.94 423 ALA A C 1
ATOM 3430 O O . ALA A 1 423 ? -8.571 -6.943 -9.662 1.00 80.94 423 ALA A O 1
ATOM 3431 N N . GLY A 1 424 ? -10.767 -7.220 -9.299 1.00 83.56 424 GLY A N 1
ATOM 3432 C CA . GLY A 1 424 ? -11.151 -5.831 -9.586 1.00 83.56 424 GLY A CA 1
ATOM 3433 C C . GLY A 1 424 ? -10.923 -4.863 -8.419 1.00 83.56 424 GLY A C 1
ATOM 3434 O O . GLY A 1 424 ? -11.182 -3.673 -8.556 1.00 83.56 424 GLY A O 1
ATOM 3435 N N . CYS A 1 425 ? -10.468 -5.352 -7.264 1.00 90.06 425 CYS A N 1
ATOM 3436 C CA . CYS A 1 425 ? -10.116 -4.539 -6.104 1.00 90.06 425 CYS A CA 1
ATOM 3437 C C . CYS A 1 425 ? -8.901 -5.145 -5.391 1.00 90.06 425 CYS A C 1
ATOM 3439 O O . CYS A 1 425 ? -8.840 -6.362 -5.183 1.00 90.06 425 CYS A O 1
ATOM 3441 N N . VAL A 1 426 ? -7.938 -4.296 -5.038 1.00 93.38 426 VAL A N 1
ATOM 3442 C CA . VAL A 1 426 ? -6.670 -4.674 -4.412 1.00 93.38 426 VAL A CA 1
ATOM 3443 C C . VAL A 1 426 ? -6.332 -3.722 -3.267 1.00 93.38 426 VAL A C 1
ATOM 3445 O O . VAL A 1 426 ? -6.529 -2.511 -3.359 1.00 93.38 426 VAL A O 1
ATOM 3448 N N . PHE A 1 427 ? -5.806 -4.288 -2.190 1.00 95.62 427 PHE A N 1
ATOM 3449 C CA . PHE A 1 427 ? -5.160 -3.574 -1.101 1.00 95.62 427 PHE A CA 1
ATOM 3450 C C . PHE A 1 427 ? -3.656 -3.504 -1.368 1.00 95.62 427 PHE A C 1
ATOM 3452 O O . PHE A 1 427 ? -3.054 -4.543 -1.635 1.00 95.62 427 PHE A O 1
ATOM 3459 N N . ILE A 1 428 ? -3.047 -2.323 -1.276 1.00 95.19 428 ILE A N 1
ATOM 3460 C CA . ILE A 1 428 ? -1.612 -2.106 -1.511 1.00 95.19 428 ILE A CA 1
ATOM 3461 C C . ILE A 1 428 ? -0.970 -1.483 -0.276 1.00 95.19 428 ILE A C 1
ATOM 3463 O O . ILE A 1 428 ? -1.501 -0.533 0.295 1.00 95.19 428 ILE A O 1
ATOM 3467 N N . TYR A 1 429 ? 0.182 -2.015 0.115 1.00 94.88 429 TYR A N 1
ATOM 3468 C CA . TYR A 1 429 ? 0.981 -1.539 1.238 1.00 94.88 429 TYR A CA 1
ATOM 3469 C C . TYR A 1 429 ? 2.465 -1.624 0.903 1.00 94.88 429 TYR A C 1
ATOM 3471 O O . TYR A 1 429 ? 2.909 -2.597 0.286 1.00 94.88 429 TYR A O 1
ATOM 3479 N N . ALA A 1 430 ? 3.230 -0.629 1.340 1.00 94.00 430 ALA A N 1
ATOM 3480 C CA . ALA A 1 430 ? 4.677 -0.620 1.244 1.00 94.00 430 ALA A CA 1
ATOM 3481 C C . ALA A 1 430 ? 5.314 -0.382 2.616 1.00 94.00 430 ALA A C 1
ATOM 3483 O O . ALA A 1 430 ? 4.823 0.384 3.440 1.00 94.00 430 ALA A O 1
ATOM 3484 N N . GLU A 1 431 ? 6.436 -1.048 2.839 1.00 91.88 431 GLU A N 1
ATOM 3485 C CA . GLU A 1 431 ? 7.277 -0.927 4.021 1.00 91.88 431 GLU A CA 1
ATOM 3486 C C . GLU A 1 431 ? 8.724 -0.792 3.573 1.00 91.88 431 GLU A C 1
ATOM 3488 O O . GLU A 1 431 ? 9.163 -1.477 2.644 1.00 91.88 431 GLU A O 1
ATOM 3493 N N . THR A 1 432 ? 9.472 0.070 4.244 1.00 90.25 432 THR A N 1
ATOM 3494 C CA . THR A 1 432 ? 10.903 0.234 4.025 1.00 90.25 432 THR A CA 1
ATOM 3495 C C . THR A 1 432 ? 11.653 -0.148 5.286 1.00 90.25 432 THR A C 1
ATOM 3497 O O . THR A 1 432 ? 11.190 0.024 6.416 1.00 90.25 432 THR A O 1
ATOM 3500 N N . GLY A 1 433 ? 12.840 -0.699 5.098 1.00 86.31 433 GLY A N 1
ATOM 3501 C CA . GLY A 1 433 ? 13.683 -1.087 6.206 1.00 86.31 433 GLY A CA 1
ATOM 3502 C C . GLY A 1 433 ? 15.139 -1.198 5.815 1.00 86.31 433 GLY A C 1
ATOM 3503 O O . GLY A 1 433 ? 15.506 -1.162 4.637 1.00 86.31 433 GLY A O 1
ATOM 3504 N N . ARG A 1 434 ? 15.965 -1.387 6.836 1.00 80.50 434 ARG A N 1
ATOM 3505 C CA . ARG A 1 434 ? 17.381 -1.701 6.703 1.00 80.50 434 ARG A CA 1
ATOM 3506 C C . ARG A 1 434 ? 17.702 -2.896 7.589 1.00 80.50 434 ARG A C 1
ATOM 3508 O O . ARG A 1 434 ? 17.454 -2.888 8.797 1.00 80.50 434 ARG A O 1
ATOM 3515 N N . GLY A 1 435 ? 18.189 -3.976 6.983 1.00 74.94 435 GLY A N 1
ATOM 3516 C CA . GLY A 1 435 ? 18.326 -5.259 7.671 1.00 74.94 435 GLY A CA 1
ATOM 3517 C C . GLY A 1 435 ? 16.988 -5.749 8.246 1.00 74.94 435 GLY A C 1
ATOM 3518 O O . GLY A 1 435 ? 16.050 -6.021 7.500 1.00 74.94 435 GLY A O 1
ATOM 3519 N N . ARG A 1 436 ? 16.905 -5.887 9.576 1.00 71.12 436 ARG A N 1
ATOM 3520 C CA . ARG A 1 436 ? 15.675 -6.283 10.297 1.00 71.12 436 ARG A CA 1
ATOM 3521 C C . ARG A 1 436 ? 14.879 -5.099 10.859 1.00 71.12 436 ARG A C 1
ATOM 3523 O O . ARG A 1 436 ? 13.826 -5.321 11.450 1.00 71.12 436 ARG A O 1
ATOM 3530 N N . LEU A 1 437 ? 15.383 -3.873 10.724 1.00 75.88 437 LEU A N 1
ATOM 3531 C CA . LEU A 1 437 ? 14.747 -2.685 11.279 1.00 75.88 437 LEU A CA 1
ATOM 3532 C C . LEU A 1 437 ? 13.804 -2.068 10.243 1.00 75.88 437 LEU A C 1
ATOM 3534 O O . LEU A 1 437 ? 14.245 -1.663 9.169 1.00 75.88 437 LEU A O 1
ATOM 3538 N N . MET A 1 438 ? 12.518 -1.982 10.581 1.00 81.25 438 MET A N 1
ATOM 3539 C CA . MET A 1 438 ? 11.546 -1.187 9.828 1.00 81.25 438 MET A CA 1
ATOM 3540 C C . MET A 1 438 ? 11.866 0.298 10.027 1.00 81.25 438 MET A C 1
ATOM 3542 O O . MET A 1 438 ? 11.997 0.749 11.167 1.00 81.25 438 MET A O 1
ATOM 3546 N N . VAL A 1 439 ? 12.004 1.037 8.929 1.00 80.06 439 VAL A N 1
ATOM 3547 C CA . VAL A 1 439 ? 12.285 2.478 8.941 1.00 80.06 439 VAL A CA 1
ATOM 3548 C C . VAL A 1 439 ? 11.000 3.270 8.755 1.00 80.06 439 VAL A C 1
ATOM 3550 O O . VAL A 1 439 ? 10.758 4.196 9.525 1.00 80.06 439 VAL A O 1
ATOM 3553 N N . ASP A 1 440 ? 10.184 2.890 7.774 1.00 82.31 440 ASP A N 1
ATOM 3554 C CA . ASP A 1 440 ? 8.939 3.574 7.450 1.00 82.31 440 ASP A CA 1
ATOM 3555 C C . ASP A 1 440 ? 7.909 2.610 6.836 1.00 82.31 440 ASP A C 1
ATOM 3557 O O . ASP A 1 440 ? 8.232 1.492 6.418 1.00 82.31 440 ASP A O 1
ATOM 3561 N N . ARG A 1 441 ? 6.643 3.028 6.804 1.00 88.56 441 ARG A N 1
ATOM 3562 C CA . ARG A 1 441 ? 5.549 2.276 6.192 1.00 88.56 441 ARG A CA 1
ATOM 3563 C C . ARG A 1 441 ? 4.447 3.191 5.689 1.00 88.56 441 ARG A C 1
ATOM 3565 O O . ARG A 1 441 ? 4.129 4.201 6.308 1.00 88.56 441 ARG A O 1
ATOM 3572 N N . THR A 1 442 ? 3.772 2.747 4.639 1.00 90.19 442 THR A N 1
ATOM 3573 C CA . THR A 1 442 ? 2.611 3.451 4.107 1.00 90.19 442 THR A CA 1
ATOM 3574 C C . THR A 1 442 ? 1.312 3.046 4.806 1.00 90.19 442 THR A C 1
ATOM 3576 O O . THR A 1 442 ? 1.233 2.030 5.503 1.00 90.19 442 THR A O 1
ATOM 3579 N N . ALA A 1 443 ? 0.237 3.791 4.546 1.00 90.12 443 ALA A N 1
ATOM 3580 C CA . ALA A 1 443 ? -1.127 3.285 4.719 1.00 90.12 443 ALA A CA 1
ATOM 3581 C C . ALA A 1 443 ? -1.378 1.998 3.902 1.00 90.12 443 ALA A C 1
ATOM 3583 O O . ALA A 1 443 ? -0.670 1.713 2.930 1.00 90.12 443 ALA A O 1
ATOM 3584 N N . TRP A 1 444 ? -2.448 1.270 4.239 1.00 92.69 444 TRP A N 1
ATOM 3585 C CA . TRP A 1 444 ? -3.071 0.333 3.299 1.00 92.69 444 TRP A CA 1
ATOM 3586 C C . TRP A 1 444 ? -4.023 1.089 2.368 1.00 92.69 444 TRP A C 1
ATOM 3588 O O . TRP A 1 444 ? -5.018 1.670 2.804 1.00 92.69 444 TRP A O 1
ATOM 3598 N N . TYR A 1 445 ? -3.720 1.063 1.076 1.00 91.69 445 TYR A N 1
ATOM 3599 C CA . TYR A 1 445 ? -4.502 1.702 0.023 1.00 91.69 445 TYR A CA 1
ATOM 3600 C C . TYR A 1 445 ? -5.470 0.720 -0.611 1.00 91.69 445 TYR A C 1
ATOM 3602 O O . TYR A 1 445 ? -5.062 -0.374 -0.981 1.00 91.69 445 TYR A O 1
ATOM 3610 N N . VAL A 1 446 ? -6.729 1.119 -0.785 1.00 92.38 446 VAL A N 1
ATOM 3611 C CA . VAL A 1 446 ? -7.757 0.291 -1.429 1.00 92.38 446 VAL A CA 1
ATOM 3612 C C . VAL A 1 446 ? -8.053 0.860 -2.805 1.00 92.38 446 VAL A C 1
ATOM 3614 O O . VAL A 1 446 ? -8.540 1.988 -2.916 1.00 92.38 446 VAL A O 1
ATOM 3617 N N . LEU A 1 447 ? -7.743 0.077 -3.838 1.00 90.94 447 LEU A N 1
ATOM 3618 C CA . LEU A 1 447 ? -7.811 0.499 -5.231 1.00 90.94 447 LEU A CA 1
ATOM 3619 C C . LEU A 1 447 ? -8.723 -0.419 -6.037 1.00 90.94 447 LEU A C 1
ATOM 3621 O O . LEU A 1 447 ? -8.541 -1.637 -6.043 1.00 90.94 447 LEU A O 1
ATOM 3625 N N . PHE A 1 448 ? -9.661 0.171 -6.774 1.00 89.12 448 PHE A N 1
ATOM 3626 C CA . PHE A 1 448 ? -10.398 -0.536 -7.815 1.00 89.12 448 PHE A CA 1
ATOM 3627 C C . PHE A 1 448 ? -9.598 -0.543 -9.115 1.00 89.12 448 PHE A C 1
ATOM 3629 O O . PHE A 1 448 ? -9.213 0.515 -9.617 1.00 89.12 448 PHE A O 1
ATOM 3636 N N . LEU A 1 449 ? -9.379 -1.743 -9.649 1.00 84.31 449 LEU A N 1
ATOM 3637 C CA . LEU A 1 449 ? -8.692 -1.975 -10.913 1.00 84.31 449 LEU A CA 1
ATOM 3638 C C . LEU A 1 449 ? -9.698 -1.997 -12.077 1.00 84.31 449 LEU A C 1
ATOM 3640 O O . LEU A 1 449 ? -10.873 -2.314 -11.862 1.00 84.31 449 LEU A O 1
ATOM 3644 N N . PRO A 1 450 ? -9.256 -1.713 -13.314 1.00 76.75 450 PRO A N 1
ATOM 3645 C CA . PRO A 1 450 ? -10.099 -1.836 -14.500 1.00 76.75 450 PRO A CA 1
ATOM 3646 C C . PRO A 1 450 ? -10.652 -3.263 -14.662 1.00 76.75 450 PRO A C 1
ATOM 3648 O O . PRO A 1 450 ? -9.936 -4.248 -14.436 1.00 76.75 450 PRO A O 1
ATOM 3651 N N . SER A 1 451 ? -11.928 -3.378 -15.046 1.00 65.94 451 SER A N 1
ATOM 3652 C CA . SER A 1 451 ? -12.572 -4.660 -15.360 1.00 65.94 451 SER A CA 1
ATOM 3653 C C . SER A 1 451 ? -11.853 -5.336 -16.526 1.00 65.94 451 SER A C 1
ATOM 3655 O O . SER A 1 451 ? -11.478 -4.651 -17.468 1.00 65.94 451 SER A O 1
ATOM 3657 N N . SER A 1 452 ? -11.726 -6.666 -16.469 1.00 55.75 452 SER A N 1
ATOM 3658 C CA . SER A 1 452 ? -10.925 -7.559 -17.329 1.00 55.75 452 SER A CA 1
ATOM 3659 C C . SER A 1 452 ? -9.442 -7.654 -16.938 1.00 55.75 452 SER A C 1
ATOM 3661 O O . SER A 1 452 ? -8.609 -6.798 -17.212 1.00 55.75 452 SER A O 1
ATOM 3663 N N . ALA A 1 453 ? -9.118 -8.736 -16.236 1.00 51.03 453 ALA A N 1
ATOM 3664 C CA . ALA A 1 453 ? -7.772 -9.276 -16.196 1.00 51.03 453 ALA A CA 1
ATOM 3665 C C . ALA A 1 453 ? -7.765 -10.419 -17.210 1.00 51.03 453 ALA A C 1
ATOM 3667 O O . ALA A 1 453 ? -8.322 -11.481 -16.941 1.00 51.03 453 ALA A O 1
ATOM 3668 N N . GLY A 1 454 ? -7.236 -10.168 -18.404 1.00 49.47 454 GLY A N 1
ATOM 3669 C CA . GLY A 1 454 ? -6.879 -11.271 -19.289 1.00 49.47 454 GLY A CA 1
ATOM 3670 C C . GLY A 1 454 ? -5.680 -12.011 -18.696 1.00 49.47 454 GLY A C 1
ATOM 3671 O O . GLY A 1 454 ? -4.875 -11.400 -17.988 1.00 49.47 454 GLY A O 1
ATOM 3672 N N . ASP A 1 455 ? -5.539 -13.302 -18.991 1.00 50.12 455 ASP A N 1
ATOM 3673 C CA . ASP A 1 455 ? -4.257 -14.001 -18.861 1.00 50.12 455 ASP A CA 1
ATOM 3674 C C . ASP A 1 455 ? -3.227 -13.241 -19.705 1.00 50.12 455 ASP A C 1
ATOM 3676 O O . ASP A 1 455 ? -3.202 -13.347 -20.931 1.00 50.12 455 ASP A O 1
ATOM 3680 N N . SER A 1 456 ? -2.457 -12.342 -19.087 1.00 53.41 456 SER A N 1
ATOM 3681 C CA . SER A 1 456 ? -1.727 -11.352 -19.870 1.00 53.41 456 SER A CA 1
ATOM 3682 C C . SER A 1 456 ? -0.461 -11.962 -20.464 1.00 53.41 456 SER A C 1
ATOM 3684 O O . SER A 1 456 ? 0.579 -12.039 -19.813 1.00 53.41 456 SER A O 1
ATOM 3686 N N . THR A 1 457 ? -0.540 -12.296 -21.749 1.00 63.00 457 THR A N 1
ATOM 3687 C CA . THR A 1 457 ? 0.593 -12.351 -22.686 1.00 63.00 457 THR A CA 1
ATOM 3688 C C . THR A 1 457 ? 1.106 -10.950 -23.054 1.00 63.00 457 THR A C 1
ATOM 3690 O O . THR A 1 457 ? 1.974 -10.812 -23.914 1.00 63.00 457 THR A O 1
ATOM 3693 N N . VAL A 1 458 ? 0.546 -9.898 -22.442 1.00 80.25 458 VAL A N 1
ATOM 3694 C CA . VAL A 1 458 ? 0.918 -8.500 -22.674 1.00 80.25 458 VAL A CA 1
ATOM 3695 C C . VAL A 1 458 ? 2.344 -8.268 -22.159 1.00 80.25 458 VAL A C 1
ATOM 3697 O O . VAL A 1 458 ? 2.632 -8.639 -21.020 1.00 80.25 458 VAL A O 1
ATOM 3700 N N . PRO A 1 459 ? 3.245 -7.668 -22.953 1.00 89.25 459 PRO A N 1
ATOM 3701 C CA . PRO A 1 459 ? 4.592 -7.369 -22.496 1.00 89.25 459 PRO A CA 1
ATOM 3702 C C . PRO A 1 459 ? 4.613 -6.186 -21.529 1.00 89.25 459 PRO A C 1
ATOM 3704 O O . PRO A 1 459 ? 3.866 -5.222 -21.685 1.00 89.25 459 PRO A O 1
ATOM 3707 N N . VAL A 1 460 ? 5.567 -6.202 -20.605 1.00 92.00 460 VAL A N 1
ATOM 3708 C CA . VAL A 1 460 ? 6.012 -5.008 -19.880 1.00 92.00 460 VAL A CA 1
ATOM 3709 C C . VAL A 1 460 ? 7.268 -4.437 -20.528 1.00 92.00 460 VAL A C 1
ATOM 3711 O O . VAL A 1 460 ? 8.133 -5.176 -21.000 1.00 92.00 460 VAL A O 1
ATOM 3714 N N . TYR A 1 461 ? 7.394 -3.114 -20.524 1.00 93.50 461 TYR A N 1
ATOM 3715 C CA . TYR A 1 461 ? 8.502 -2.399 -21.148 1.00 93.50 461 TYR A CA 1
ATOM 3716 C C . TYR A 1 461 ? 9.390 -1.772 -20.078 1.00 93.50 461 TYR A C 1
ATOM 3718 O O . TYR A 1 461 ? 8.900 -1.213 -19.094 1.00 93.50 461 TYR A O 1
ATOM 3726 N N . ALA A 1 462 ? 10.705 -1.860 -20.259 1.00 94.31 462 ALA A N 1
ATOM 3727 C CA . ALA A 1 462 ? 11.670 -1.323 -19.309 1.00 94.31 462 ALA A CA 1
ATOM 3728 C C . ALA A 1 462 ? 12.973 -0.887 -19.981 1.00 94.31 462 ALA A C 1
ATOM 3730 O O . ALA A 1 462 ? 13.309 -1.331 -21.076 1.00 94.31 462 ALA A O 1
ATOM 3731 N N . THR A 1 463 ? 13.756 -0.065 -19.287 1.00 93.81 463 THR A N 1
ATOM 3732 C CA . THR A 1 463 ? 15.190 0.078 -19.598 1.00 93.81 463 THR A CA 1
ATOM 3733 C C . THR A 1 463 ? 15.930 -1.204 -19.221 1.00 93.81 463 THR A C 1
ATOM 3735 O O . THR A 1 463 ? 15.739 -1.729 -18.118 1.00 93.81 463 THR A O 1
ATOM 3738 N N . ALA A 1 464 ? 16.804 -1.690 -20.103 1.00 93.50 464 ALA A N 1
ATOM 3739 C CA . ALA A 1 464 ? 17.533 -2.932 -19.877 1.00 93.50 464 ALA A CA 1
ATOM 3740 C C . ALA A 1 464 ? 18.359 -2.888 -18.580 1.00 93.50 464 ALA A C 1
ATOM 3742 O O . ALA A 1 464 ? 18.896 -1.852 -18.167 1.00 93.50 464 ALA A O 1
ATOM 3743 N N . HIS A 1 465 ? 18.481 -4.033 -17.920 1.00 90.94 465 HIS A N 1
ATOM 3744 C CA . HIS A 1 465 ? 19.510 -4.279 -16.919 1.00 90.94 465 HIS A CA 1
ATOM 3745 C C . HIS A 1 465 ? 20.733 -4.915 -17.571 1.00 90.94 465 HIS A C 1
ATOM 3747 O O . HIS A 1 465 ? 20.621 -5.711 -18.498 1.00 90.94 465 HIS A O 1
ATOM 3753 N N . ARG A 1 466 ? 21.920 -4.647 -17.022 1.00 91.56 466 ARG A N 1
ATOM 3754 C CA . ARG A 1 466 ? 23.177 -5.229 -17.521 1.00 91.56 466 ARG A CA 1
ATOM 3755 C C . ARG A 1 466 ? 23.145 -6.766 -17.595 1.00 91.56 466 ARG A C 1
ATOM 3757 O O . ARG A 1 466 ? 23.689 -7.356 -18.518 1.00 91.56 466 ARG A O 1
ATOM 3764 N N . LYS A 1 467 ? 22.461 -7.425 -16.653 1.00 91.56 467 LYS A N 1
ATOM 3765 C CA . LYS A 1 467 ? 22.291 -8.892 -16.638 1.00 91.56 467 LYS A CA 1
ATOM 3766 C C . LYS A 1 467 ? 21.423 -9.442 -17.776 1.00 91.56 467 LYS A C 1
ATOM 3768 O O . LYS A 1 467 ? 21.446 -10.641 -18.015 1.00 91.56 467 LYS A O 1
ATOM 3773 N N . GLU A 1 468 ? 20.668 -8.586 -18.460 1.00 93.81 468 GLU A N 1
ATOM 3774 C CA . GLU A 1 468 ? 19.766 -8.961 -19.557 1.00 93.81 468 GLU A CA 1
ATOM 3775 C C . GLU A 1 468 ? 20.456 -8.871 -20.928 1.00 93.81 468 GLU A C 1
ATOM 3777 O O . GLU A 1 468 ? 19.915 -9.351 -21.918 1.00 93.81 468 GLU A O 1
ATOM 3782 N N . ILE A 1 469 ? 21.672 -8.317 -21.006 1.00 94.88 469 ILE A N 1
ATOM 3783 C CA . ILE A 1 469 ? 22.436 -8.166 -22.255 1.00 94.88 469 ILE A CA 1
ATOM 3784 C C . ILE A 1 469 ? 22.619 -9.484 -23.037 1.00 94.88 469 ILE A C 1
ATOM 3786 O O . ILE A 1 469 ? 22.458 -9.461 -24.261 1.00 94.88 469 ILE A O 1
ATOM 3790 N N . PRO A 1 470 ? 22.880 -10.646 -22.403 1.00 95.81 470 PRO A N 1
ATOM 3791 C CA . PRO A 1 470 ? 22.896 -11.925 -23.118 1.00 95.81 470 PRO A CA 1
ATOM 3792 C C . PRO A 1 470 ? 21.539 -12.298 -23.741 1.00 95.81 470 PRO A C 1
ATOM 3794 O O . PRO A 1 470 ? 21.494 -12.824 -24.856 1.00 95.81 470 PRO A O 1
ATOM 3797 N N . GLU A 1 471 ? 20.428 -11.994 -23.060 1.00 95.69 471 GLU A N 1
ATOM 3798 C CA . GLU A 1 471 ? 19.073 -12.226 -23.582 1.00 95.69 471 GLU A CA 1
ATOM 3799 C C . GLU A 1 471 ? 18.797 -11.292 -24.775 1.00 95.69 471 GLU A C 1
ATOM 3801 O O . GLU A 1 471 ? 18.342 -11.754 -25.820 1.00 95.69 471 GLU A O 1
ATOM 3806 N N . VAL A 1 472 ? 19.187 -10.011 -24.695 1.00 95.62 472 VAL A N 1
ATOM 3807 C CA . VAL A 1 472 ? 19.097 -9.061 -25.824 1.00 95.62 472 VAL A CA 1
ATOM 3808 C C . VAL A 1 472 ? 19.882 -9.553 -27.045 1.00 95.62 472 VAL A C 1
ATOM 3810 O O . VAL A 1 472 ? 19.356 -9.560 -28.158 1.00 95.62 472 VAL A O 1
ATOM 3813 N N . ALA A 1 473 ? 21.120 -10.015 -26.848 1.00 92.12 473 ALA A N 1
ATOM 3814 C CA . ALA A 1 473 ? 21.943 -10.568 -27.924 1.00 92.12 473 ALA A CA 1
ATOM 3815 C C . ALA A 1 473 ? 21.300 -11.807 -28.573 1.00 92.12 473 ALA A C 1
ATOM 3817 O O . ALA A 1 473 ? 21.392 -11.990 -29.788 1.00 92.12 473 ALA A O 1
ATOM 3818 N N . THR A 1 474 ? 20.604 -12.626 -27.778 1.00 94.62 474 THR A N 1
ATOM 3819 C CA . THR A 1 474 ? 19.839 -13.781 -28.269 1.00 94.62 474 THR A CA 1
ATOM 3820 C C . THR A 1 474 ? 18.650 -13.332 -29.117 1.00 94.62 474 THR A C 1
ATOM 3822 O O . THR A 1 474 ? 18.447 -13.864 -30.209 1.00 94.62 474 THR A O 1
ATOM 3825 N N . VAL A 1 475 ? 17.899 -12.318 -28.673 1.00 94.75 475 VAL A N 1
ATOM 3826 C CA . VAL A 1 475 ? 16.797 -11.744 -29.460 1.00 94.75 475 VAL A CA 1
ATOM 3827 C C . VAL A 1 475 ? 17.309 -11.158 -30.775 1.00 94.75 475 VAL A C 1
ATOM 3829 O O . VAL A 1 475 ? 16.715 -11.441 -31.811 1.00 94.75 475 VAL A O 1
ATOM 3832 N N . PHE A 1 476 ? 18.419 -10.410 -30.772 1.00 91.12 476 PHE A N 1
ATOM 3833 C CA . PHE A 1 476 ? 19.059 -9.913 -32.000 1.00 91.12 476 PHE A CA 1
ATOM 3834 C C . PHE A 1 476 ? 19.413 -11.062 -32.947 1.00 91.12 476 PHE A C 1
ATOM 3836 O O . PHE A 1 476 ? 19.009 -11.053 -34.107 1.00 91.12 476 PHE A O 1
ATOM 3843 N N . CYS A 1 477 ? 20.113 -12.080 -32.437 1.00 88.19 477 CYS A N 1
ATOM 3844 C CA . CYS A 1 477 ? 20.518 -13.241 -33.222 1.00 88.19 477 CYS A CA 1
ATOM 3845 C C . CYS A 1 477 ? 19.314 -13.915 -33.892 1.00 88.19 477 CYS A C 1
ATOM 3847 O O . CYS A 1 477 ? 19.324 -14.139 -35.097 1.00 88.19 477 CYS A O 1
ATOM 3849 N N . ARG A 1 478 ? 18.241 -14.171 -33.134 1.00 92.00 478 ARG A N 1
ATOM 3850 C CA . ARG A 1 478 ? 17.031 -14.831 -33.647 1.00 92.00 478 ARG A CA 1
ATOM 3851 C C . ARG A 1 478 ? 16.204 -13.937 -34.571 1.00 92.00 478 ARG A C 1
ATOM 3853 O O . ARG A 1 478 ? 15.600 -14.439 -35.513 1.00 92.00 478 ARG A O 1
ATOM 3860 N N . ALA A 1 479 ? 16.155 -12.631 -34.314 1.00 87.38 479 ALA A N 1
ATOM 3861 C CA . ALA A 1 479 ? 15.375 -11.693 -35.116 1.00 87.38 479 ALA A CA 1
ATOM 3862 C C . ALA A 1 479 ? 15.994 -11.439 -36.500 1.00 87.38 479 ALA A C 1
ATOM 3864 O O . ALA A 1 479 ? 15.231 -11.221 -37.442 1.00 87.38 479 ALA A O 1
ATOM 3865 N N . PHE A 1 480 ? 17.328 -11.504 -36.599 1.00 83.81 480 PHE A N 1
ATOM 3866 C CA . PHE A 1 480 ? 18.119 -11.170 -37.792 1.00 83.81 480 PHE A CA 1
ATOM 3867 C C . PHE A 1 480 ? 18.982 -12.337 -38.307 1.00 83.81 480 PHE A C 1
ATOM 3869 O O . PHE A 1 480 ? 19.990 -12.123 -38.980 1.00 83.81 480 PHE A O 1
ATOM 3876 N N . LEU A 1 481 ? 18.644 -13.585 -37.958 1.00 83.75 481 LEU A N 1
ATOM 3877 C CA . LEU A 1 481 ? 19.467 -14.756 -38.292 1.00 83.75 481 LEU A CA 1
ATOM 3878 C C . LEU A 1 481 ? 19.787 -14.864 -39.800 1.00 83.75 481 LEU A C 1
ATOM 3880 O O . LEU A 1 481 ? 20.955 -15.092 -40.128 1.00 83.75 481 LEU A O 1
ATOM 3884 N N . PRO A 1 482 ? 18.825 -14.667 -40.729 1.00 80.19 482 PRO A N 1
ATOM 3885 C CA . PRO A 1 482 ? 19.111 -14.718 -42.164 1.00 80.19 482 PRO A CA 1
ATOM 3886 C C . PRO A 1 482 ? 20.075 -13.620 -42.631 1.00 80.19 482 PRO A C 1
ATOM 3888 O O . PRO A 1 482 ? 20.928 -13.867 -43.482 1.00 80.19 482 PRO A O 1
ATOM 3891 N N . GLU A 1 483 ? 19.961 -12.401 -42.100 1.00 74.81 483 GLU A N 1
ATOM 3892 C CA . GLU A 1 483 ? 20.852 -11.277 -42.414 1.00 74.81 483 GLU A CA 1
ATOM 3893 C C . GLU A 1 483 ? 22.261 -11.528 -41.873 1.00 74.81 483 GLU A C 1
ATOM 3895 O O . GLU A 1 483 ? 23.250 -11.306 -42.568 1.00 74.81 483 GLU A O 1
ATOM 3900 N N . ILE A 1 484 ? 22.356 -12.032 -40.643 1.00 74.00 484 ILE A N 1
ATOM 3901 C CA . ILE A 1 484 ? 23.631 -12.315 -39.986 1.00 74.00 484 ILE A CA 1
ATOM 3902 C C . ILE A 1 484 ? 24.371 -13.447 -40.708 1.00 74.00 484 ILE A C 1
ATOM 3904 O O . ILE A 1 484 ? 25.556 -13.299 -40.997 1.00 74.00 484 ILE A O 1
ATOM 3908 N N . ARG A 1 485 ? 23.689 -14.546 -41.065 1.00 77.31 485 ARG A N 1
ATOM 3909 C CA . ARG A 1 485 ? 24.302 -15.649 -41.827 1.00 77.31 485 ARG A CA 1
ATOM 3910 C C . ARG A 1 485 ? 24.815 -15.189 -43.190 1.00 77.31 485 ARG A C 1
ATOM 3912 O O . ARG A 1 485 ? 25.888 -15.620 -43.593 1.00 77.31 485 ARG A O 1
ATOM 3919 N N . ARG A 1 486 ? 24.105 -14.279 -43.869 1.00 74.19 486 ARG A N 1
ATOM 3920 C CA . ARG A 1 486 ? 24.579 -13.672 -45.127 1.00 74.19 486 ARG A CA 1
ATOM 3921 C C . ARG A 1 486 ? 25.884 -12.890 -44.944 1.00 74.19 486 ARG A C 1
ATOM 3923 O O . ARG A 1 486 ? 26.737 -12.942 -45.815 1.00 74.19 486 ARG A O 1
ATOM 3930 N N . VAL A 1 487 ? 26.058 -12.197 -43.815 1.00 69.00 487 VAL A N 1
ATOM 3931 C CA . VAL A 1 487 ? 27.296 -11.454 -43.497 1.00 69.00 487 VAL A CA 1
ATOM 3932 C C . VAL A 1 487 ? 28.444 -12.374 -43.084 1.00 69.00 487 VAL A C 1
ATOM 3934 O O . VAL A 1 487 ? 29.607 -12.041 -43.291 1.00 69.00 487 VAL A O 1
ATOM 3937 N N . LEU A 1 488 ? 28.132 -13.516 -42.476 1.00 69.44 488 LEU A N 1
ATOM 3938 C CA . LEU A 1 488 ? 29.115 -14.458 -41.943 1.00 69.44 488 LEU A CA 1
ATOM 3939 C C . LEU A 1 488 ? 29.423 -15.621 -42.901 1.00 69.44 488 LEU A C 1
ATOM 3941 O O . LEU A 1 488 ? 29.873 -16.669 -42.440 1.00 69.44 488 LEU A O 1
ATOM 3945 N N . ASP A 1 489 ? 29.177 -15.467 -44.205 1.00 74.75 489 ASP A N 1
ATOM 3946 C CA . ASP A 1 489 ? 29.395 -16.502 -45.231 1.00 74.75 489 ASP A CA 1
ATOM 3947 C C . ASP A 1 489 ? 28.732 -17.850 -44.874 1.00 74.75 489 ASP A C 1
ATOM 3949 O O . ASP A 1 489 ? 29.336 -18.919 -44.960 1.00 74.75 489 ASP A O 1
ATOM 3953 N N . GLY A 1 490 ? 27.493 -17.799 -44.379 1.00 70.69 490 GLY A N 1
ATOM 3954 C CA . GLY A 1 490 ? 26.714 -18.969 -43.964 1.00 70.69 490 GLY A CA 1
ATOM 3955 C C . GLY A 1 490 ? 27.057 -19.525 -42.577 1.00 70.69 490 GLY A C 1
ATOM 3956 O O . GLY A 1 490 ? 26.408 -20.470 -42.133 1.00 70.69 490 GLY A O 1
ATOM 3957 N N . ARG A 1 491 ? 28.035 -18.953 -41.861 1.00 73.75 491 ARG A N 1
ATOM 3958 C CA . ARG A 1 491 ? 28.418 -19.404 -40.512 1.00 73.75 491 ARG A CA 1
ATOM 3959 C C . ARG A 1 491 ? 27.442 -18.924 -39.439 1.00 73.75 491 ARG A C 1
ATOM 3961 O O . ARG A 1 491 ? 26.837 -17.857 -39.540 1.00 73.75 491 ARG A O 1
ATOM 3968 N N . GLU A 1 492 ? 27.359 -19.696 -38.358 1.00 75.69 492 GLU A N 1
ATOM 3969 C CA . GLU A 1 492 ? 26.593 -19.320 -37.169 1.00 75.69 492 GLU A CA 1
ATOM 3970 C C . GLU A 1 492 ? 27.243 -18.149 -36.411 1.00 75.69 492 GLU A C 1
ATOM 3972 O O . GLU A 1 492 ? 28.462 -18.154 -36.186 1.00 75.69 492 GLU A O 1
ATOM 3977 N N . PRO A 1 493 ? 26.458 -17.154 -35.965 1.00 74.75 493 PRO A N 1
ATOM 3978 C CA . PRO A 1 493 ? 26.979 -16.057 -35.165 1.00 74.75 493 PRO A CA 1
ATOM 3979 C C . PRO A 1 493 ? 27.451 -16.497 -33.781 1.00 74.75 493 PRO A C 1
ATOM 3981 O O . PRO A 1 493 ? 26.793 -17.249 -33.065 1.00 74.75 493 PRO A O 1
ATOM 3984 N N . SER A 1 494 ? 28.579 -15.931 -33.352 1.00 81.69 494 SER A N 1
ATOM 3985 C CA . SER A 1 494 ? 29.074 -16.093 -31.985 1.00 81.69 494 SER A CA 1
ATOM 3986 C C . SER A 1 494 ? 28.212 -15.281 -31.014 1.00 81.69 494 SER A C 1
ATOM 3988 O O . SER A 1 494 ? 28.309 -14.053 -30.962 1.00 81.69 494 SER A O 1
ATOM 3990 N N . LEU A 1 495 ? 27.383 -15.956 -30.212 1.00 83.38 495 LEU A N 1
ATOM 3991 C CA . LEU A 1 495 ? 26.589 -15.294 -29.173 1.00 83.38 495 LEU A CA 1
ATOM 3992 C C . LEU A 1 495 ? 27.461 -14.485 -28.187 1.00 83.38 495 LEU A C 1
ATOM 3994 O O . LEU A 1 495 ? 27.115 -13.332 -27.945 1.00 83.38 495 LEU A O 1
ATOM 3998 N N . PRO A 1 496 ? 28.628 -14.974 -27.704 1.00 84.56 496 PRO A N 1
ATOM 3999 C CA . PRO A 1 496 ? 29.535 -14.170 -26.877 1.00 84.56 496 PRO A CA 1
ATOM 4000 C C . PRO A 1 496 ? 29.987 -12.854 -27.526 1.00 84.56 496 PRO A C 1
ATOM 4002 O O . PRO A 1 496 ? 30.125 -11.835 -26.848 1.00 84.56 496 PRO A O 1
ATOM 4005 N N . MET A 1 497 ? 30.203 -12.855 -28.843 1.00 79.62 497 MET A N 1
ATOM 4006 C CA . MET A 1 497 ? 30.557 -11.649 -29.590 1.00 79.62 497 MET A CA 1
ATOM 4007 C C . MET A 1 497 ? 29.392 -10.659 -29.631 1.00 79.62 497 MET A C 1
ATOM 4009 O O . MET A 1 497 ? 29.583 -9.475 -29.355 1.00 79.62 497 MET A O 1
ATOM 4013 N N . LEU A 1 498 ? 28.182 -11.142 -29.929 1.00 81.50 498 LEU A N 1
ATOM 4014 C CA . LEU A 1 498 ? 26.973 -10.317 -29.924 1.00 81.50 498 LEU A CA 1
ATOM 4015 C C . LEU A 1 498 ? 26.695 -9.751 -28.526 1.00 81.50 498 LEU A C 1
ATOM 4017 O O . LEU A 1 498 ? 26.396 -8.567 -28.393 1.00 81.50 498 LEU A O 1
ATOM 4021 N N . THR A 1 499 ? 26.886 -10.546 -27.470 1.00 87.19 499 THR A N 1
ATOM 4022 C CA . THR A 1 499 ? 26.834 -10.063 -26.084 1.00 87.19 499 THR A CA 1
ATOM 4023 C C . THR A 1 499 ? 27.860 -8.953 -25.849 1.00 87.19 499 THR A C 1
ATOM 4025 O O . THR A 1 499 ? 27.510 -7.922 -25.286 1.00 87.19 499 THR A O 1
ATOM 4028 N N . SER A 1 500 ? 29.103 -9.102 -26.325 1.00 82.69 500 SER A N 1
ATOM 4029 C CA . SER A 1 500 ? 30.138 -8.061 -26.206 1.00 82.69 500 SER A CA 1
ATOM 4030 C C . SER A 1 500 ? 29.766 -6.760 -26.930 1.00 82.69 500 SER A C 1
ATOM 4032 O O . SER A 1 500 ? 30.079 -5.674 -26.437 1.00 82.69 500 SER A O 1
ATOM 4034 N N . LEU A 1 501 ? 29.090 -6.857 -28.080 1.00 82.88 501 LEU A N 1
ATOM 4035 C CA . LEU A 1 501 ? 28.576 -5.704 -28.818 1.00 82.88 501 LEU A CA 1
ATOM 4036 C C . LEU A 1 501 ? 27.487 -4.976 -28.020 1.00 82.88 501 LEU A C 1
ATOM 4038 O O . LEU A 1 501 ? 27.589 -3.769 -27.815 1.00 82.88 501 LEU A O 1
ATOM 4042 N N . PHE A 1 502 ? 26.471 -5.690 -27.534 1.00 86.62 502 PHE A N 1
ATOM 4043 C CA . PHE A 1 502 ? 25.409 -5.068 -26.739 1.00 86.62 502 PHE A CA 1
ATOM 4044 C C . PHE A 1 502 ? 25.909 -4.550 -25.386 1.00 86.62 502 PHE A C 1
ATOM 4046 O O . PHE A 1 502 ? 25.417 -3.533 -24.911 1.00 86.62 502 PHE A O 1
ATOM 4053 N N . GLU A 1 503 ? 26.934 -5.173 -24.805 1.00 89.50 503 GLU A N 1
ATOM 4054 C CA . GLU A 1 503 ? 27.608 -4.675 -23.603 1.00 89.50 503 GLU A CA 1
ATOM 4055 C C . GLU A 1 503 ? 28.285 -3.318 -23.857 1.00 89.50 503 GLU A C 1
ATOM 4057 O O . GLU A 1 503 ? 28.223 -2.422 -23.013 1.00 89.50 503 GLU A O 1
ATOM 4062 N N . PHE A 1 504 ? 28.893 -3.135 -25.034 1.00 86.12 504 PHE A N 1
ATOM 4063 C CA . PHE A 1 504 ? 29.412 -1.839 -25.475 1.00 86.12 504 PHE A CA 1
ATOM 4064 C C . PHE A 1 504 ? 28.289 -0.801 -25.606 1.00 86.12 504 PHE A C 1
ATOM 4066 O O . PHE A 1 504 ? 28.391 0.272 -25.010 1.00 86.12 504 PHE A 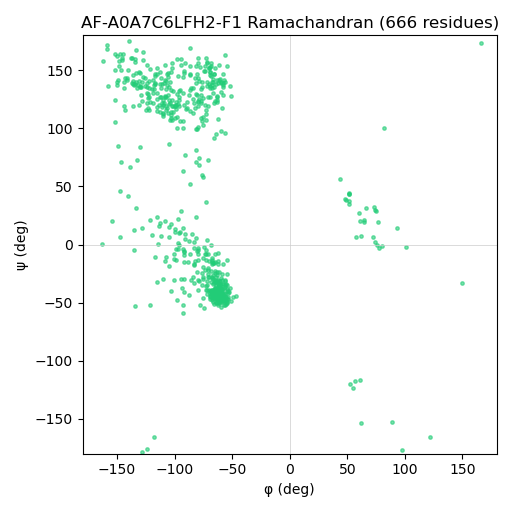O 1
ATOM 4073 N N . LEU A 1 505 ? 27.217 -1.131 -26.335 1.00 85.06 505 LEU A N 1
ATOM 4074 C CA . LEU A 1 505 ? 26.082 -0.227 -26.558 1.00 85.06 505 LEU A CA 1
ATOM 4075 C C . LEU A 1 505 ? 25.433 0.199 -25.234 1.00 85.06 505 LEU A C 1
ATOM 4077 O O . LEU A 1 505 ? 25.152 1.380 -25.021 1.00 85.06 505 LEU A O 1
ATOM 4081 N N . TYR A 1 506 ? 25.259 -0.757 -24.321 1.00 89.31 506 TYR A N 1
ATOM 4082 C CA . TYR A 1 506 ? 24.756 -0.518 -22.976 1.00 89.31 506 TYR A CA 1
ATOM 4083 C C . TYR A 1 506 ? 25.711 0.348 -22.153 1.00 89.31 506 TYR A C 1
ATOM 4085 O O . TYR A 1 506 ? 25.271 1.262 -21.474 1.00 89.31 506 TYR A O 1
ATOM 4093 N N . THR A 1 507 ? 27.021 0.099 -22.215 1.00 88.19 507 THR A N 1
ATOM 4094 C CA . THR A 1 507 ? 28.020 0.890 -21.478 1.00 88.19 507 THR A CA 1
ATOM 4095 C C . THR A 1 507 ? 28.070 2.340 -21.954 1.00 88.19 507 THR A C 1
ATOM 4097 O O . THR A 1 507 ? 28.279 3.239 -21.141 1.00 88.19 507 THR A O 1
ATOM 4100 N N . ALA A 1 508 ? 27.914 2.561 -23.258 1.00 84.25 508 ALA A N 1
ATOM 4101 C CA . ALA A 1 508 ? 27.920 3.891 -23.847 1.00 84.25 508 ALA A CA 1
ATOM 4102 C C . ALA A 1 508 ? 26.672 4.691 -23.456 1.00 84.25 508 ALA A C 1
ATOM 4104 O O . ALA A 1 508 ? 26.787 5.844 -23.059 1.00 84.25 508 ALA A O 1
ATOM 4105 N N . GLU A 1 509 ? 25.485 4.083 -23.517 1.00 88.56 509 GLU A N 1
ATOM 4106 C CA . GLU A 1 509 ? 24.247 4.775 -23.156 1.00 88.56 509 GLU A CA 1
ATOM 4107 C C . GLU A 1 509 ? 23.212 3.785 -22.584 1.00 88.56 509 GLU A C 1
ATOM 4109 O O . GLU A 1 509 ? 22.339 3.307 -23.312 1.00 88.56 509 GLU A O 1
ATOM 4114 N N . PRO A 1 510 ? 23.260 3.467 -21.272 1.00 87.12 510 PRO A N 1
ATOM 4115 C CA . PRO A 1 510 ? 22.410 2.425 -20.682 1.00 87.12 510 PRO A CA 1
ATOM 4116 C C . PRO A 1 510 ? 20.914 2.690 -20.869 1.00 87.12 510 PRO A C 1
ATOM 4118 O O . PRO A 1 510 ? 20.134 1.778 -21.127 1.00 87.12 510 PRO A O 1
ATOM 4121 N N . GLY A 1 511 ? 20.516 3.962 -20.767 1.00 87.88 511 GLY A N 1
ATOM 4122 C CA . GLY A 1 511 ? 19.126 4.387 -20.924 1.00 87.88 511 GLY A CA 1
ATOM 4123 C C . GLY A 1 511 ? 18.608 4.340 -22.363 1.00 87.88 511 GLY A C 1
ATOM 4124 O O . GLY A 1 511 ? 17.420 4.572 -22.552 1.00 87.88 511 GLY A O 1
ATOM 4125 N N . ALA A 1 512 ? 19.463 4.086 -23.360 1.00 91.44 512 ALA A N 1
ATOM 4126 C CA . ALA A 1 512 ? 19.076 3.972 -24.767 1.00 91.44 512 ALA A CA 1
ATOM 4127 C C . ALA A 1 512 ? 18.658 2.552 -25.171 1.00 91.44 512 ALA A C 1
ATOM 4129 O O . ALA A 1 512 ? 18.060 2.381 -26.231 1.00 91.44 512 ALA A O 1
ATOM 4130 N N . LEU A 1 513 ? 18.970 1.537 -24.355 1.00 94.81 513 LEU A N 1
ATOM 4131 C CA . LEU A 1 513 ? 18.550 0.161 -24.597 1.00 94.81 513 LEU A CA 1
ATOM 4132 C C . LEU A 1 513 ? 17.263 -0.133 -23.821 1.00 94.81 513 LEU A C 1
ATOM 4134 O O . LEU A 1 513 ? 17.290 -0.289 -22.597 1.00 94.81 513 LEU A O 1
ATOM 4138 N N . LEU A 1 514 ? 16.141 -0.221 -24.532 1.00 96.00 514 LEU A N 1
ATOM 4139 C CA . LEU A 1 514 ? 14.855 -0.614 -23.958 1.00 96.00 514 LEU A CA 1
ATOM 4140 C C . LEU A 1 514 ? 14.542 -2.062 -24.329 1.00 96.00 514 LEU A C 1
ATOM 4142 O O . LEU A 1 514 ? 14.910 -2.535 -25.404 1.00 96.00 514 LEU A O 1
ATOM 4146 N N . VAL A 1 515 ? 13.842 -2.755 -23.439 1.00 96.88 515 VAL A N 1
ATOM 4147 C CA . VAL A 1 515 ? 13.437 -4.152 -23.586 1.00 96.88 515 VAL A CA 1
ATOM 4148 C C . VAL A 1 515 ? 11.939 -4.297 -23.371 1.00 96.88 515 VAL A C 1
ATOM 4150 O O . VAL A 1 515 ? 11.350 -3.627 -22.523 1.00 96.88 515 VAL A O 1
ATOM 4153 N N . ALA A 1 516 ? 11.335 -5.202 -24.132 1.00 95.75 516 ALA A N 1
ATOM 4154 C CA . ALA A 1 516 ? 10.006 -5.732 -23.880 1.00 95.75 516 ALA A CA 1
ATOM 4155 C C . ALA A 1 516 ? 10.158 -7.111 -23.238 1.00 95.75 516 ALA A C 1
ATOM 4157 O O . ALA A 1 516 ? 10.935 -7.943 -23.722 1.00 95.75 516 ALA A O 1
ATOM 4158 N N . LYS A 1 517 ? 9.425 -7.353 -22.154 1.00 93.56 517 LYS A N 1
ATOM 4159 C CA . LYS A 1 517 ? 9.509 -8.581 -21.370 1.00 93.56 517 LYS A CA 1
ATOM 4160 C C . LYS A 1 517 ? 8.143 -9.226 -21.226 1.00 93.56 517 LYS A C 1
ATOM 4162 O O . LYS A 1 517 ? 7.173 -8.546 -20.917 1.00 93.56 517 LYS A O 1
ATOM 4167 N N . ALA A 1 518 ? 8.095 -10.540 -21.386 1.00 89.25 518 ALA A N 1
ATOM 4168 C CA . ALA A 1 518 ? 6.942 -11.365 -21.044 1.00 89.25 518 ALA A CA 1
ATOM 4169 C C . ALA A 1 518 ? 7.449 -12.592 -20.282 1.00 89.25 518 ALA A C 1
ATOM 4171 O O . ALA A 1 518 ? 8.504 -13.130 -20.618 1.00 89.25 518 ALA A O 1
ATOM 4172 N N . ASP A 1 519 ? 6.747 -12.982 -19.217 1.00 82.94 519 ASP A N 1
ATOM 4173 C CA . ASP A 1 519 ? 7.104 -14.137 -18.374 1.00 82.94 519 ASP A CA 1
ATOM 4174 C C . ASP A 1 519 ? 8.558 -14.121 -17.874 1.00 82.94 519 ASP A C 1
ATOM 4176 O O . ASP A 1 519 ? 9.251 -15.133 -17.805 1.00 82.94 519 ASP A O 1
ATOM 4180 N N . GLY A 1 520 ? 9.045 -12.921 -17.544 1.00 85.00 520 GLY A N 1
ATOM 4181 C CA . GLY A 1 520 ? 10.399 -12.701 -17.040 1.00 85.00 520 GLY A CA 1
ATOM 4182 C C . GLY A 1 520 ? 11.519 -12.813 -18.080 1.00 85.00 520 GLY A C 1
ATOM 4183 O O . GLY A 1 520 ? 12.677 -12.626 -17.705 1.00 85.00 520 GLY A O 1
ATOM 4184 N N . GLN A 1 521 ? 11.202 -13.053 -19.355 1.00 91.31 521 GLN A N 1
ATOM 4185 C CA . GLN A 1 521 ? 12.164 -13.157 -20.457 1.00 91.31 521 GLN A CA 1
ATOM 4186 C C . GLN A 1 521 ? 12.122 -11.923 -21.356 1.00 91.31 521 GLN A C 1
ATOM 4188 O O . GLN A 1 521 ? 11.055 -11.345 -21.575 1.00 91.31 521 GLN A O 1
ATOM 4193 N N . VAL A 1 522 ? 13.268 -11.533 -21.917 1.00 95.75 522 VAL A N 1
ATOM 4194 C CA . VAL A 1 522 ? 13.311 -10.503 -22.966 1.00 95.75 522 VAL A CA 1
ATOM 4195 C C . VAL A 1 522 ? 12.776 -11.078 -24.280 1.00 95.75 522 VAL A C 1
ATOM 4197 O O . VAL A 1 522 ? 13.341 -12.017 -24.835 1.00 95.75 522 VAL A O 1
ATOM 4200 N N . ILE A 1 523 ? 11.703 -10.483 -24.806 1.00 96.12 523 ILE A N 1
ATOM 4201 C CA . ILE A 1 523 ? 11.066 -10.899 -26.068 1.00 96.12 523 ILE A CA 1
ATOM 4202 C C . ILE A 1 523 ? 11.299 -9.921 -27.226 1.00 96.12 523 ILE A C 1
ATOM 4204 O O . ILE A 1 523 ? 11.044 -10.240 -28.389 1.00 96.12 523 ILE A O 1
ATOM 4208 N N . GLY A 1 524 ? 11.769 -8.719 -26.910 1.00 97.19 524 GLY A N 1
ATOM 4209 C CA . GLY A 1 524 ? 12.054 -7.665 -27.869 1.00 97.19 524 GLY A CA 1
ATOM 4210 C C . GLY A 1 524 ? 12.960 -6.607 -27.259 1.00 97.19 524 GLY A C 1
ATOM 4211 O O . GLY A 1 524 ? 13.030 -6.473 -26.038 1.00 97.19 524 GLY A O 1
ATOM 4212 N N . TYR A 1 525 ? 13.653 -5.852 -28.100 1.00 97.94 525 TYR A N 1
ATOM 4213 C CA . TYR A 1 525 ? 14.477 -4.730 -27.668 1.00 97.94 525 TYR A CA 1
ATOM 4214 C C . TYR A 1 525 ? 14.502 -3.632 -28.731 1.00 97.94 525 TYR A C 1
ATOM 4216 O O . TYR A 1 525 ? 14.293 -3.889 -29.918 1.00 97.94 525 TYR A O 1
ATOM 4224 N N . ILE A 1 526 ? 14.821 -2.416 -28.301 1.00 95.81 526 ILE A N 1
ATOM 4225 C CA . ILE A 1 526 ? 15.167 -1.294 -29.172 1.00 95.81 526 ILE A CA 1
ATOM 4226 C C . ILE A 1 526 ? 16.398 -0.592 -28.612 1.00 95.81 526 ILE A C 1
ATOM 4228 O O . ILE A 1 526 ? 16.512 -0.393 -27.402 1.00 95.81 526 ILE A O 1
ATOM 4232 N N . TYR A 1 527 ? 17.326 -0.226 -29.489 1.00 93.50 527 TYR A N 1
ATOM 4233 C CA . TYR A 1 527 ? 18.465 0.612 -29.150 1.00 93.50 527 TYR A CA 1
ATOM 4234 C C . TYR A 1 527 ? 18.334 1.966 -29.845 1.00 93.50 527 TYR A C 1
ATOM 4236 O O . TYR A 1 527 ? 18.373 2.048 -31.077 1.00 93.50 527 TYR A O 1
ATOM 4244 N N . ALA A 1 528 ? 18.155 3.010 -29.039 1.00 91.88 528 ALA A N 1
ATOM 4245 C CA . ALA A 1 528 ? 17.813 4.354 -29.484 1.00 91.88 528 ALA A CA 1
ATOM 4246 C C . ALA A 1 528 ? 18.709 5.422 -28.812 1.00 91.88 528 ALA A C 1
ATOM 4248 O O . ALA A 1 528 ? 18.260 6.097 -27.878 1.00 91.88 528 ALA A O 1
ATOM 4249 N N . PRO A 1 529 ? 19.996 5.534 -29.203 1.00 88.31 529 PRO A N 1
ATOM 4250 C CA . PRO A 1 529 ? 20.950 6.465 -28.596 1.00 88.31 529 PRO A CA 1
ATOM 4251 C C . PRO A 1 529 ? 20.645 7.929 -28.917 1.00 88.31 529 PRO A C 1
ATOM 4253 O O . PRO A 1 529 ? 20.155 8.263 -29.998 1.00 88.31 529 PRO A O 1
ATOM 4256 N N . ALA A 1 530 ? 20.983 8.811 -27.976 1.00 87.12 530 ALA A N 1
ATOM 4257 C CA . ALA A 1 530 ? 20.813 10.253 -28.123 1.00 87.12 530 ALA A CA 1
ATOM 4258 C C . ALA A 1 530 ? 21.930 10.916 -28.942 1.00 87.12 530 ALA A C 1
ATOM 4260 O O . ALA A 1 530 ? 21.702 11.987 -29.500 1.00 87.12 530 ALA A O 1
ATOM 4261 N N . SER A 1 531 ? 23.122 10.305 -29.010 1.00 82.75 531 SER A N 1
ATOM 4262 C CA . SER A 1 531 ? 24.223 10.798 -29.847 1.00 82.75 531 SER A CA 1
ATOM 4263 C C . SER A 1 531 ? 25.159 9.684 -30.317 1.00 82.75 531 SER A C 1
ATOM 4265 O O . SER A 1 531 ? 25.795 8.982 -29.524 1.00 82.75 531 SER A O 1
ATOM 4267 N N . LEU A 1 532 ? 25.339 9.586 -31.637 1.00 75.44 532 LEU A N 1
ATOM 4268 C CA . LEU A 1 532 ? 26.344 8.709 -32.244 1.00 75.44 532 LEU A CA 1
ATOM 4269 C C . LEU A 1 532 ? 27.780 9.120 -31.913 1.00 75.44 532 LEU A C 1
ATOM 4271 O O . LEU A 1 532 ? 28.658 8.262 -31.801 1.00 75.44 532 LEU A O 1
ATOM 4275 N N . ARG A 1 533 ? 28.036 10.423 -31.740 1.00 75.06 533 ARG A N 1
ATOM 4276 C CA . ARG A 1 533 ? 29.373 10.929 -31.399 1.00 75.06 533 ARG A CA 1
ATOM 4277 C C . ARG A 1 533 ? 29.835 10.361 -30.058 1.00 75.06 533 ARG A C 1
ATOM 4279 O O . ARG A 1 533 ? 31.004 10.003 -29.916 1.00 75.06 533 ARG A O 1
ATOM 4286 N N . HIS A 1 534 ? 28.923 10.234 -29.091 1.00 75.62 534 HIS A N 1
ATOM 4287 C CA . HIS A 1 534 ? 29.231 9.626 -27.798 1.00 75.62 534 HIS A CA 1
ATOM 4288 C C . HIS A 1 534 ? 29.606 8.147 -27.944 1.00 75.62 534 HIS A C 1
ATOM 4290 O O . HIS A 1 534 ? 30.631 7.730 -27.413 1.00 75.62 534 HIS A O 1
ATOM 4296 N N . LEU A 1 535 ? 28.854 7.386 -28.746 1.00 74.69 535 LEU A N 1
ATOM 4297 C CA . LEU A 1 535 ? 29.133 5.970 -29.006 1.00 74.69 535 LEU A CA 1
ATOM 4298 C C . LEU A 1 535 ? 30.534 5.735 -29.571 1.00 74.69 535 LEU A C 1
ATOM 4300 O O . LEU A 1 535 ? 31.269 4.884 -29.067 1.00 74.69 535 LEU A O 1
ATOM 4304 N N . TRP A 1 536 ? 30.925 6.507 -30.587 1.00 72.38 536 TRP A N 1
ATOM 4305 C CA . TRP A 1 536 ? 32.263 6.412 -31.169 1.00 72.38 536 TRP A CA 1
ATOM 4306 C C . TRP A 1 536 ? 33.347 6.785 -30.158 1.00 72.38 536 TRP A C 1
ATOM 4308 O O . TRP A 1 536 ? 34.299 6.024 -29.985 1.00 72.38 536 TRP A O 1
ATOM 4318 N N . LYS A 1 537 ? 33.173 7.887 -29.415 1.00 75.94 537 LYS A N 1
ATOM 4319 C CA . LYS A 1 537 ? 34.100 8.269 -28.337 1.00 75.94 537 LYS A CA 1
ATOM 4320 C C . LYS A 1 537 ? 34.273 7.140 -27.317 1.00 75.94 537 LYS A C 1
ATOM 4322 O O . LYS A 1 537 ? 35.406 6.811 -26.975 1.00 75.94 537 LYS A O 1
ATOM 4327 N N . THR A 1 538 ? 33.190 6.498 -26.872 1.00 74.88 538 THR A N 1
ATOM 4328 C CA . THR A 1 538 ? 33.262 5.359 -25.944 1.00 74.88 538 THR A CA 1
ATOM 4329 C C . THR A 1 538 ? 33.986 4.159 -26.560 1.00 74.88 538 THR A C 1
ATOM 4331 O O . THR A 1 538 ? 34.787 3.523 -25.874 1.00 74.88 538 THR A O 1
ATOM 4334 N N . ALA A 1 539 ? 33.735 3.849 -27.837 1.00 72.62 539 ALA A N 1
ATOM 4335 C CA . ALA A 1 539 ? 34.346 2.714 -28.530 1.00 72.62 539 ALA A CA 1
ATOM 4336 C C . ALA A 1 539 ? 35.876 2.834 -28.618 1.00 72.62 539 ALA A C 1
ATOM 4338 O O . ALA A 1 539 ? 36.582 1.853 -28.362 1.00 72.62 539 ALA A O 1
ATOM 4339 N N . PHE A 1 540 ? 36.376 4.034 -28.938 1.00 72.38 540 PHE A N 1
ATOM 4340 C CA . PHE A 1 540 ? 37.807 4.330 -29.015 1.00 72.38 540 PHE A CA 1
ATOM 4341 C C . PHE A 1 540 ? 38.446 4.439 -27.623 1.00 72.38 540 PHE A C 1
ATOM 4343 O O . PHE A 1 540 ? 39.374 3.690 -27.324 1.00 72.38 540 PHE A O 1
ATOM 4350 N N . LEU A 1 541 ? 37.922 5.300 -26.740 1.00 74.69 541 LEU A N 1
ATOM 4351 C CA . LEU A 1 541 ? 38.542 5.591 -25.437 1.00 74.69 541 LEU A CA 1
ATOM 4352 C C . LEU A 1 541 ? 38.576 4.387 -24.491 1.00 74.69 541 LEU A C 1
ATOM 4354 O O . LEU A 1 541 ? 39.482 4.274 -23.672 1.00 74.69 541 LEU A O 1
ATOM 4358 N N . ARG A 1 542 ? 37.598 3.478 -24.583 1.00 75.75 542 ARG A N 1
ATOM 4359 C CA . ARG A 1 542 ? 37.554 2.265 -23.749 1.00 75.75 542 ARG A CA 1
ATOM 4360 C C . ARG A 1 542 ? 38.159 1.033 -24.431 1.00 75.75 542 ARG A C 1
ATOM 4362 O O . ARG A 1 542 ? 37.968 -0.077 -23.941 1.00 75.75 542 ARG A O 1
ATOM 4369 N N . GLY A 1 543 ? 38.850 1.206 -25.562 1.00 69.31 543 GLY A N 1
ATOM 4370 C CA . GLY A 1 543 ? 39.602 0.140 -26.231 1.00 69.31 543 GLY A CA 1
ATOM 4371 C C . GLY A 1 543 ? 38.751 -1.014 -26.774 1.00 69.31 543 GLY A C 1
ATOM 4372 O O . GLY A 1 543 ? 39.284 -2.095 -27.025 1.00 69.31 543 GLY A O 1
ATOM 4373 N N . TYR A 1 544 ? 37.439 -0.825 -26.971 1.00 70.69 544 TYR A N 1
ATOM 4374 C CA . TYR A 1 544 ? 36.548 -1.887 -27.462 1.00 70.69 544 TYR A CA 1
ATOM 4375 C C . TYR A 1 544 ? 36.970 -2.388 -28.845 1.00 70.69 544 TYR A C 1
ATOM 4377 O O . TYR A 1 544 ? 36.924 -3.590 -29.095 1.00 70.69 544 TYR A O 1
ATOM 4385 N N . ILE A 1 545 ? 37.441 -1.481 -29.705 1.00 66.88 545 ILE A N 1
ATOM 4386 C CA . ILE A 1 545 ? 37.938 -1.804 -31.049 1.00 66.88 545 ILE A CA 1
ATOM 4387 C C . ILE A 1 545 ? 39.165 -2.722 -30.959 1.00 66.88 545 ILE A C 1
ATOM 4389 O O . ILE A 1 545 ? 39.167 -3.796 -31.556 1.00 66.88 545 ILE A O 1
ATOM 4393 N N . LEU A 1 546 ? 40.162 -2.355 -30.147 1.00 66.06 546 LEU A N 1
ATOM 4394 C CA . LEU A 1 546 ? 41.369 -3.162 -29.924 1.00 66.06 546 LEU A CA 1
ATOM 4395 C C . LEU A 1 546 ? 41.032 -4.529 -29.314 1.00 66.06 546 LEU A C 1
ATOM 4397 O O . LEU A 1 546 ? 41.572 -5.551 -29.729 1.00 66.06 546 LEU A O 1
ATOM 4401 N N . ARG A 1 547 ? 40.078 -4.569 -28.377 1.00 69.38 547 ARG A N 1
ATOM 4402 C CA . ARG A 1 547 ? 39.615 -5.811 -27.749 1.00 69.38 547 ARG A CA 1
ATOM 4403 C C . ARG A 1 547 ? 38.919 -6.743 -28.742 1.00 69.38 547 ARG A C 1
ATOM 4405 O O . ARG A 1 547 ? 39.127 -7.952 -28.689 1.00 69.38 547 ARG A O 1
ATOM 4412 N N . TRP A 1 548 ? 38.093 -6.210 -29.644 1.00 67.12 548 TRP A N 1
ATOM 4413 C CA . TRP A 1 548 ? 37.445 -7.013 -30.683 1.00 67.12 548 TRP A CA 1
ATOM 4414 C C . TRP A 1 548 ? 38.449 -7.564 -31.697 1.00 67.12 548 TRP A C 1
ATOM 4416 O O . TRP A 1 548 ? 38.344 -8.736 -32.054 1.00 67.12 548 TRP A O 1
ATOM 4426 N N . VAL A 1 549 ? 39.451 -6.767 -32.085 1.00 66.19 549 VAL A N 1
ATOM 4427 C CA . VAL A 1 549 ? 40.562 -7.213 -32.943 1.00 66.19 549 VAL A CA 1
ATOM 4428 C C . VAL A 1 549 ? 41.377 -8.313 -32.255 1.00 66.19 549 VAL A C 1
ATOM 4430 O O . VAL A 1 549 ? 41.604 -9.361 -32.851 1.00 66.19 549 VAL A O 1
ATOM 4433 N N . GLY A 1 550 ? 41.736 -8.146 -30.979 1.00 59.75 550 GLY A N 1
ATOM 4434 C CA . GLY A 1 550 ? 42.462 -9.167 -30.214 1.00 59.75 550 GLY A CA 1
ATOM 4435 C C . GLY A 1 550 ? 41.688 -10.484 -30.065 1.00 59.75 550 GLY A C 1
ATOM 4436 O O . GLY A 1 550 ? 42.244 -11.559 -30.274 1.00 59.75 550 GLY A O 1
ATOM 4437 N N . TYR A 1 551 ? 40.385 -10.430 -29.770 1.00 67.69 551 TYR A N 1
ATOM 4438 C CA . TYR A 1 551 ? 39.550 -11.637 -29.693 1.00 67.69 551 TYR A CA 1
ATOM 4439 C C . TYR A 1 551 ? 39.340 -12.327 -31.044 1.00 67.69 551 TYR A C 1
ATOM 4441 O O . TYR A 1 551 ? 39.150 -13.543 -31.077 1.00 67.69 551 TYR A O 1
ATOM 4449 N N . TRP A 1 552 ? 39.388 -11.585 -32.148 1.00 62.69 552 TRP A N 1
ATOM 4450 C CA . TRP A 1 552 ? 39.420 -12.182 -33.478 1.00 62.69 552 TRP A CA 1
ATOM 4451 C C . TRP A 1 552 ? 40.753 -12.899 -33.744 1.00 62.69 552 TRP A C 1
ATOM 4453 O O . TRP A 1 552 ? 40.732 -14.065 -34.128 1.00 62.69 552 TRP A O 1
ATOM 4463 N N . LEU A 1 553 ? 41.892 -12.262 -33.445 1.00 60.91 553 LEU A N 1
ATOM 4464 C CA . LEU A 1 553 ? 43.230 -12.840 -33.654 1.00 60.91 553 LEU A CA 1
ATOM 4465 C C . LEU A 1 553 ? 43.467 -14.132 -32.854 1.00 60.91 553 LEU A C 1
ATOM 4467 O O . LEU A 1 553 ? 44.116 -15.046 -33.346 1.00 60.91 553 LEU A O 1
ATOM 4471 N N . ILE A 1 554 ? 42.895 -14.245 -31.651 1.00 66.19 554 ILE A N 1
ATOM 4472 C CA . ILE A 1 554 ? 43.011 -15.440 -30.790 1.00 66.19 554 ILE A CA 1
ATOM 4473 C C . ILE A 1 554 ? 41.947 -16.509 -31.158 1.00 66.19 554 ILE A C 1
ATOM 4475 O O . ILE A 1 554 ? 41.739 -17.484 -30.443 1.00 66.19 554 ILE A O 1
ATOM 4479 N N . GLY A 1 555 ? 41.211 -16.334 -32.265 1.00 58.03 555 GLY A N 1
ATOM 4480 C CA . GLY A 1 555 ? 40.217 -17.302 -32.755 1.00 58.03 555 GLY A CA 1
ATOM 4481 C C . GLY A 1 555 ? 38.926 -17.380 -31.929 1.00 58.03 555 GLY A C 1
ATOM 4482 O O . GLY A 1 555 ? 38.059 -18.212 -32.199 1.00 58.03 555 GLY A O 1
ATOM 4483 N N . ARG A 1 556 ? 38.753 -16.494 -30.938 1.00 59.06 556 ARG A N 1
ATOM 4484 C CA . ARG A 1 556 ? 37.570 -16.443 -30.060 1.00 59.06 556 ARG A CA 1
ATOM 4485 C C . ARG A 1 556 ? 36.323 -15.945 -30.801 1.00 59.06 556 ARG A C 1
ATOM 4487 O O . ARG A 1 556 ? 35.203 -16.290 -30.421 1.00 59.06 556 ARG A O 1
ATOM 4494 N N . TYR A 1 557 ? 36.505 -15.164 -31.870 1.00 62.50 557 TYR A N 1
ATOM 4495 C CA . TYR A 1 557 ? 35.452 -14.740 -32.800 1.00 62.50 557 TYR A CA 1
ATOM 4496 C C . TYR A 1 557 ? 35.683 -15.349 -34.192 1.00 62.50 557 TYR A C 1
ATOM 4498 O O . TYR A 1 557 ? 36.709 -15.109 -34.819 1.00 62.50 557 TYR A O 1
ATOM 4506 N N . ARG A 1 558 ? 34.722 -16.140 -34.694 1.00 55.69 558 ARG A N 1
ATOM 4507 C CA . ARG A 1 558 ? 34.868 -16.982 -35.902 1.00 55.69 558 ARG A CA 1
ATOM 4508 C C . ARG A 1 558 ? 34.550 -16.241 -37.214 1.00 55.69 558 ARG A C 1
ATOM 4510 O O . ARG A 1 558 ? 33.755 -16.727 -38.017 1.00 55.69 558 ARG A O 1
ATOM 4517 N N . PHE A 1 559 ? 35.161 -15.080 -37.450 1.00 58.97 559 PHE A N 1
ATOM 4518 C CA . PHE A 1 559 ? 35.022 -14.362 -38.727 1.00 58.97 559 PHE A CA 1
ATOM 4519 C C . PHE A 1 559 ? 35.901 -14.972 -39.826 1.00 58.97 559 PHE A C 1
ATOM 4521 O O . PHE A 1 559 ? 37.048 -15.338 -39.570 1.00 58.97 559 PHE A O 1
ATOM 4528 N N . SER A 1 560 ? 35.391 -15.044 -41.058 1.00 59.12 560 SER A N 1
ATOM 4529 C CA . SER A 1 560 ? 36.245 -15.148 -42.245 1.00 59.12 560 SER A CA 1
ATOM 4530 C C . SER A 1 560 ? 36.910 -13.787 -42.505 1.00 59.12 560 SER A C 1
ATOM 4532 O O . SER A 1 560 ? 36.371 -12.736 -42.148 1.00 59.12 560 SER A O 1
ATOM 4534 N N . PHE A 1 561 ? 38.080 -13.781 -43.150 1.00 55.19 561 PHE A N 1
ATOM 4535 C CA . PHE A 1 561 ? 38.708 -12.536 -43.611 1.00 55.19 561 PHE A CA 1
ATOM 4536 C C . PHE A 1 561 ? 37.787 -11.767 -44.580 1.00 55.19 561 PHE A C 1
ATOM 4538 O O . PHE A 1 561 ? 37.769 -10.539 -44.581 1.00 55.19 561 PHE A O 1
ATOM 4545 N N . HIS A 1 562 ? 36.951 -12.492 -45.334 1.00 54.41 562 HIS A N 1
ATOM 4546 C CA . HIS A 1 562 ? 35.923 -11.928 -46.204 1.00 54.41 562 HIS A CA 1
ATOM 4547 C C . HIS A 1 562 ? 34.839 -11.175 -45.416 1.00 54.41 562 HIS A C 1
ATOM 4549 O O . HIS A 1 562 ? 34.614 -10.002 -45.690 1.00 54.41 562 HIS A O 1
ATOM 4555 N N . ALA A 1 563 ? 34.256 -11.774 -44.373 1.00 55.19 563 ALA A N 1
ATOM 4556 C CA . ALA A 1 563 ? 33.270 -11.122 -43.507 1.00 55.19 563 ALA A CA 1
ATOM 4557 C C . ALA A 1 563 ? 33.839 -9.874 -42.807 1.00 55.19 563 ALA A C 1
ATOM 4559 O O . ALA A 1 563 ? 33.160 -8.851 -42.708 1.00 55.19 563 ALA A O 1
ATOM 4560 N N . LEU A 1 564 ? 35.102 -9.924 -42.361 1.00 57.09 564 LEU A N 1
ATOM 4561 C CA . LEU A 1 564 ? 35.780 -8.766 -41.769 1.00 57.09 564 LEU A CA 1
ATOM 4562 C C . LEU A 1 564 ? 35.964 -7.643 -42.800 1.00 57.09 564 LEU A C 1
ATOM 4564 O O . LEU A 1 564 ? 35.641 -6.491 -42.509 1.00 57.09 564 LEU A O 1
ATOM 4568 N N . ARG A 1 565 ? 36.427 -7.983 -44.012 1.00 50.34 565 ARG A N 1
ATOM 4569 C CA . ARG A 1 565 ? 36.563 -7.045 -45.134 1.00 50.34 565 ARG A CA 1
ATOM 4570 C C . ARG A 1 565 ? 35.218 -6.420 -45.497 1.00 50.34 565 ARG A C 1
ATOM 4572 O O . ARG A 1 565 ? 35.164 -5.213 -45.684 1.00 50.34 565 ARG A O 1
ATOM 4579 N N . THR A 1 566 ? 34.140 -7.199 -45.535 1.00 52.84 566 THR A N 1
ATOM 4580 C CA . THR A 1 566 ? 32.784 -6.721 -45.844 1.00 52.84 566 THR A CA 1
ATOM 4581 C C . THR A 1 566 ? 32.270 -5.753 -44.779 1.00 52.84 566 THR A C 1
ATOM 4583 O O . THR A 1 566 ? 31.832 -4.660 -45.118 1.00 52.84 566 THR A O 1
ATOM 4586 N N . ILE A 1 567 ? 32.420 -6.073 -43.488 1.00 57.91 567 ILE A N 1
ATOM 4587 C CA . ILE A 1 567 ? 32.036 -5.165 -42.390 1.00 57.91 567 ILE A CA 1
ATOM 4588 C C . ILE A 1 567 ? 32.864 -3.868 -42.419 1.00 57.91 567 ILE A C 1
ATOM 4590 O O . ILE A 1 567 ? 32.325 -2.789 -42.160 1.00 57.91 567 ILE A O 1
ATOM 4594 N N . LEU A 1 568 ? 34.167 -3.952 -42.723 1.00 50.53 568 LEU A N 1
ATOM 4595 C CA . LEU A 1 568 ? 35.040 -2.781 -42.867 1.00 50.53 568 LEU A CA 1
ATOM 4596 C C . LEU A 1 568 ? 34.665 -1.925 -44.079 1.00 50.53 568 LEU A C 1
ATOM 4598 O O . LEU A 1 568 ? 34.604 -0.708 -43.943 1.00 50.53 568 LEU A O 1
ATOM 4602 N N . MET A 1 569 ? 34.394 -2.539 -45.232 1.00 44.38 569 MET A N 1
ATOM 4603 C CA . MET A 1 569 ? 34.006 -1.835 -46.458 1.00 44.38 569 MET A CA 1
ATOM 4604 C C . MET A 1 569 ? 32.628 -1.186 -46.320 1.00 44.38 569 MET A C 1
ATOM 4606 O O . MET A 1 569 ? 32.487 -0.020 -46.668 1.00 44.38 569 MET A O 1
ATOM 4610 N N . ASP A 1 570 ? 31.653 -1.867 -45.710 1.00 54.75 570 ASP A N 1
ATOM 4611 C CA . ASP A 1 570 ? 30.342 -1.284 -45.401 1.00 54.75 570 ASP A CA 1
ATOM 4612 C C . ASP A 1 570 ? 30.467 -0.087 -44.449 1.00 54.75 570 ASP A C 1
ATOM 4614 O O . ASP A 1 570 ? 29.823 0.939 -44.660 1.00 54.75 570 ASP A O 1
ATOM 4618 N N . LYS A 1 571 ? 31.337 -0.165 -43.429 1.00 50.88 571 LYS A N 1
ATOM 4619 C CA . LYS A 1 571 ? 31.607 0.970 -42.531 1.00 50.88 571 LYS A CA 1
ATOM 4620 C C . LYS A 1 571 ? 32.379 2.102 -43.207 1.00 50.88 571 LYS A C 1
ATOM 4622 O O . LYS A 1 571 ? 32.067 3.253 -42.932 1.00 50.88 571 LYS A O 1
ATOM 4627 N N . LEU A 1 572 ? 33.358 1.816 -44.065 1.00 42.97 572 LEU A N 1
ATOM 4628 C CA . LEU A 1 572 ? 34.117 2.826 -44.817 1.00 42.97 572 LEU A CA 1
ATOM 4629 C C . LEU A 1 572 ? 33.225 3.561 -45.821 1.00 42.97 572 LEU A C 1
ATOM 4631 O O . LEU A 1 572 ? 33.306 4.782 -45.923 1.00 42.97 572 LEU A O 1
ATOM 4635 N N . TYR A 1 573 ? 32.324 2.839 -46.490 1.00 50.69 573 TYR A N 1
ATOM 4636 C CA . TYR A 1 573 ? 31.322 3.420 -47.381 1.00 50.69 573 TYR A CA 1
ATOM 4637 C C . TYR A 1 573 ? 30.343 4.303 -46.600 1.00 50.69 573 TYR A C 1
ATOM 4639 O O . TYR A 1 573 ? 30.076 5.438 -46.990 1.00 50.69 573 TYR A O 1
ATOM 4647 N N . PHE A 1 574 ? 29.891 3.835 -45.432 1.00 49.47 574 PHE A N 1
ATOM 4648 C CA . PHE A 1 574 ? 29.033 4.608 -44.534 1.00 49.47 574 PHE A CA 1
ATOM 4649 C C . PHE A 1 574 ? 29.742 5.844 -43.960 1.00 49.47 574 PHE A C 1
ATOM 4651 O O . PHE A 1 574 ? 29.113 6.885 -43.835 1.00 49.47 574 PHE A O 1
ATOM 4658 N N . VAL A 1 575 ? 31.041 5.770 -43.644 1.00 47.47 575 VAL A N 1
ATOM 4659 C CA . VAL A 1 575 ? 31.859 6.912 -43.190 1.00 47.47 575 VAL A CA 1
ATOM 4660 C C . VAL A 1 575 ? 32.082 7.919 -44.321 1.00 47.47 575 VAL A C 1
ATOM 4662 O O . VAL A 1 575 ? 31.945 9.116 -44.091 1.00 47.47 575 VAL A O 1
ATOM 4665 N N . HIS A 1 576 ? 32.349 7.463 -45.549 1.00 47.50 576 HIS A N 1
ATOM 4666 C CA . HIS A 1 576 ? 32.453 8.333 -46.725 1.00 47.50 576 HIS A CA 1
ATOM 4667 C C . HIS A 1 576 ? 31.131 9.063 -47.009 1.00 47.50 576 HIS A C 1
ATOM 4669 O O . HIS A 1 576 ? 31.133 10.257 -47.301 1.00 47.50 576 HIS A O 1
ATOM 4675 N N . HIS A 1 577 ? 29.998 8.371 -46.862 1.00 50.81 577 HIS A N 1
ATOM 4676 C CA . HIS A 1 577 ? 28.677 8.984 -46.984 1.00 50.81 577 HIS A CA 1
ATOM 4677 C C . HIS A 1 577 ? 28.324 9.879 -45.789 1.00 50.81 577 HIS A C 1
ATOM 4679 O O . HIS A 1 577 ? 27.700 10.910 -46.004 1.00 50.81 577 HIS A O 1
ATOM 4685 N N . ALA A 1 578 ? 28.744 9.528 -44.566 1.00 45.72 578 ALA A N 1
ATOM 4686 C CA . ALA A 1 578 ? 28.560 10.320 -43.345 1.00 45.72 578 ALA A CA 1
ATOM 4687 C C . ALA A 1 578 ? 29.334 11.649 -43.383 1.00 45.72 578 ALA A C 1
ATOM 4689 O O . ALA A 1 578 ? 28.858 12.644 -42.853 1.00 45.72 578 ALA A O 1
ATOM 4690 N N . LEU A 1 579 ? 30.500 11.676 -44.039 1.00 44.59 579 LEU A N 1
ATOM 4691 C CA . LEU A 1 579 ? 31.281 12.893 -44.304 1.00 44.59 579 LEU A CA 1
ATOM 4692 C C . LEU A 1 579 ? 30.643 13.801 -45.379 1.00 44.59 579 LEU A C 1
ATOM 4694 O O . LEU A 1 579 ? 31.039 14.954 -45.500 1.00 44.59 579 LEU A O 1
ATOM 4698 N N . LYS A 1 580 ? 29.658 13.295 -46.137 1.00 47.16 580 LYS A N 1
ATOM 4699 C CA . LYS A 1 580 ? 28.826 14.023 -47.118 1.00 47.16 580 LYS A CA 1
ATOM 4700 C C . LYS A 1 580 ? 27.346 14.102 -46.689 1.00 47.16 580 LYS A C 1
ATOM 4702 O O . LYS A 1 580 ? 26.464 14.274 -47.527 1.00 47.16 580 LYS A O 1
ATOM 4707 N N . ASP A 1 581 ? 27.035 13.842 -45.419 1.00 56.84 581 ASP A N 1
ATOM 4708 C CA . ASP A 1 581 ? 25.657 13.666 -44.949 1.00 56.84 581 ASP A CA 1
ATOM 4709 C C . ASP A 1 581 ? 25.070 14.994 -44.449 1.00 56.84 581 ASP A C 1
ATOM 4711 O O . ASP A 1 581 ? 25.292 15.371 -43.306 1.00 56.84 581 ASP A O 1
ATOM 4715 N N . ASP A 1 582 ? 24.263 15.666 -45.275 1.00 57.19 582 ASP A N 1
ATOM 4716 C CA . ASP A 1 582 ? 23.613 16.949 -44.931 1.00 57.19 582 ASP A CA 1
ATOM 4717 C C . ASP A 1 582 ? 22.529 16.848 -43.830 1.00 57.19 582 ASP A C 1
ATOM 4719 O O . ASP A 1 582 ? 21.884 17.835 -43.481 1.00 57.19 582 ASP A O 1
ATOM 4723 N N . ILE A 1 583 ? 22.267 15.649 -43.291 1.00 63.00 583 ILE A N 1
ATOM 4724 C CA . ILE A 1 583 ? 21.247 15.412 -42.257 1.00 63.00 583 ILE A CA 1
ATOM 4725 C C . ILE A 1 583 ? 21.935 15.206 -40.901 1.00 63.00 583 ILE A C 1
ATOM 4727 O O . ILE A 1 583 ? 22.168 14.068 -40.470 1.00 63.00 583 ILE A O 1
ATOM 4731 N N . GLU A 1 584 ? 22.211 16.312 -40.205 1.00 69.75 584 GLU A N 1
ATOM 4732 C CA . GLU A 1 584 ? 22.797 16.354 -38.854 1.00 69.75 584 GLU A CA 1
ATOM 4733 C C . GLU A 1 584 ? 21.788 15.981 -37.745 1.00 69.75 584 GLU A C 1
ATOM 4735 O O . GLU A 1 584 ? 21.528 16.742 -36.817 1.00 69.75 584 GLU A O 1
ATOM 4740 N N . ILE A 1 585 ? 21.201 14.782 -37.820 1.00 79.50 585 ILE A N 1
ATOM 4741 C CA . ILE A 1 585 ? 20.337 14.250 -36.752 1.00 79.50 585 ILE A CA 1
ATOM 4742 C C . ILE A 1 585 ? 21.114 13.211 -35.936 1.00 79.50 585 ILE A C 1
ATOM 4744 O O . ILE A 1 585 ? 21.399 12.096 -36.401 1.00 79.50 585 ILE A O 1
ATOM 4748 N N . ASP A 1 586 ? 21.441 13.595 -34.703 1.00 78.06 586 ASP A N 1
ATOM 4749 C CA . ASP A 1 586 ? 22.219 12.799 -33.748 1.00 78.06 586 ASP A CA 1
ATOM 4750 C C . ASP A 1 586 ? 21.379 11.706 -33.059 1.00 78.06 586 ASP A C 1
ATOM 4752 O O . ASP A 1 586 ? 21.903 10.630 -32.756 1.00 78.06 586 ASP A O 1
ATOM 4756 N N . GLN A 1 587 ? 20.078 11.951 -32.851 1.00 88.00 587 GLN A N 1
ATOM 4757 C CA . GLN A 1 587 ? 19.149 11.005 -32.226 1.00 88.00 587 GLN A CA 1
ATOM 4758 C C . GLN A 1 587 ? 18.688 9.949 -33.226 1.00 88.00 587 GLN A C 1
ATOM 4760 O O . GLN A 1 587 ? 18.061 10.267 -34.243 1.00 88.00 587 GLN A O 1
ATOM 4765 N N . ARG A 1 588 ? 18.977 8.675 -32.933 1.00 88.94 588 ARG A N 1
ATOM 4766 C CA . ARG A 1 588 ? 18.717 7.590 -33.886 1.00 88.94 588 ARG A CA 1
ATOM 4767 C C . ARG A 1 588 ? 18.100 6.357 -33.267 1.00 88.94 588 ARG A C 1
ATOM 4769 O O . ARG A 1 588 ? 18.457 5.978 -32.161 1.00 88.94 588 ARG A O 1
ATOM 4776 N N . ILE A 1 589 ? 17.241 5.679 -34.024 1.00 90.06 589 ILE A N 1
ATOM 4777 C CA . ILE A 1 589 ? 16.873 4.283 -33.758 1.00 90.06 589 ILE A CA 1
ATOM 4778 C C . ILE A 1 589 ? 17.820 3.408 -34.577 1.00 90.06 589 ILE A C 1
ATOM 4780 O O . ILE A 1 589 ? 17.695 3.334 -35.795 1.00 90.06 589 ILE A O 1
ATOM 4784 N N . LEU A 1 590 ? 18.777 2.760 -33.909 1.00 85.56 590 LEU A N 1
ATOM 4785 C CA . LEU A 1 590 ? 19.822 1.977 -34.580 1.00 85.56 590 LEU A CA 1
ATOM 4786 C C . LEU A 1 590 ? 19.465 0.509 -34.763 1.00 85.56 590 LEU A C 1
ATOM 4788 O O . LEU A 1 590 ? 19.980 -0.154 -35.659 1.00 85.56 590 LEU A O 1
ATOM 4792 N N . SER A 1 591 ? 18.652 -0.042 -33.867 1.00 88.88 591 SER A N 1
ATOM 4793 C CA . SER A 1 591 ? 18.314 -1.458 -33.911 1.00 88.88 591 SER A CA 1
ATOM 4794 C C . SER A 1 591 ? 17.017 -1.725 -33.167 1.00 88.88 591 SER A C 1
ATOM 4796 O O . SER A 1 591 ? 16.816 -1.207 -32.071 1.00 88.88 591 SER A O 1
ATOM 4798 N N . LEU A 1 592 ? 16.150 -2.544 -33.755 1.00 92.62 592 LEU A N 1
ATOM 4799 C CA . LEU A 1 592 ? 14.862 -2.948 -33.198 1.00 92.62 592 LEU A CA 1
ATOM 4800 C C . LEU A 1 592 ? 14.613 -4.409 -33.560 1.00 92.62 592 LEU A C 1
ATOM 4802 O O . LEU A 1 592 ? 14.461 -4.729 -34.736 1.00 92.62 592 LEU A O 1
ATOM 4806 N N . GLY A 1 593 ? 14.556 -5.285 -32.562 1.00 93.00 593 GLY A N 1
ATOM 4807 C CA . GLY A 1 593 ? 14.335 -6.714 -32.759 1.00 93.00 593 GLY A CA 1
ATOM 4808 C C . GLY A 1 593 ? 13.200 -7.234 -31.889 1.00 93.00 593 GLY A C 1
ATOM 4809 O O . GLY A 1 593 ? 13.090 -6.871 -30.722 1.00 93.00 593 GLY A O 1
ATOM 4810 N N . VAL A 1 594 ? 12.373 -8.114 -32.450 1.00 95.69 594 VAL A N 1
ATOM 4811 C CA . VAL A 1 594 ? 11.346 -8.879 -31.726 1.00 95.69 594 VAL A CA 1
ATOM 4812 C C . VAL A 1 594 ? 11.467 -10.339 -32.145 1.00 95.69 594 VAL A C 1
ATOM 4814 O O . VAL A 1 594 ? 11.643 -10.625 -33.340 1.00 95.69 594 VAL A O 1
ATOM 4817 N N . LEU A 1 595 ? 11.379 -11.249 -31.169 1.00 95.06 595 LEU A N 1
ATOM 4818 C CA . LEU A 1 595 ? 11.396 -12.691 -31.416 1.00 95.06 595 LEU A CA 1
ATOM 4819 C C . LEU A 1 595 ? 10.351 -13.072 -32.479 1.00 95.06 595 LEU A C 1
ATOM 4821 O O . LEU A 1 595 ? 9.230 -12.562 -32.405 1.00 95.06 595 LEU A O 1
ATOM 4825 N N . PRO A 1 596 ? 10.681 -13.944 -33.454 1.00 92.75 596 PRO A N 1
ATOM 4826 C CA . PRO A 1 596 ? 9.770 -14.313 -34.541 1.00 92.75 596 PRO A CA 1
ATOM 4827 C C . PRO A 1 596 ? 8.362 -14.708 -34.075 1.00 92.75 596 PRO A C 1
ATOM 4829 O O . PRO A 1 596 ? 7.377 -14.188 -34.590 1.00 92.75 596 PRO A O 1
ATOM 4832 N N . GLU A 1 597 ? 8.276 -15.531 -33.033 1.00 92.62 597 GLU A N 1
ATOM 4833 C CA . GLU A 1 597 ? 7.042 -16.028 -32.415 1.00 92.62 597 GLU A CA 1
ATOM 4834 C C . GLU A 1 597 ? 6.244 -14.976 -31.614 1.00 92.62 597 GLU A C 1
ATOM 4836 O O . GLU A 1 597 ? 5.131 -15.246 -31.168 1.00 92.62 597 GLU A O 1
ATOM 4841 N N . ARG A 1 598 ? 6.796 -13.772 -31.409 1.00 91.56 598 ARG A N 1
ATOM 4842 C CA . ARG A 1 598 ? 6.145 -12.643 -30.711 1.00 91.56 598 ARG A CA 1
ATOM 4843 C C . ARG A 1 598 ? 5.815 -11.471 -31.646 1.00 91.56 598 ARG A C 1
ATOM 4845 O O . ARG A 1 598 ? 5.414 -10.397 -31.195 1.00 91.56 598 ARG A O 1
ATOM 4852 N N . ARG A 1 599 ? 6.000 -11.643 -32.959 1.00 90.50 599 ARG A N 1
ATOM 4853 C CA . ARG A 1 599 ? 5.633 -10.641 -33.976 1.00 90.50 599 ARG A CA 1
ATOM 4854 C C . ARG A 1 599 ? 4.111 -10.569 -34.143 1.00 90.50 599 ARG A C 1
ATOM 4856 O O . ARG A 1 599 ? 3.386 -11.468 -33.738 1.00 90.50 599 ARG A O 1
ATOM 4863 N N . GLY A 1 600 ? 3.621 -9.462 -34.703 1.00 86.31 600 GLY A N 1
ATOM 4864 C CA . GLY A 1 600 ? 2.182 -9.223 -34.899 1.00 86.31 600 GLY A CA 1
ATOM 4865 C C . GLY A 1 600 ? 1.410 -8.800 -33.640 1.00 86.31 600 GLY A C 1
ATOM 4866 O O . GLY A 1 600 ? 0.238 -8.468 -33.739 1.00 86.31 600 GLY A O 1
ATOM 4867 N N . GLN A 1 601 ? 2.062 -8.738 -32.474 1.00 87.69 601 GLN A N 1
ATOM 4868 C CA . GLN A 1 601 ? 1.434 -8.420 -31.179 1.00 87.69 601 GLN A CA 1
ATOM 4869 C C . GLN A 1 601 ? 1.637 -6.956 -30.738 1.00 87.69 601 GLN A C 1
ATOM 4871 O O . GLN A 1 601 ? 1.478 -6.628 -29.569 1.00 87.69 601 GLN A O 1
ATOM 4876 N N . GLY A 1 602 ? 2.084 -6.069 -31.635 1.00 89.31 602 GLY A N 1
ATOM 4877 C CA . GLY A 1 602 ? 2.322 -4.652 -31.311 1.00 89.31 602 GLY A CA 1
ATOM 4878 C C . GLY A 1 602 ? 3.595 -4.345 -30.500 1.00 89.31 602 GLY A C 1
ATOM 4879 O O . GLY A 1 602 ? 3.899 -3.177 -30.282 1.00 89.31 602 GLY A O 1
ATOM 4880 N N . VAL A 1 603 ? 4.407 -5.346 -30.124 1.00 92.25 603 VAL A N 1
ATOM 4881 C CA . VAL A 1 603 ? 5.628 -5.168 -29.300 1.00 92.25 603 VAL A CA 1
ATOM 4882 C C . VAL A 1 603 ? 6.572 -4.088 -29.844 1.00 92.25 603 VAL A C 1
ATOM 4884 O O . VAL A 1 603 ? 7.014 -3.211 -29.104 1.00 92.25 603 VAL A O 1
ATOM 4887 N N . ALA A 1 604 ? 6.866 -4.138 -31.145 1.00 93.81 604 ALA A N 1
ATOM 4888 C CA . ALA A 1 604 ? 7.752 -3.183 -31.807 1.00 93.81 604 ALA A CA 1
ATOM 4889 C C . ALA A 1 604 ? 7.163 -1.762 -31.851 1.00 93.81 604 ALA A C 1
ATOM 4891 O O . ALA A 1 604 ? 7.909 -0.793 -31.734 1.00 93.81 604 ALA A O 1
ATOM 4892 N N . GLN A 1 605 ? 5.837 -1.641 -31.983 1.00 92.88 605 GLN A N 1
ATOM 4893 C CA . GLN A 1 605 ? 5.134 -0.356 -31.982 1.00 92.88 605 GLN A CA 1
ATOM 4894 C C . GLN A 1 605 ? 5.306 0.358 -30.642 1.00 92.88 605 GLN A C 1
ATOM 4896 O O . GLN A 1 605 ? 5.710 1.519 -30.616 1.00 92.88 605 GLN A O 1
ATOM 4901 N N . GLU A 1 606 ? 5.103 -0.359 -29.541 1.00 90.50 606 GLU A N 1
ATOM 4902 C CA . GLU A 1 606 ? 5.286 0.201 -28.203 1.00 90.50 606 GLU A CA 1
ATOM 4903 C C . GLU A 1 606 ? 6.754 0.517 -27.888 1.00 90.50 606 GLU A C 1
ATOM 4905 O O . GLU A 1 606 ? 7.042 1.571 -27.327 1.00 90.50 606 GLU A O 1
ATOM 4910 N N . LEU A 1 607 ? 7.711 -0.325 -28.303 1.00 94.31 607 LEU A N 1
ATOM 4911 C CA . LEU A 1 607 ? 9.142 -0.017 -28.149 1.00 94.31 607 LEU A CA 1
ATOM 4912 C C . LEU A 1 607 ? 9.537 1.278 -28.878 1.00 94.31 607 LEU A C 1
ATOM 4914 O O . LEU A 1 607 ? 10.279 2.089 -28.323 1.00 94.31 607 LEU A O 1
ATOM 4918 N N . VAL A 1 608 ? 9.033 1.492 -30.100 1.00 95.00 608 VAL A N 1
ATOM 4919 C CA . VAL A 1 608 ? 9.253 2.744 -30.842 1.00 95.00 608 VAL A CA 1
ATOM 4920 C C . VAL A 1 608 ? 8.600 3.918 -30.119 1.00 95.00 608 VAL A C 1
ATOM 4922 O O . VAL A 1 608 ? 9.253 4.945 -29.955 1.00 95.00 608 VAL A O 1
ATOM 4925 N N . ARG A 1 609 ? 7.358 3.777 -29.636 1.00 91.69 609 ARG A N 1
ATOM 4926 C CA . ARG A 1 609 ? 6.672 4.831 -28.871 1.00 91.69 609 ARG A CA 1
ATOM 4927 C C . ARG A 1 609 ? 7.504 5.280 -27.666 1.00 91.69 609 ARG A C 1
ATOM 4929 O O . ARG A 1 609 ? 7.781 6.471 -27.539 1.00 91.69 609 ARG A O 1
ATOM 4936 N N . HIS A 1 610 ? 7.969 4.332 -26.852 1.00 91.38 610 HIS A N 1
ATOM 4937 C CA . HIS A 1 610 ? 8.823 4.595 -25.688 1.00 91.38 610 HIS A CA 1
ATOM 4938 C C . HIS A 1 610 ? 10.154 5.256 -26.060 1.00 91.38 610 HIS A C 1
ATOM 4940 O O . HIS A 1 610 ? 10.616 6.166 -25.373 1.00 91.38 610 HIS A O 1
ATOM 4946 N N . ALA A 1 611 ? 10.775 4.842 -27.168 1.00 92.44 611 ALA A N 1
ATOM 4947 C CA . ALA A 1 611 ? 11.995 5.480 -27.659 1.00 92.44 611 ALA A CA 1
ATOM 4948 C C . ALA A 1 611 ? 11.754 6.933 -28.109 1.00 92.44 611 ALA A C 1
ATOM 4950 O O . ALA A 1 611 ? 12.573 7.805 -27.823 1.00 92.44 611 ALA A O 1
ATOM 4951 N N . LEU A 1 612 ? 10.627 7.215 -28.771 1.00 92.12 612 LEU A N 1
ATOM 4952 C CA . LEU A 1 612 ? 10.252 8.576 -29.162 1.00 92.12 612 LEU A CA 1
ATOM 4953 C C . LEU A 1 612 ? 9.951 9.458 -27.944 1.00 92.12 612 LEU A C 1
ATOM 4955 O O . LEU A 1 612 ? 10.406 10.596 -27.900 1.00 92.12 612 LEU A O 1
ATOM 4959 N N . GLU A 1 613 ? 9.229 8.946 -26.945 1.00 87.69 613 GLU A N 1
ATOM 4960 C CA . GLU A 1 613 ? 8.978 9.653 -25.677 1.00 87.69 613 GLU A CA 1
ATOM 4961 C C . GLU A 1 613 ? 10.282 9.993 -24.962 1.00 87.69 613 GLU A C 1
ATOM 4963 O O . GLU A 1 613 ? 10.508 11.145 -24.594 1.00 87.69 613 GLU A O 1
ATOM 4968 N N . ARG A 1 614 ? 11.207 9.033 -24.883 1.00 87.88 614 ARG A N 1
ATOM 4969 C CA . ARG A 1 614 ? 12.558 9.281 -24.381 1.00 87.88 614 ARG A CA 1
ATOM 4970 C C . ARG A 1 614 ? 13.241 10.424 -25.135 1.00 87.88 614 ARG A C 1
ATOM 4972 O O . ARG A 1 614 ? 13.771 11.326 -24.494 1.00 87.88 614 ARG A O 1
ATOM 4979 N N . PHE A 1 615 ? 13.229 10.417 -26.467 1.00 90.69 615 PHE A N 1
ATOM 4980 C CA . PHE A 1 615 ? 13.822 11.504 -27.250 1.00 90.69 615 PHE A CA 1
ATOM 4981 C C . PHE A 1 615 ? 13.166 12.860 -26.963 1.00 90.69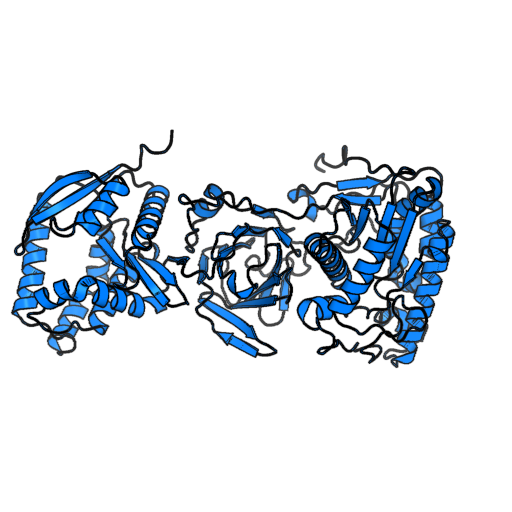 615 PHE A C 1
ATOM 4983 O O . PHE A 1 615 ? 13.893 13.833 -26.765 1.00 90.69 615 PHE A O 1
ATOM 4990 N N . ARG A 1 616 ? 11.834 12.918 -26.823 1.00 87.69 616 ARG A N 1
ATOM 4991 C CA . ARG A 1 616 ? 11.129 14.142 -26.397 1.00 87.69 616 ARG A CA 1
ATOM 4992 C C . ARG A 1 616 ? 11.607 14.627 -25.028 1.00 87.69 616 ARG A C 1
ATOM 4994 O O . ARG A 1 616 ? 11.941 15.797 -24.889 1.00 87.69 616 ARG A O 1
ATOM 5001 N N . THR A 1 617 ? 11.738 13.735 -24.040 1.00 84.31 617 THR A N 1
ATOM 5002 C CA . THR A 1 617 ? 12.243 14.115 -22.701 1.00 84.31 617 THR A CA 1
ATOM 5003 C C . THR A 1 617 ? 13.696 14.593 -22.698 1.00 84.31 617 THR A C 1
ATOM 5005 O O . THR A 1 617 ? 14.099 15.322 -21.797 1.00 84.31 617 THR A O 1
ATOM 5008 N N . LEU A 1 618 ? 14.484 14.205 -23.705 1.00 86.94 618 LEU A N 1
ATOM 5009 C CA . LEU A 1 618 ? 15.851 14.685 -23.916 1.00 86.94 618 LEU A CA 1
ATOM 5010 C C . LEU A 1 618 ? 15.910 15.982 -24.742 1.00 86.94 618 LEU A C 1
ATOM 5012 O O . LEU A 1 618 ? 17.006 16.449 -25.038 1.00 86.94 618 LEU A O 1
ATOM 5016 N N . GLY A 1 619 ? 14.761 16.558 -25.113 1.00 88.44 619 GLY A N 1
ATOM 5017 C CA . GLY A 1 619 ? 14.677 17.790 -25.898 1.00 88.44 619 GLY A CA 1
ATOM 5018 C C . GLY A 1 619 ? 14.969 17.606 -27.388 1.00 88.44 619 GLY A C 1
ATOM 5019 O O . GLY A 1 619 ? 15.298 18.573 -28.066 1.00 88.44 619 GLY A O 1
ATOM 5020 N N . ALA A 1 620 ? 14.883 16.379 -27.910 1.00 89.56 620 ALA A N 1
ATOM 5021 C CA . ALA A 1 620 ? 15.134 16.123 -29.321 1.00 89.56 620 ALA A CA 1
ATOM 5022 C C . ALA A 1 620 ? 14.003 16.670 -30.201 1.00 89.56 620 ALA A C 1
ATOM 5024 O O . ALA A 1 620 ? 12.820 16.452 -29.936 1.00 89.56 620 ALA A O 1
ATOM 5025 N N . GLU A 1 621 ? 14.376 17.319 -31.298 1.00 90.50 621 GLU A N 1
ATOM 5026 C CA . GLU A 1 621 ? 13.424 17.902 -32.250 1.00 90.50 621 GLU A CA 1
ATOM 5027 C C . GLU A 1 621 ? 13.109 16.963 -33.406 1.00 90.50 621 GLU A C 1
ATOM 5029 O O . GLU A 1 621 ? 12.015 17.002 -33.972 1.00 90.50 621 GLU A O 1
ATOM 5034 N N . GLN A 1 622 ? 14.075 16.118 -33.758 1.00 92.06 622 GLN A N 1
ATOM 5035 C CA . GLN A 1 622 ? 13.995 15.180 -34.863 1.00 92.06 622 GLN A CA 1
ATOM 5036 C C . GLN A 1 622 ? 14.628 13.848 -34.477 1.00 92.06 622 GLN A C 1
ATOM 5038 O O . GLN A 1 622 ? 15.560 13.790 -33.679 1.00 92.06 622 GLN A O 1
ATOM 5043 N N . VAL A 1 623 ? 14.126 12.769 -35.070 1.00 92.88 623 VAL A N 1
ATOM 5044 C CA . VAL A 1 623 ? 14.671 11.418 -34.900 1.00 92.88 623 VAL A CA 1
ATOM 5045 C C . VAL A 1 623 ? 14.877 10.798 -36.268 1.00 92.88 623 VAL A C 1
ATOM 5047 O O . VAL A 1 623 ? 14.000 10.885 -37.130 1.00 92.88 623 VAL A O 1
ATOM 5050 N N . ARG A 1 624 ? 16.024 10.144 -36.452 1.00 91.69 624 ARG A N 1
ATOM 5051 C CA . ARG A 1 624 ? 16.407 9.471 -37.697 1.00 91.69 624 ARG A CA 1
ATOM 5052 C C . ARG A 1 624 ? 16.477 7.954 -37.522 1.00 91.69 624 ARG A C 1
ATOM 5054 O O . ARG A 1 624 ? 16.817 7.448 -36.455 1.00 91.69 624 ARG A O 1
ATOM 5061 N N . LEU A 1 625 ? 16.179 7.222 -38.589 1.00 89.75 625 LEU A N 1
ATOM 5062 C CA . LEU A 1 625 ? 16.450 5.790 -38.694 1.00 89.75 625 LEU A CA 1
ATOM 5063 C C . LEU A 1 625 ? 16.803 5.394 -40.126 1.00 89.75 625 LEU A C 1
ATOM 5065 O O . LEU A 1 625 ? 16.465 6.098 -41.081 1.00 89.75 625 LEU A O 1
ATOM 5069 N N . GLU A 1 626 ? 17.449 4.242 -40.262 1.00 86.75 626 GLU A N 1
ATOM 5070 C CA . GLU A 1 626 ? 17.780 3.616 -41.535 1.00 86.75 626 GLU A CA 1
ATOM 5071 C C . GLU A 1 626 ? 17.096 2.246 -41.641 1.00 86.75 626 GLU A C 1
ATOM 5073 O O . GLU A 1 626 ? 17.171 1.420 -40.731 1.00 86.75 626 GLU A O 1
ATOM 5078 N N . VAL A 1 627 ? 16.417 1.988 -42.762 1.00 86.31 627 VAL A N 1
ATOM 5079 C CA . VAL A 1 627 ? 15.690 0.729 -42.995 1.00 86.31 627 VAL A CA 1
ATOM 5080 C C . VAL A 1 627 ? 15.836 0.267 -44.444 1.00 86.31 627 VAL A C 1
ATOM 5082 O O . VAL A 1 627 ? 15.855 1.082 -45.363 1.00 86.31 627 VAL A O 1
ATOM 5085 N N . ARG A 1 628 ? 15.937 -1.046 -44.673 1.00 84.25 628 ARG A N 1
ATOM 5086 C CA . ARG A 1 628 ? 16.007 -1.601 -46.031 1.00 84.25 628 ARG A CA 1
ATOM 5087 C C . ARG A 1 628 ? 14.643 -1.512 -46.753 1.00 84.25 628 ARG A C 1
ATOM 5089 O O . ARG A 1 628 ? 13.621 -1.782 -46.115 1.00 84.25 628 ARG A O 1
ATOM 5096 N N . PRO A 1 629 ? 14.592 -1.182 -48.063 1.00 88.81 629 PRO A N 1
ATOM 5097 C CA . PRO A 1 629 ? 13.341 -1.093 -48.833 1.00 88.81 629 PRO A CA 1
ATOM 5098 C C . PRO A 1 629 ? 12.502 -2.386 -48.893 1.00 88.81 629 PRO A C 1
ATOM 5100 O O . PRO A 1 629 ? 11.283 -2.338 -49.113 1.00 88.81 629 PRO A O 1
ATOM 5103 N N . ASP A 1 630 ? 13.142 -3.544 -48.727 1.00 87.62 630 ASP A N 1
ATOM 5104 C CA . ASP A 1 630 ? 12.537 -4.880 -48.729 1.00 87.62 630 ASP A CA 1
ATOM 5105 C C . ASP A 1 630 ? 11.935 -5.272 -47.364 1.00 87.62 630 ASP A C 1
ATOM 5107 O O . ASP A 1 630 ? 11.056 -6.132 -47.305 1.00 87.62 630 ASP A O 1
ATOM 5111 N N . ASN A 1 631 ? 12.291 -4.580 -46.274 1.00 85.88 631 ASN A N 1
ATOM 5112 C CA . ASN A 1 631 ? 11.712 -4.791 -44.946 1.00 85.88 631 ASN A CA 1
ATOM 5113 C C . ASN A 1 631 ? 10.335 -4.110 -44.816 1.00 85.88 631 ASN A C 1
ATOM 5115 O O . ASN A 1 631 ? 10.148 -3.123 -44.094 1.00 85.88 631 ASN A O 1
ATOM 5119 N N . LYS A 1 632 ? 9.343 -4.643 -45.542 1.00 91.50 632 LYS A N 1
ATOM 5120 C CA . LYS A 1 632 ? 7.962 -4.127 -45.565 1.00 91.50 632 LYS A CA 1
ATOM 5121 C C . LYS A 1 632 ? 7.330 -4.000 -44.167 1.00 91.50 632 LYS A C 1
ATOM 5123 O O . LYS A 1 632 ? 6.710 -2.962 -43.922 1.00 91.50 632 LYS A O 1
ATOM 5128 N N . PRO A 1 633 ? 7.505 -4.960 -43.230 1.00 90.69 633 PRO A N 1
ATOM 5129 C CA . PRO A 1 633 ? 6.967 -4.825 -41.875 1.00 90.69 633 PRO A CA 1
ATOM 5130 C C . PRO A 1 633 ? 7.533 -3.620 -41.111 1.00 90.69 633 PRO A C 1
ATOM 5132 O O . PRO A 1 633 ? 6.767 -2.868 -40.508 1.00 90.69 633 PRO A O 1
ATOM 5135 N N . ALA A 1 634 ? 8.852 -3.394 -41.161 1.00 88.50 634 ALA A N 1
ATOM 5136 C CA . ALA A 1 634 ? 9.476 -2.250 -40.494 1.00 88.50 634 ALA A CA 1
ATOM 5137 C C . ALA A 1 634 ? 9.061 -0.918 -41.136 1.00 88.50 634 ALA A C 1
ATOM 5139 O O . ALA A 1 634 ? 8.752 0.037 -40.429 1.00 88.50 634 ALA A O 1
ATOM 5140 N N . LEU A 1 635 ? 8.967 -0.863 -42.469 1.00 93.69 635 LEU A N 1
ATOM 5141 C CA . LEU A 1 635 ? 8.493 0.328 -43.181 1.00 93.69 635 LEU A CA 1
ATOM 5142 C C . LEU A 1 635 ? 7.062 0.711 -42.805 1.00 93.69 635 LEU A C 1
ATOM 5144 O O . LEU A 1 635 ? 6.784 1.890 -42.587 1.00 93.69 635 LEU A O 1
ATOM 5148 N N . HIS A 1 636 ? 6.159 -0.268 -42.718 1.00 94.00 636 HIS A N 1
ATOM 5149 C CA . HIS A 1 636 ? 4.788 -0.025 -42.274 1.00 94.00 636 HIS A CA 1
ATOM 5150 C C . HIS A 1 636 ? 4.759 0.523 -40.840 1.00 94.00 636 HIS A C 1
ATOM 5152 O O . HIS A 1 636 ? 4.112 1.537 -40.581 1.00 94.00 636 HIS A O 1
ATOM 5158 N N . LEU A 1 637 ? 5.522 -0.096 -39.933 1.00 94.38 637 LEU A N 1
ATOM 5159 C CA . LEU A 1 637 ? 5.659 0.353 -38.549 1.00 94.38 637 LEU A CA 1
ATOM 5160 C C . LEU A 1 637 ? 6.153 1.805 -38.456 1.00 94.38 637 LEU A C 1
ATOM 5162 O O . LEU A 1 637 ? 5.535 2.618 -37.771 1.00 94.38 637 LEU A O 1
ATOM 5166 N N . TYR A 1 638 ? 7.253 2.142 -39.131 1.00 95.75 638 TYR A N 1
ATOM 5167 C CA . TYR A 1 638 ? 7.850 3.475 -39.036 1.00 95.75 638 TYR A CA 1
ATOM 5168 C C . TYR A 1 638 ? 6.959 4.553 -39.655 1.00 95.75 638 TYR A C 1
ATOM 5170 O O . TYR A 1 638 ? 6.803 5.618 -39.061 1.00 95.75 638 TYR A O 1
ATOM 5178 N N . ARG A 1 639 ? 6.296 4.270 -40.783 1.00 95.75 639 ARG A N 1
ATOM 5179 C CA . ARG A 1 639 ? 5.303 5.189 -41.367 1.00 95.75 639 ARG A CA 1
ATOM 5180 C C . ARG A 1 639 ? 4.137 5.437 -40.416 1.00 95.75 639 ARG A C 1
ATOM 5182 O O . ARG A 1 639 ? 3.787 6.589 -40.190 1.00 95.75 639 ARG A O 1
ATOM 5189 N N . LYS A 1 640 ? 3.595 4.382 -39.795 1.00 93.12 640 LYS A N 1
ATOM 5190 C CA . LYS A 1 640 ? 2.537 4.499 -38.777 1.00 93.12 640 LYS A CA 1
ATOM 5191 C C . LYS A 1 640 ? 2.995 5.306 -37.558 1.00 93.12 640 LYS A C 1
ATOM 5193 O O . LYS A 1 640 ? 2.212 6.051 -36.987 1.00 93.12 640 LYS A O 1
ATOM 5198 N N . ALA A 1 641 ? 4.268 5.193 -37.181 1.00 92.06 641 ALA A N 1
ATOM 5199 C CA . ALA A 1 641 ? 4.863 5.995 -36.116 1.00 92.06 641 ALA A CA 1
ATOM 5200 C C . ALA A 1 641 ? 5.143 7.460 -36.521 1.00 92.06 641 ALA A C 1
ATOM 5202 O O . ALA A 1 641 ? 5.592 8.230 -35.672 1.00 92.06 641 ALA A O 1
ATOM 5203 N N . GLY A 1 642 ? 4.883 7.863 -37.772 1.00 94.81 642 GLY A N 1
ATOM 5204 C CA . GLY A 1 642 ? 5.046 9.234 -38.273 1.00 94.81 642 GLY A CA 1
ATOM 5205 C C . GLY A 1 642 ? 6.400 9.533 -38.926 1.00 94.81 642 GLY A C 1
ATOM 5206 O O . GLY A 1 642 ? 6.746 10.698 -39.109 1.00 94.81 642 GLY A O 1
ATOM 5207 N N . PHE A 1 643 ? 7.197 8.515 -39.263 1.00 96.00 643 PHE A N 1
ATOM 5208 C CA . PHE A 1 643 ? 8.441 8.710 -40.009 1.00 96.00 643 PHE A CA 1
ATOM 5209 C C . PHE A 1 643 ? 8.177 8.853 -41.512 1.00 96.00 643 PHE A C 1
ATOM 5211 O O . PHE A 1 643 ? 7.414 8.089 -42.106 1.00 96.00 643 PHE A O 1
ATOM 5218 N N . THR A 1 644 ? 8.890 9.780 -42.147 1.00 95.75 644 THR A N 1
ATOM 5219 C CA . THR A 1 644 ? 8.833 10.036 -43.595 1.00 95.75 644 THR A CA 1
ATOM 5220 C C . THR A 1 644 ? 10.183 9.757 -44.240 1.00 95.75 644 THR A C 1
ATOM 5222 O O . THR A 1 644 ? 11.224 9.969 -43.620 1.00 95.75 644 THR A O 1
ATOM 5225 N N . VAL A 1 645 ? 10.186 9.248 -45.474 1.00 94.88 645 VAL A N 1
ATOM 5226 C CA . VAL A 1 645 ? 11.431 9.017 -46.223 1.00 94.88 645 VAL A CA 1
ATOM 5227 C C . VAL A 1 645 ? 12.012 10.371 -46.624 1.00 94.88 645 VAL A C 1
ATOM 5229 O O . VAL A 1 645 ? 11.311 11.184 -47.220 1.00 94.88 645 VAL A O 1
ATOM 5232 N N . LYS A 1 646 ? 13.283 10.611 -46.293 1.00 92.12 646 LYS A N 1
ATOM 5233 C CA . LYS A 1 646 ? 14.008 11.832 -46.674 1.00 92.12 646 LYS A CA 1
ATOM 5234 C C . LYS A 1 646 ? 14.968 11.607 -47.828 1.00 92.12 646 LYS A C 1
ATOM 5236 O O . LYS A 1 646 ? 15.064 12.464 -48.695 1.00 92.12 646 LYS A O 1
ATOM 5241 N N . LYS A 1 647 ? 15.668 10.470 -47.841 1.00 88.44 647 LYS A N 1
ATOM 5242 C CA . LYS A 1 647 ? 16.574 10.096 -48.932 1.00 88.44 647 LYS A CA 1
ATOM 5243 C C . LYS A 1 647 ? 16.835 8.596 -48.977 1.00 88.44 647 LYS A C 1
ATOM 5245 O O . LYS A 1 647 ? 16.531 7.878 -48.023 1.00 88.44 647 LYS A O 1
ATOM 5250 N N . VAL A 1 648 ? 17.441 8.158 -50.073 1.00 86.56 648 VAL A N 1
ATOM 5251 C CA . VAL A 1 648 ? 17.963 6.802 -50.265 1.00 86.56 648 VAL A CA 1
ATOM 5252 C C . VAL A 1 648 ? 19.489 6.868 -50.212 1.00 86.56 648 VAL A C 1
ATOM 5254 O O . VAL A 1 648 ? 20.087 7.767 -50.799 1.00 86.56 648 VAL A O 1
ATOM 5257 N N . ILE A 1 649 ? 20.115 5.956 -49.472 1.00 81.31 649 ILE A N 1
ATOM 5258 C CA . ILE A 1 649 ? 21.573 5.765 -49.437 1.00 81.31 649 ILE A CA 1
ATOM 5259 C C . ILE A 1 649 ? 21.888 4.311 -49.799 1.00 81.31 649 ILE A C 1
ATOM 5261 O O . ILE A 1 649 ? 21.046 3.441 -49.604 1.00 81.31 649 ILE A O 1
ATOM 5265 N N . GLY A 1 650 ? 23.076 4.027 -50.324 1.00 69.81 650 GLY A N 1
ATOM 5266 C CA . GLY A 1 650 ? 23.489 2.669 -50.695 1.00 69.81 650 GLY A CA 1
ATOM 5267 C C . GLY A 1 650 ? 24.654 2.163 -49.851 1.00 69.81 650 GLY A C 1
ATOM 5268 O O . GLY A 1 650 ? 25.480 2.949 -49.390 1.00 69.81 650 GLY A O 1
ATOM 5269 N N . ASP A 1 651 ? 24.732 0.848 -49.669 1.00 69.38 651 ASP A N 1
ATOM 5270 C CA . ASP A 1 651 ? 25.968 0.148 -49.310 1.00 69.38 651 ASP A CA 1
ATOM 5271 C C . ASP A 1 651 ? 26.272 -0.946 -50.341 1.00 69.38 651 ASP A C 1
ATOM 5273 O O . ASP A 1 651 ? 25.557 -1.104 -51.334 1.00 69.38 651 ASP A O 1
ATOM 5277 N N . THR A 1 652 ? 27.322 -1.737 -50.106 1.00 68.06 652 THR A N 1
ATOM 5278 C CA . THR A 1 652 ? 27.729 -2.817 -51.023 1.00 68.06 652 THR A CA 1
ATOM 5279 C C . THR A 1 652 ? 26.667 -3.912 -51.206 1.00 68.06 652 THR A C 1
ATOM 5281 O O . THR A 1 652 ? 26.827 -4.792 -52.048 1.00 68.06 652 THR A O 1
ATOM 5284 N N . ARG A 1 653 ? 25.575 -3.869 -50.431 1.00 65.50 653 ARG A N 1
ATOM 5285 C CA . ARG A 1 653 ? 24.514 -4.881 -50.372 1.00 65.50 653 ARG A CA 1
ATOM 5286 C C . ARG A 1 653 ? 23.139 -4.325 -50.751 1.00 65.50 653 ARG A C 1
ATOM 5288 O O . ARG A 1 653 ? 22.143 -5.029 -50.598 1.00 65.50 653 ARG A O 1
ATOM 5295 N N . GLY A 1 654 ? 23.077 -3.085 -51.237 1.00 74.00 654 GLY A N 1
ATOM 5296 C CA . GLY A 1 654 ? 21.871 -2.467 -51.779 1.00 74.00 654 GLY A CA 1
ATOM 5297 C C . GLY A 1 654 ? 21.464 -1.185 -51.063 1.00 74.00 654 GLY A C 1
ATOM 5298 O O . GLY A 1 654 ? 22.218 -0.595 -50.288 1.00 74.00 654 GLY A O 1
ATOM 5299 N N . GLU A 1 655 ? 20.236 -0.757 -51.320 1.00 84.81 655 GLU A N 1
ATOM 5300 C CA . GLU A 1 655 ? 19.709 0.514 -50.835 1.00 84.81 655 GLU A CA 1
ATOM 5301 C C . GLU A 1 655 ? 19.247 0.458 -49.370 1.00 84.81 655 GLU A C 1
ATOM 5303 O O . GLU A 1 655 ? 18.880 -0.588 -48.825 1.00 84.81 655 GLU A O 1
ATOM 5308 N N . TRP A 1 656 ? 19.235 1.628 -48.745 1.00 82.69 656 TRP A N 1
ATOM 5309 C CA . TRP A 1 656 ? 18.700 1.949 -47.432 1.00 82.69 656 TRP A CA 1
ATOM 5310 C C . TRP A 1 656 ? 17.862 3.220 -47.554 1.00 82.69 656 TRP A C 1
ATOM 5312 O O . TRP A 1 656 ? 18.291 4.216 -48.133 1.00 82.69 656 TRP A O 1
ATOM 5322 N N . LEU A 1 657 ? 16.678 3.218 -46.954 1.00 88.88 657 LEU A N 1
ATOM 5323 C CA . LEU A 1 657 ? 15.845 4.404 -46.813 1.00 88.88 657 LEU A CA 1
ATOM 5324 C C . LEU A 1 657 ? 16.209 5.108 -45.507 1.00 88.88 657 LEU A C 1
ATOM 5326 O O . LEU A 1 657 ? 16.108 4.517 -44.429 1.00 88.88 657 LEU A O 1
ATOM 5330 N N . VAL A 1 658 ? 16.603 6.377 -45.601 1.00 89.50 658 VAL A N 1
ATOM 5331 C CA . VAL A 1 658 ? 16.773 7.260 -44.445 1.00 89.50 658 VAL A CA 1
ATOM 5332 C C . VAL A 1 658 ? 15.425 7.897 -44.148 1.00 89.50 658 VAL A C 1
ATOM 5334 O O . VAL A 1 658 ? 14.899 8.664 -44.962 1.00 89.50 658 VAL A O 1
ATOM 5337 N N . MET A 1 659 ? 14.859 7.579 -42.986 1.00 93.38 659 MET A N 1
ATOM 5338 C CA . MET A 1 659 ? 13.576 8.117 -42.550 1.00 93.38 659 MET A CA 1
ATOM 5339 C C . MET A 1 659 ? 13.741 9.057 -41.357 1.00 93.38 659 MET A C 1
ATOM 5341 O O . MET A 1 659 ? 14.561 8.811 -40.473 1.00 93.38 659 MET A O 1
ATOM 5345 N N . VAL A 1 660 ? 12.937 10.121 -41.324 1.00 93.88 660 VAL A N 1
ATOM 5346 C CA . VAL A 1 660 ? 12.967 11.150 -40.277 1.00 93.88 660 VAL A CA 1
ATOM 5347 C C . VAL A 1 660 ? 11.562 11.424 -39.748 1.00 93.88 660 VAL A C 1
ATOM 5349 O O . VAL A 1 660 ? 10.600 11.481 -40.521 1.00 93.88 660 VAL A O 1
ATOM 5352 N N . LYS A 1 661 ? 11.456 11.620 -38.431 1.00 94.19 661 LYS A N 1
ATOM 5353 C CA . LYS A 1 661 ? 10.265 12.133 -37.745 1.00 94.19 661 LYS A CA 1
ATOM 5354 C C . LYS A 1 661 ? 10.590 13.455 -37.046 1.00 94.19 661 LYS A C 1
ATOM 5356 O O . LYS A 1 661 ? 11.586 13.530 -36.334 1.00 94.19 661 LYS A O 1
ATOM 5361 N N . ASN A 1 662 ? 9.719 14.452 -37.209 1.00 92.75 662 ASN A N 1
ATOM 5362 C CA . ASN A 1 662 ? 9.713 15.672 -36.398 1.00 92.75 662 ASN A CA 1
ATOM 5363 C C . ASN A 1 662 ? 8.933 15.422 -35.099 1.00 92.75 662 ASN A C 1
ATOM 5365 O O . ASN A 1 662 ? 7.843 14.854 -35.137 1.00 92.75 662 ASN A O 1
ATOM 5369 N N . LEU A 1 663 ? 9.473 15.855 -33.961 1.00 87.94 663 LEU A N 1
ATOM 5370 C CA . LEU A 1 663 ? 8.857 15.705 -32.638 1.00 87.94 663 LEU A CA 1
ATOM 5371 C C . LEU A 1 663 ? 8.161 16.979 -32.132 1.00 87.94 663 LEU A C 1
ATOM 5373 O O . LEU A 1 663 ? 7.398 16.893 -31.175 1.00 87.94 663 LEU A O 1
ATOM 5377 N N . ARG A 1 664 ? 8.383 18.135 -32.777 1.00 74.44 664 ARG A N 1
ATOM 5378 C CA . ARG A 1 664 ? 7.851 19.453 -32.372 1.00 74.44 664 ARG A CA 1
ATOM 5379 C C . ARG A 1 664 ? 6.351 19.691 -32.660 1.00 74.44 664 ARG A C 1
ATOM 5381 O O . ARG A 1 664 ? 5.820 20.665 -32.153 1.00 74.44 664 ARG A O 1
ATOM 5388 N N . HIS A 1 665 ? 5.670 18.846 -33.443 1.00 53.59 665 HIS A N 1
ATOM 5389 C CA . HIS A 1 665 ? 4.330 19.141 -34.003 1.00 53.59 665 HIS A CA 1
ATOM 5390 C C . HIS A 1 665 ? 3.161 18.284 -33.465 1.00 53.59 665 HIS A C 1
ATOM 5392 O O . HIS A 1 665 ? 2.126 18.203 -34.112 1.00 53.59 665 HIS A O 1
ATOM 5398 N N . GLU A 1 666 ? 3.295 17.619 -32.316 1.00 53.34 666 GLU A N 1
ATOM 5399 C CA . GLU A 1 666 ? 2.223 16.764 -31.752 1.00 53.34 666 GLU A CA 1
ATOM 5400 C C . GLU A 1 666 ? 1.680 17.289 -30.403 1.00 53.34 666 GLU A C 1
ATOM 5402 O O . GLU A 1 666 ? 1.173 16.506 -29.604 1.00 53.34 666 GLU A O 1
ATOM 5407 N N . GLY A 1 667 ? 1.822 18.590 -30.119 1.00 40.62 667 GLY A N 1
ATOM 5408 C CA . GLY A 1 667 ? 1.489 19.184 -28.817 1.00 40.62 667 GLY A CA 1
ATOM 5409 C C . GLY A 1 667 ? 0.814 20.555 -28.879 1.00 40.62 667 GLY A C 1
ATOM 5410 O O . GLY A 1 667 ? 1.184 21.403 -28.073 1.00 40.62 667 GLY A O 1
ATOM 5411 N N . ASP A 1 668 ? -0.130 20.742 -29.806 1.00 30.59 668 ASP A N 1
ATOM 5412 C CA . ASP A 1 668 ? -1.164 21.789 -29.733 1.00 30.59 668 ASP A CA 1
ATOM 5413 C C . ASP A 1 668 ? -2.542 21.139 -29.550 1.00 30.59 668 ASP A C 1
ATOM 5415 O O . ASP A 1 668 ? -2.822 20.151 -30.276 1.00 30.59 668 ASP A O 1
#

pLDDT: mean 85.49, std 14.79, range [27.88, 98.88]

Mean predicted aligned error: 9.06 Å

Secondary structure (DSSP, 8-state):
---S-SS-PEEP---TT-EEEEEESSTTHHHHHHHHHHHHHHHTT-EEEEEEEE--TT-HHHHHHHHT-SS--HHHHHHHHHHHHHHHHHHHHHTT--GGGEEEEEEPTTTHHHHHHT--STTSPPPPTTT--SB---TTBSSTT-BSSHHHHHHHHHHHHHHH--SEEEEE-TT-SSHHHHHHHHHHHHHHHHHHHTT-----EEEEE---BTTBSSS-S--TTS-----GGGGGG---EEEEPPSTTHHHHHHHHHTT-HHHHHHHHHHHGGG-SS-EEEEEE--EE-----STT--PPEESS-SHHHHHTT-EEEE---S-SS-TTT-TTTSEEEEEEEE-SSEEEEEEEESS---SSEEEEEEEEE-SSS--EEEEEEETTTEEEEEETTEEEE-SSSEEEEETTEEEEEEEGGGGTT-SEEEEEEEEEETTEEEEEPPPEEEEPPS------PPEEEEPPGGGHHHHHHHHHHHSHHHHHHHTTTPPP-HHHHHHHHHHHHHH-GGGEEEEEETTEEEEEEE--S-HHHHHHHHHHTTHHHHHHHHHHTTSS---HHHHHHHHHHHHHHHHHHTT-------EE-EEEE-GGGTTSSHHHHHHHHHHHHHHHTT-SEEEEEE-TT-HHHHHHHHHTT-EEEEEEEETTEEEEEEEEESTTS--

Solvent-accessible surface area (backbone atoms only — not comparable to full-atom values): 35723 Å² total; per-residue (Å²): 134,86,79,95,78,80,89,75,56,51,71,55,80,83,50,54,88,42,22,37,40,35,50,15,45,34,61,51,44,50,54,56,46,35,32,54,60,49,35,44,32,54,75,41,63,28,54,59,36,42,36,28,40,12,38,48,38,55,50,58,67,51,51,20,64,74,70,74,36,96,75,74,59,33,68,57,25,52,52,45,14,57,50,32,49,52,20,39,53,55,15,40,44,52,40,68,46,58,72,85,37,51,42,38,49,38,43,58,40,91,37,41,41,52,15,67,76,70,15,34,48,87,93,40,57,39,62,37,90,52,55,66,36,41,38,25,90,45,90,70,18,73,50,70,53,38,55,34,16,34,52,49,57,26,52,54,51,38,54,50,45,68,73,64,62,31,45,28,43,33,30,34,22,49,72,32,70,45,58,40,34,27,30,49,28,50,42,53,54,48,27,52,54,52,41,43,75,73,65,53,74,84,70,64,46,37,39,24,24,68,75,45,50,81,77,42,54,77,73,66,22,81,39,60,91,37,75,69,73,80,56,79,60,49,65,83,55,75,69,56,47,28,35,34,63,62,72,84,67,46,56,60,29,44,46,57,15,59,62,40,36,52,72,49,43,80,79,39,38,50,60,63,32,28,52,32,24,50,33,43,53,32,30,62,58,73,80,44,69,57,83,46,72,82,57,100,80,56,78,79,68,62,39,61,70,56,68,64,60,44,63,78,66,66,40,51,70,42,66,44,61,64,85,66,51,90,73,70,82,79,54,48,40,43,38,49,36,30,46,31,41,45,58,64,57,33,32,40,35,43,36,40,34,28,72,26,56,59,71,69,73,45,35,40,38,40,37,41,36,26,67,38,91,77,65,30,75,44,43,37,40,36,41,54,76,83,47,41,30,39,55,56,92,95,45,76,42,80,52,56,62,60,48,66,35,65,43,61,33,34,40,33,36,37,40,54,35,72,71,30,75,44,37,48,28,36,35,39,35,44,36,22,24,48,89,91,45,76,66,32,69,58,46,67,42,52,37,32,46,54,84,65,49,56,89,55,83,58,64,50,39,28,45,56,54,84,88,45,32,61,45,51,30,48,31,45,47,64,46,41,42,73,63,49,21,66,51,45,79,71,40,85,80,57,61,73,58,41,23,53,51,45,48,48,53,37,72,59,40,46,85,24,31,34,30,30,30,46,94,50,38,67,47,28,39,32,35,41,44,72,42,59,69,54,46,52,50,44,37,60,79,68,40,48,60,60,51,53,53,52,37,37,75,72,60,77,42,88,70,53,73,62,34,52,50,49,56,49,49,44,47,50,50,49,49,59,47,57,78,68,48,91,72,90,60,50,25,31,50,79,46,76,33,47,29,73,95,56,59,95,69,56,58,68,59,53,49,51,50,54,48,50,52,51,38,49,77,70,69,43,53,49,41,32,36,75,44,50,83,83,44,54,71,59,51,53,52,41,44,74,72,56,34,42,82,76,50,79,48,74,53,97,87,45,62,30,37,35,28,42,27,76,59,80,82,82,81,130

Sequence (668 aa):
MMPKAVEAGARLQVSHRDSFLILAPHCDDETIGTGFLISEAVRCGCRFRVAVVTNGDAYVYAAGTRYKRLRLPPEKHIEFAYLRQKESLAALQQLKCSREDVVFLGYPDRGLMAMWREAWEPDHLYRSPFTRADHSPYHNSYTSRAPYCGRSVVDDIQKLIVSLKPSYLVVPHPRDAHGDHVATFCFAIYAWQELRRQGYRHEMKILAYLVHRGTWPYPRGLHPGRTLAPPLSFYRLNENWLSLYPQNNAITAKYRALQQYKSQMSLQSRFLLSFVRKNELFCLYTPQRISGLVGPEHKSILIGGNTADWSEKQALSFPEPVKDTITRNVEQGADVRTISVHADMGYIYLQLETNGRIAGDFVFTIQLVSCSKPRRSLQLRFIVPDKVYMKSGHLWYATKEIVFKVRGKYLEMAVPRRHLAGAGCVFIYAETGRGRLMVDRTAWYVLFLPSSAGDSTVPVYATAHRKEIPEVATVFCRAFLPEIRRVLDGREPSLPMLTSLFEFLYTAEPGALLVAKADGQVIGYIYAPASLRHLWKTAFLRGYILRWVGYWLIGRYRFSFHALRTILMDKLYFVHHALKDDIEIDQRILSLGVLPERRGQGVAQELVRHALERFRTLGAEQVRLEVRPDNKPALHLYRKAGFTVKKVIGDTRGEWLVMVKNLRHEGD

Nearest PDB structures (foldseek):
  2cnt-assembly4_D  TM=7.917E-01  e=3.516E-07  Salmonella enterica subsp. enterica serovar Typhimurium str. LT2
  6ygd-assembly1_A  TM=7.238E-01  e=9.819E-08  Saccharomyces cerevisiae
  7mx2-assembly1_A  TM=7.537E-01  e=4.904E-07  Homo sapiens
  1u6m-assembly4_D  TM=6.725E-01  e=7.866E-08  Enterococcus faecalis
  3juw-assembly1_A  TM=7.299E-01  e=3.708E-05  Bordetella pertussis

Foldseek 3Di:
DDDPDPPDQAADDDAQVFEEEAEAQELQSCLLFCLLVLLRCVVRVHHYAYEHEALQLPPQVLLCVVVVHNADALVSSVVVSVLSVVLSQQLSVLSVDDPVRYAYQQAHDVCLLVLVAPFADLVRFDQDPRNRDQFRPDCRHPDGRQGRHLPSLLVSLLVVCVVRVGQEYEAADLPEPDSSRVSRVVSNVLSVVLVVVVVDDRHHWYWHTYQHFFPPPPPFAADLAAAGDPDPLCPVQPFNKYKYAHPDPSLVSSVVSLVSSVSCCVPQVRSSNSSSYRTRMITGDDAAEAPEPPDPPRFAAAQEPDCVSQVVSPWDKGAGRFQRDPVRPDCQLFTWGIWTWHDYLWWIKIKTFTRWFNDDFKKKWKWKWASDVVIAIWIWIDGPDDWIWIDDNNDTDTFLQKDWHGDTRMIIIIDTCVSGVQGQKMWIKMWMDGDPGTDDIGGTHIYGHDPHNDPDPDWHKYQDDLVQLLLALVLVCQQCVVVVCVLQVNDRFDSVVSSLVSNLLCVLPSRQWMFIDDRSGTFKIWGKDQFPVSSVVSCVVVCVVVVVVVCVVVVVGPGDPSSVVQVVQQVVLVVVVVVVPPDPRGIETEDIGGRPVCPPVCRRLSNVVVSLVVCVVVVHFKYKYKDDPPPVVVVVSCVVVAWDFDDWDAGPVGIITIIMHGPPPPDD